Protein 7Q4H (pdb70)

Radius of gyration: 23.0 Å; Cα contacts (8 Å, |Δi|>4): 1098; chains: 2; bounding box: 51×67×56 Å

Solvent-accessible surface area: 20192 Å² total

Sequence (504 aa):
MQKAVEITYNGTLRGMMHLPDDVKGKVPMVIMFHGFTGNKVESHFIFVKMSRALEKVGIGSVRFDFYGSGESDGDFSEMTFSSELEDARQILKFVKEQPTTDPERIGLLGLMGGAIAGIVAREYKDEIKALVLWAPAFNMPELIMNESVKQYGAIMEQLGFVDIGGHKLSKDFVEDISKLNIFELSGYDKVLIVHGTNDEEAVEYKVSDRILKEVYGDNATRVTIENADHTFSLEWEKKAIEESVEFFKELLKGMQAVEITYNGKTLRGMMHLPDDVGVPMVIMFHGFTGNKVESHFIFVKMSRALEKVGIGSVRFDFYGSGESDGDFSEMTFSSELEDARQILKFVKEQPTTDPERIGLLGLMGGAIAGIVAREYKDEIALVLWAPAFNMPELIMNESVKQYGAIMEQLGFVDIGGHKLSKDFVEDISKLNIFELSKGYDKVLIVHGTNDEAVEYKVSDRILKEVYGDNATRVTIENADHTFSLEEWEKKAIEESVEFFKELLKG

Structure (mmCIF, N/CA/C/O backbone):
data_7Q4H
#
_entry.id   7Q4H
#
_cell.length_a   84.808
_cell.length_b   84.808
_cell.length_c   157.484
_cell.angle_alpha   90.0
_cell.angle_beta   90.0
_cell.angle_gamma   90.0
#
_symmetry.space_group_name_H-M   'P 43 2 2'
#
loop_
_entity.id
_entity.type
_entity.pdbx_description
1 polymer 'Hydrolase_4 domain-containing protein'
2 polymer 'Hydrolase_4 domain-containing protein'
3 non-polymer 'CHLORIDE ION'
4 non-polymer GLYCEROL
5 non-polymer 'SULFATE ION'
6 non-polymer '(2R)-2,3-dihydroxypropyl (9Z)-octadec-9-enoate'
7 water water
#
loop_
_atom_site.group_PDB
_atom_site.id
_atom_site.type_symbol
_atom_site.label_atom_id
_atom_site.label_alt_id
_atom_site.label_comp_id
_atom_site.label_asym_id
_atom_site.label_entity_id
_atom_site.label_seq_id
_atom_site.pdbx_PDB_ins_code
_atom_site.Cartn_x
_atom_site.Cartn_y
_atom_site.Cartn_z
_atom_site.occupancy
_atom_site.B_iso_or_equiv
_atom_site.auth_seq_id
_atom_site.auth_comp_id
_atom_site.auth_asym_id
_atom_site.auth_atom_id
_atom_site.pdbx_PDB_model_num
ATOM 1 N N . MET A 1 1 ? 7.94766 -11.83700 18.12491 1.000 45.78801 1 MET A N 1
ATOM 2 C CA . MET A 1 1 ? 6.90891 -12.76095 17.67942 1.000 47.92570 1 MET A CA 1
ATOM 3 C C . MET A 1 1 ? 7.45709 -13.73390 16.64090 1.000 45.94280 1 MET A C 1
ATOM 4 O O . MET A 1 1 ? 7.99563 -13.31832 15.61936 1.000 50.12198 1 MET A O 1
ATOM 9 N N . GLN A 1 2 ? 7.31968 -15.02760 16.91005 1.000 42.00650 2 GLN A N 1
ATOM 10 C CA . GLN A 1 2 ? 7.72049 -16.05392 15.95522 1.000 43.45942 2 GLN A CA 1
ATOM 11 C C . GLN A 1 2 ? 6.53529 -16.94733 15.61772 1.000 46.83971 2 GLN A C 1
ATOM 12 O O . GLN A 1 2 ? 5.83107 -17.42308 16.51211 1.000 40.46485 2 GLN A O 1
ATOM 18 N N . LYS A 1 3 ? 6.31476 -17.16965 14.32554 1.000 38.75257 3 LYS A N 1
ATOM 19 C CA . LYS A 1 3 ? 5.21451 -18.01319 13.87329 1.000 37.69024 3 LYS A CA 1
ATOM 20 C C . LYS A 1 3 ? 5.58703 -18.78397 12.60728 1.000 34.47323 3 LYS A C 1
ATOM 21 O O . LYS A 1 3 ? 6.32681 -18.28948 11.75074 1.000 35.24535 3 LYS A O 1
ATOM 27 N N . ALA A 1 4 ? 5.06941 -20.00273 12.50195 1.000 36.27240 4 ALA A N 1
ATOM 28 C CA . ALA A 1 4 ? 5.25005 -20.81709 11.30782 1.000 38.88634 4 ALA A CA 1
ATOM 29 C C . ALA A 1 4 ? 4.43498 -20.26749 10.15141 1.000 42.45005 4 ALA A C 1
ATOM 30 O O . ALA A 1 4 ? 3.30739 -19.81164 10.33653 1.000 40.20051 4 ALA A O 1
ATOM 32 N N . VAL A 1 5 ? 5.01219 -20.31837 8.95750 1.000 39.66041 5 VAL A N 1
ATOM 33 C CA . VAL A 1 5 ? 4.34816 -19.82072 7.76439 1.000 32.54512 5 VAL A CA 1
ATOM 34 C C . VAL A 1 5 ? 4.45020 -20.83788 6.63582 1.000 32.98728 5 VAL A C 1
ATOM 35 O O . VAL A 1 5 ? 5.24776 -21.77540 6.69477 1.000 34.65092 5 VAL A O 1
ATOM 39 N N . GLU A 1 6 ? 3.62603 -20.64452 5.61394 1.000 33.59853 6 GLU A N 1
ATOM 40 C CA . GLU A 1 6 ? 3.52825 -21.57763 4.50142 1.000 34.96545 6 GLU A CA 1
ATOM 41 C C . GLU A 1 6 ? 3.38586 -20.83692 3.17867 1.000 35.94635 6 GLU A C 1
ATOM 42 O O . GLU A 1 6 ? 2.67550 -19.83674 3.09140 1.000 36.95448 6 GLU A O 1
ATOM 48 N N . ILE A 1 7 ? 4.07372 -21.33553 2.15890 1.000 33.76101 7 ILE A N 1
ATOM 49 C CA . ILE A 1 7 ? 3.90202 -20.87089 0.78619 1.000 35.51613 7 ILE A CA 1
ATOM 50 C C . ILE A 1 7 ? 3.44538 -22.04767 -0.06015 1.000 39.28626 7 ILE A C 1
ATOM 51 O O . ILE A 1 7 ? 3.90845 -23.16487 0.13833 1.000 37.70256 7 ILE A O 1
ATOM 56 N N . THR A 1 8 ? 2.52835 -21.81210 -0.99087 1.000 34.90716 8 THR A N 1
ATOM 57 C CA . THR A 1 8 ? 2.24995 -22.81768 -2.00556 1.000 34.28385 8 THR A CA 1
ATOM 58 C C . THR A 1 8 ? 2.30307 -22.18413 -3.39051 1.000 35.03554 8 THR A C 1
ATOM 59 O O . THR A 1 8 ? 1.86445 -21.05102 -3.58829 1.000 36.60128 8 THR A O 1
ATOM 63 N N . TYR A 1 9 ? 2.87599 -22.91349 -4.34128 1.000 34.44258 9 TYR A N 1
ATOM 64 C CA . TYR A 1 9 ? 2.83968 -22.52043 -5.74590 1.000 38.55985 9 TYR A CA 1
ATOM 65 C C . TYR A 1 9 ? 3.13454 -23.73782 -6.59908 1.000 37.84159 9 TYR A C 1
ATOM 66 O O . TYR A 1 9 ? 3.98702 -24.54934 -6.24295 1.000 40.51428 9 TYR A O 1
ATOM 75 N N . ASN A 1 10 ? 2.41413 -23.86962 -7.70910 1.000 33.57302 10 ASN A N 1
ATOM 76 C CA . ASN A 1 10 ? 2.59797 -24.98566 -8.62860 1.000 36.24122 10 ASN A CA 1
ATOM 77 C C . ASN A 1 10 ? 2.62205 -26.34797 -7.92268 1.000 35.37324 10 ASN A C 1
ATOM 78 O O . ASN A 1 10 ? 3.41763 -27.22985 -8.25648 1.000 39.58732 10 ASN A O 1
ATOM 83 N N . GLY A 1 11 ? 1.74600 -26.50541 -6.93584 1.000 33.63458 11 GLY A N 1
ATOM 84 C CA . GLY A 1 11 ? 1.59647 -27.77057 -6.23839 1.000 33.71095 11 GLY A CA 1
ATOM 85 C C . GLY A 1 11 ? 2.70770 -28.07072 -5.24841 1.000 31.30999 11 GLY A C 1
ATOM 86 O O . GLY A 1 11 ? 2.81237 -29.18979 -4.74963 1.000 37.18275 11 GLY A O 1
ATOM 97 N N . THR A 1 13 ? 4.47036 -27.03448 -1.55754 1.000 33.34851 13 THR A N 1
ATOM 98 C CA . THR A 1 13 ? 4.30894 -26.29353 -0.31790 1.000 40.33589 13 THR A CA 1
ATOM 99 C C . THR A 1 13 ? 5.66763 -26.09321 0.34343 1.000 38.84408 13 THR A C 1
ATOM 100 O O . THR A 1 13 ? 6.39384 -27.05482 0.59895 1.000 36.47380 13 THR A O 1
ATOM 104 N N . LEU A 1 14 ? 6.01451 -24.83266 0.58781 1.000 29.80606 14 LEU A N 1
ATOM 105 C CA . LEU A 1 14 ? 7.21800 -24.48838 1.33806 1.000 32.43647 14 LEU A CA 1
ATOM 106 C C . LEU A 1 14 ? 6.83530 -24.13975 2.76563 1.000 32.81643 14 LEU A C 1
ATOM 107 O O . LEU A 1 14 ? 5.84403 -23.44548 3.00114 1.000 29.06130 14 LEU A O 1
ATOM 112 N N . ARG A 1 15 ? 7.61712 -24.62190 3.72123 1.000 30.72555 15 ARG A N 1
ATOM 113 C CA . ARG A 1 15 ? 7.32490 -24.35116 5.12353 1.000 37.31687 15 ARG A CA 1
ATOM 114 C C . ARG A 1 15 ? 8.45919 -23.56702 5.76055 1.000 31.33832 15 ARG A C 1
ATOM 115 O O . ARG A 1 15 ? 9.62956 -23.88826 5.57546 1.000 29.45685 15 ARG A O 1
ATOM 123 N N . GLY A 1 16 ? 8.10192 -22.52018 6.49544 1.000 28.81703 16 GLY A N 1
ATOM 124 C CA . GLY A 1 16 ? 9.09199 -21.64280 7.08481 1.000 27.54828 16 GLY A CA 1
ATOM 125 C C . GLY A 1 16 ? 8.70132 -21.00222 8.40410 1.000 31.52015 16 GLY A C 1
ATOM 126 O O . GLY A 1 16 ? 7.68544 -21.34369 9.02034 1.000 34.90549 16 GLY A O 1
ATOM 127 N N . MET A 1 17 ? 9.53300 -20.06445 8.84153 1.000 31.87432 17 MET A N 1
ATOM 128 C CA . MET A 1 17 ? 9.30063 -19.33200 10.07839 1.000 33.98253 17 MET A CA 1
ATOM 129 C C . MET A 1 17 ? 9.33861 -17.84554 9.80350 1.000 35.10376 17 MET A C 1
ATOM 130 O O . MET A 1 17 ? 10.11416 -17.37718 8.97160 1.000 36.35834 17 MET A O 1
ATOM 135 N N . MET A 1 18 ? 8.49025 -17.10413 10.49882 1.000 30.85040 18 MET A N 1
ATOM 136 C CA . MET A 1 18 ? 8.45884 -15.66116 10.35620 1.000 29.32466 18 MET A CA 1
ATOM 137 C C . MET A 1 18 ? 8.62491 -15.00127 11.71557 1.000 41.45643 18 MET A C 1
ATOM 138 O O . MET A 1 18 ? 7.97545 -15.38567 12.69225 1.000 37.90154 18 MET A O 1
ATOM 143 N N . HIS A 1 19 ? 9.51547 -14.01839 11.77410 1.000 34.50004 19 HIS A N 1
ATOM 144 C CA . HIS A 1 19 ? 9.72258 -13.24203 12.98831 1.000 38.59148 19 HIS A CA 1
ATOM 145 C C . HIS A 1 19 ? 9.29761 -11.79669 12.76468 1.000 44.91664 19 HIS A C 1
ATOM 146 O O . HIS A 1 19 ? 9.57987 -11.21235 11.71882 1.000 40.42752 19 HIS A O 1
ATOM 153 N N . LEU A 1 20 ? 8.59986 -11.23287 13.74385 1.000 43.03539 20 LEU A N 1
ATOM 154 C CA . LEU A 1 20 ? 8.30310 -9.80427 13.75346 1.000 47.76205 20 LEU A CA 1
ATOM 155 C C . LEU A 1 20 ? 8.63097 -9.22031 15.12351 1.000 51.47560 20 LEU A C 1
ATOM 156 O O . LEU A 1 20 ? 8.42693 -9.87813 16.14579 1.000 42.87800 20 LEU A O 1
ATOM 161 N N . PRO A 1 21 ? 9.15544 -7.98428 15.14493 1.000 56.90730 21 PRO A N 1
ATOM 162 C CA . PRO A 1 21 ? 9.44956 -7.30294 16.41004 1.00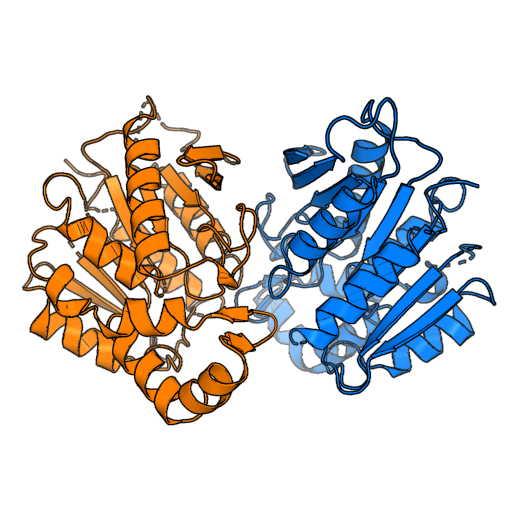0 59.27676 21 PRO A CA 1
ATOM 163 C C . PRO A 1 21 ? 8.16360 -7.03400 17.18213 1.000 61.57768 21 PRO A C 1
ATOM 164 O O . PRO A 1 21 ? 7.17912 -6.58008 16.59801 1.000 53.20647 21 PRO A O 1
ATOM 168 N N . ASP A 1 22 ? 8.16967 -7.32300 18.47809 1.000 70.49595 22 ASP A N 1
ATOM 169 C CA . ASP A 1 22 ? 6.94631 -7.26863 19.26704 1.000 77.54614 22 ASP A CA 1
ATOM 170 C C . ASP A 1 22 ? 6.40098 -5.85175 19.42852 1.000 79.74224 22 ASP A C 1
ATOM 171 O O . ASP A 1 22 ? 7.02118 -4.99433 20.05801 1.000 70.85015 22 ASP A O 1
ATOM 176 N N . ASP A 1 23 ? 5.23318 -5.63936 18.82719 1.000 89.13033 23 ASP A N 1
ATOM 177 C CA . ASP A 1 23 ? 4.45597 -4.40982 18.94935 1.000 94.32143 23 ASP A CA 1
ATOM 178 C C . ASP A 1 23 ? 5.24417 -3.12551 18.70690 1.000 95.84916 23 ASP A C 1
ATOM 179 O O . ASP A 1 23 ? 5.07441 -2.14479 19.43053 1.000 100.99522 23 ASP A O 1
ATOM 181 N N . VAL A 1 24 ? 6.11656 -3.13058 17.70542 1.000 88.16403 24 VAL A N 1
ATOM 182 C CA . VAL A 1 24 ? 6.51572 -1.87243 17.09984 1.000 80.91988 24 VAL A CA 1
ATOM 183 C C . VAL A 1 24 ? 5.38035 -1.58647 16.12023 1.000 85.56631 24 VAL A C 1
ATOM 184 O O . VAL A 1 24 ? 4.75024 -2.51686 15.61486 1.000 85.36612 24 VAL A O 1
ATOM 188 N N . LYS A 1 25 ? 5.08056 -0.31667 15.88044 1.000 93.01057 25 LYS A N 1
ATOM 189 C CA . LYS A 1 25 ? 3.87467 0.02214 15.13037 1.000 98.75453 25 LYS A CA 1
ATOM 190 C C . LYS A 1 25 ? 4.12106 0.13937 13.63074 1.000 104.56179 25 LYS A C 1
ATOM 191 O O . LYS A 1 25 ? 5.13407 0.68725 13.19626 1.000 110.58126 25 LYS A O 1
ATOM 193 N N . GLY A 1 26 ? 3.18470 -0.38214 12.84450 1.000 101.33877 26 GLY A N 1
ATOM 194 C CA . GLY A 1 26 ? 3.23250 -0.24537 11.40085 1.000 97.28418 26 GLY A CA 1
ATOM 195 C C . GLY A 1 26 ? 4.20777 -1.18168 10.71490 1.000 91.01353 26 GLY A C 1
ATOM 196 O O . GLY A 1 26 ? 4.70380 -2.13467 11.31710 1.000 92.35494 26 GLY A O 1
ATOM 197 N N . LYS A 1 27 ? 4.48202 -0.89805 9.44503 1.000 82.50539 27 LYS A N 1
ATOM 198 C CA . LYS A 1 27 ? 5.35471 -1.73099 8.62450 1.000 69.65737 27 LYS A CA 1
ATOM 199 C C . LYS A 1 27 ? 6.79828 -1.72390 9.12365 1.000 63.22513 27 LYS A C 1
ATOM 200 O O . LYS A 1 27 ? 7.26476 -0.73376 9.68723 1.000 55.05083 27 LYS A O 1
ATOM 206 N N . VAL A 1 28 ? 7.50029 -2.83646 8.91507 1.000 64.12913 28 VAL A N 1
ATOM 207 C CA . VAL A 1 28 ? 8.84562 -3.02063 9.46086 1.000 61.40688 28 VAL A CA 1
ATOM 208 C C . VAL A 1 28 ? 9.82700 -3.57896 8.42710 1.000 52.68899 28 VAL A C 1
ATOM 209 O O . VAL A 1 28 ? 9.41454 -4.20750 7.45058 1.000 44.16679 28 VAL A O 1
ATOM 213 N N . PRO A 1 29 ? 11.13436 -3.34818 8.63955 1.000 56.11559 29 PRO A N 1
ATOM 214 C CA . PRO A 1 29 ? 12.15106 -3.98089 7.79108 1.000 46.50765 29 PRO A CA 1
ATOM 215 C C . PRO A 1 29 ? 12.10671 -5.50549 7.88731 1.000 47.12649 29 PRO A C 1
ATOM 216 O O . PRO A 1 29 ? 11.79541 -6.04535 8.95102 1.000 41.20898 29 PRO A O 1
ATOM 220 N N . MET A 1 30 ? 12.41487 -6.18192 6.78376 1.000 35.66286 30 MET A N 1
ATOM 221 C CA . MET A 1 30 ? 12.41563 -7.63988 6.74080 1.000 39.24458 30 MET A CA 1
ATOM 222 C C . MET A 1 30 ? 13.69461 -8.17591 6.10807 1.000 38.88743 30 MET A C 1
ATOM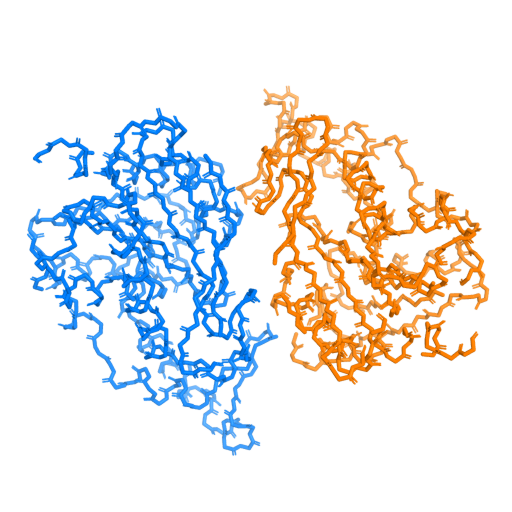 223 O O . MET A 1 30 ? 14.18166 -7.64198 5.10964 1.000 39.22222 30 MET A O 1
ATOM 228 N N . VAL A 1 31 ? 14.24028 -9.22923 6.70259 1.000 37.80751 31 VAL A N 1
ATOM 229 C CA . VAL A 1 31 ? 15.37382 -9.93221 6.11608 1.000 34.88994 31 VAL A CA 1
ATOM 230 C C . VAL A 1 31 ? 14.96673 -11.34818 5.71545 1.000 39.51554 31 VAL A C 1
ATOM 231 O O . VAL A 1 31 ? 14.45453 -12.11845 6.52758 1.000 34.21651 31 VAL A O 1
ATOM 235 N N . ILE A 1 32 ? 15.17943 -11.68085 4.44947 1.000 40.13497 32 ILE A N 1
ATOM 236 C CA . ILE A 1 32 ? 14.91340 -13.02830 3.97092 1.000 32.26959 32 ILE A CA 1
ATOM 237 C C . ILE A 1 32 ? 16.19876 -13.84378 4.00684 1.000 35.48276 32 ILE A C 1
ATOM 238 O O . ILE A 1 32 ? 17.22958 -13.41413 3.49154 1.000 38.32393 32 ILE A O 1
ATOM 243 N N . MET A 1 33 ? 16.13319 -15.02120 4.61723 1.000 32.76514 33 MET A N 1
ATOM 244 C CA . MET A 1 33 ? 17.31851 -15.84596 4.80405 1.000 30.74895 33 MET A CA 1
ATOM 245 C C . MET A 1 33 ? 17.23530 -17.16005 4.02711 1.000 30.00181 33 MET A C 1
ATOM 246 O O . MET A 1 33 ? 16.27877 -17.91954 4.17805 1.000 29.26459 33 MET A O 1
ATOM 251 N N . PHE A 1 34 ? 18.24930 -17.42530 3.20484 1.000 30.74902 34 PHE A N 1
ATOM 252 C CA . PHE A 1 34 ? 18.30793 -18.66192 2.42505 1.000 30.13052 34 PHE A CA 1
ATOM 253 C C . PHE A 1 34 ? 19.35931 -19.62445 2.95905 1.000 28.68200 34 PHE A C 1
ATOM 254 O O . PHE A 1 34 ? 20.53296 -19.27641 3.07058 1.000 28.62341 34 PHE A O 1
ATOM 262 N N . HIS A 1 35 ? 18.93369 -20.84279 3.27377 1.000 25.41849 35 HIS A N 1
ATOM 263 C CA . HIS A 1 35 ? 19.83700 -21.82512 3.84736 1.000 28.61208 35 HIS A CA 1
ATOM 264 C C . HIS A 1 35 ? 20.73268 -22.44976 2.78170 1.000 33.33975 35 HIS A C 1
ATOM 265 O O . HIS A 1 35 ? 20.56074 -22.21019 1.58440 1.000 28.73958 35 HIS A O 1
ATOM 272 N N . GLY A 1 36 ? 21.69691 -23.24691 3.22914 1.000 28.00201 36 GLY A N 1
ATOM 273 C CA . GLY A 1 36 ? 22.69405 -23.81000 2.33605 1.000 24.17198 36 GLY A CA 1
ATOM 274 C C . GLY A 1 36 ? 22.39216 -25.21386 1.84596 1.000 27.67151 36 GLY A C 1
ATOM 275 O O . GLY A 1 36 ? 21.33562 -25.78259 2.12773 1.000 25.16887 36 GLY A O 1
ATOM 276 N N . PHE A 1 37 ? 23.34974 -25.76747 1.11334 1.000 31.07483 37 PHE A N 1
ATOM 277 C CA . PHE A 1 37 ? 23.22334 -27.05184 0.42920 1.000 32.08908 37 PHE A CA 1
ATOM 278 C C . PHE A 1 37 ? 23.25833 -28.23503 1.40911 1.000 33.87234 37 PHE A C 1
ATOM 279 O O . PHE A 1 37 ? 24.25868 -28.44445 2.08943 1.000 30.85848 37 PHE A O 1
ATOM 287 N N . THR A 1 38 ? 22.15991 -28.99982 1.43375 1.000 24.94989 38 THR A N 1
ATOM 288 C CA . THR A 1 38 ? 21.82658 -30.04193 2.43190 1.000 28.19204 38 THR A CA 1
ATOM 289 C C . THR A 1 38 ? 21.48704 -29.44925 3.80749 1.000 35.40962 38 THR A C 1
ATOM 290 O O . THR A 1 38 ? 21.25109 -30.18284 4.76786 1.000 29.44307 38 THR A O 1
ATOM 294 N N . GLY A 1 39 ? 21.43697 -28.12477 3.89435 1.000 30.37199 39 GLY A N 1
ATOM 295 C CA . GLY A 1 39 ? 21.04397 -27.46367 5.12626 1.000 31.79664 39 GLY A CA 1
ATOM 296 C C . GLY A 1 39 ? 19.54093 -27.26983 5.17569 1.000 32.45832 39 GLY A C 1
ATOM 297 O O . GLY A 1 39 ? 18.82313 -27.69120 4.26930 1.000 27.32032 39 GLY A O 1
ATOM 298 N N . ASN A 1 40 ? 19.06973 -26.63566 6.24673 1.000 26.48406 40 ASN A N 1
ATOM 299 C CA . ASN A 1 40 ? 17.66462 -26.25800 6.37038 1.000 28.38995 40 ASN A CA 1
ATOM 300 C C . ASN A 1 40 ? 17.51818 -24.90450 7.08463 1.000 25.15234 40 ASN A C 1
ATOM 301 O O . ASN A 1 40 ? 18.51346 -24.31337 7.50384 1.000 25.47230 40 ASN A O 1
ATOM 306 N N . LYS A 1 41 ? 16.28831 -24.40833 7.20942 1.000 29.56568 41 LYS A N 1
ATOM 307 C CA . LYS A 1 41 ? 16.05334 -23.02839 7.65738 1.000 24.22320 41 LYS A CA 1
ATOM 308 C C . LYS A 1 41 ? 16.53985 -22.75259 9.08241 1.000 35.37672 41 LYS A C 1
ATOM 309 O O . LYS A 1 41 ? 16.73190 -21.60072 9.46791 1.000 32.15647 41 LYS A O 1
ATOM 315 N N . VAL A 1 42 ? 16.71810 -23.80876 9.86520 1.000 24.54100 42 VAL A N 1
ATOM 316 C CA . VAL A 1 42 ? 17.29697 -23.67923 11.19464 1.000 31.53315 42 VAL A CA 1
ATOM 317 C C . VAL A 1 42 ? 18.80357 -23.43884 11.07546 1.000 37.29139 42 VAL A C 1
ATOM 318 O O . VAL A 1 42 ? 19.39268 -22.62477 11.79723 1.000 33.37862 42 VAL A O 1
ATOM 322 N N . GLU A 1 43 ? 19.39184 -24.16262 10.12870 1.000 28.73731 43 GLU A N 1
ATOM 323 C CA . GLU A 1 43 ? 20.81227 -24.11917 9.79891 1.000 26.09387 43 GLU A CA 1
ATOM 324 C C . GLU A 1 43 ? 21.69969 -24.59292 10.93796 1.000 36.87135 43 GLU A C 1
ATOM 325 O O . GLU A 1 43 ? 21.24390 -24.84504 12.05791 1.000 26.76750 43 GLU A O 1
ATOM 331 N N . SER A 1 44 ? 22.98084 -24.69943 10.61395 1.000 28.81750 44 SER A N 1
ATOM 332 C CA . SER A 1 44 ? 23.99726 -25.24293 11.49471 1.000 33.46507 44 SER A CA 1
ATOM 333 C C . SER A 1 44 ? 23.99864 -24.56344 12.86669 1.000 30.19684 44 SER A C 1
ATOM 334 O O . SER A 1 44 ? 23.99655 -23.33552 12.97060 1.000 32.11156 44 SER A O 1
ATOM 337 N N . HIS A 1 45 ? 24.01335 -25.39360 13.90601 1.000 31.23016 45 HIS A N 1
ATOM 338 C CA . HIS A 1 45 ? 23.88557 -24.97918 15.30722 1.000 27.12335 45 HIS A CA 1
ATOM 339 C C . HIS A 1 45 ? 22.88412 -23.84358 15.47736 1.000 36.62408 45 HIS A C 1
ATOM 340 O O . HIS A 1 45 ? 23.12803 -22.89643 16.22245 1.000 38.59003 45 HIS A O 1
ATOM 347 N N . PHE A 1 46 ? 21.77473 -23.95520 14.74386 1.000 32.41038 46 PHE A N 1
ATOM 348 C CA . PHE A 1 46 ? 20.61306 -23.07194 14.85992 1.000 26.86296 46 PHE A CA 1
ATOM 349 C C . PHE A 1 46 ? 20.96253 -21.61917 14.54600 1.000 29.33745 46 PHE A C 1
ATOM 350 O O . PHE A 1 46 ? 20.23523 -20.71002 14.94147 1.000 36.25252 46 PHE A O 1
ATOM 358 N N . ILE A 1 47 ? 22.06302 -21.40008 13.82662 1.000 27.11164 47 ILE A N 1
ATOM 359 C CA . ILE A 1 47 ? 22.57121 -20.04684 13.63053 1.000 25.51139 47 ILE A CA 1
ATOM 360 C C . ILE A 1 47 ? 21.55046 -19.13114 12.94654 1.000 29.94484 47 ILE A C 1
ATOM 361 O O . ILE A 1 47 ? 21.47772 -17.94205 13.25988 1.000 30.24719 47 ILE A O 1
ATOM 366 N N . PHE A 1 48 ? 20.73186 -19.67893 12.05093 1.000 24.94338 48 PHE A N 1
ATOM 367 C CA . PHE A 1 48 ? 19.67454 -18.88315 11.42931 1.000 30.80951 48 PHE A CA 1
ATOM 368 C C . PHE A 1 48 ? 18.60226 -18.46224 12.43938 1.000 36.57541 48 PHE A C 1
ATOM 369 O O . PHE A 1 48 ? 18.12200 -17.32649 12.41083 1.000 34.68179 48 PHE A O 1
ATOM 377 N N . VAL A 1 49 ? 18.21828 -19.38196 13.31748 1.000 31.00306 49 VAL A N 1
ATOM 378 C CA . VAL A 1 49 ? 17.24801 -19.06742 14.35689 1.000 36.37215 49 VAL A CA 1
ATOM 379 C C . VAL A 1 49 ? 17.80518 -17.95232 15.24361 1.000 29.59882 49 VAL A C 1
ATOM 380 O O . VAL A 1 49 ? 17.10382 -17.00268 15.59405 1.000 30.53921 49 VAL A O 1
ATOM 384 N N . LYS A 1 50 ? 19.08351 -18.06668 15.58006 1.000 31.55412 50 LYS A N 1
ATOM 385 C CA . LYS A 1 50 ? 19.74339 -17.08586 16.43029 1.000 34.64530 50 LYS A CA 1
ATOM 386 C C . LYS A 1 50 ? 19.86002 -15.73865 15.73183 1.000 41.65980 50 LYS A C 1
ATOM 387 O O . LYS A 1 50 ? 19.74033 -14.68367 16.36429 1.000 39.40611 50 LYS A O 1
ATOM 393 N N . MET A 1 51 ? 20.10134 -15.78525 14.42392 1.000 34.62073 51 MET A N 1
ATOM 394 C CA . MET A 1 51 ? 20.16655 -14.58308 13.60886 1.000 39.91545 51 MET A CA 1
ATOM 395 C C . MET A 1 51 ? 18.80666 -13.89432 13.57442 1.000 37.94564 51 MET A C 1
ATOM 396 O O . MET A 1 51 ? 18.72506 -12.67167 13.66318 1.000 34.13204 51 MET A O 1
ATOM 401 N N . SER A 1 52 ? 17.74257 -14.68503 13.45397 1.000 36.48103 52 SER A N 1
ATOM 402 C CA . SER A 1 52 ? 16.38166 -14.14606 13.43069 1.000 40.76984 52 SER A CA 1
ATOM 403 C C . SER A 1 52 ? 16.01060 -13.44606 14.73443 1.000 40.59602 52 SER A C 1
ATOM 404 O O . SER A 1 52 ? 15.41458 -12.36797 14.73004 1.000 41.31692 52 SER A O 1
ATOM 407 N N . ARG A 1 53 ? 16.35939 -14.06595 15.85192 1.000 33.42363 53 ARG A N 1
ATOM 408 C CA . ARG A 1 53 ? 16.03424 -13.48992 17.14628 1.000 39.95001 53 ARG A CA 1
ATOM 409 C C . ARG A 1 53 ? 16.84047 -12.20988 17.38595 1.000 41.72231 53 ARG A C 1
ATOM 410 O O . ARG A 1 53 ? 16.31206 -11.22487 17.90465 1.000 42.69814 53 ARG A O 1
ATOM 418 N N . ALA A 1 54 ? 18.10059 -12.20743 16.96226 1.000 42.21355 54 ALA A N 1
ATOM 419 C CA . ALA A 1 54 ? 18.94644 -11.02586 17.10820 1.000 41.69244 54 ALA A CA 1
ATOM 420 C C . ALA A 1 54 ? 18.43432 -9.85936 16.25979 1.000 48.39820 54 ALA A C 1
ATOM 421 O O . ALA A 1 54 ? 18.53561 -8.70108 16.66563 1.000 41.81394 54 ALA A O 1
ATOM 423 N N . LEU A 1 55 ? 17.88808 -10.16253 15.08360 1.000 40.07474 55 LEU A N 1
ATOM 424 C CA . LEU A 1 55 ? 17.28519 -9.13115 14.24215 1.000 43.42903 55 LEU A CA 1
ATOM 425 C C . LEU A 1 55 ? 16.02378 -8.56336 14.88393 1.000 49.87503 55 LEU A C 1
ATOM 426 O O . LEU A 1 55 ? 15.76511 -7.35904 14.82149 1.000 49.49201 55 LEU A O 1
ATOM 431 N N . GLU A 1 56 ? 15.23373 -9.44427 15.48841 1.000 46.83615 56 GLU A N 1
ATOM 432 C CA . GLU A 1 56 ? 13.97210 -9.06031 16.11052 1.000 52.61967 56 GLU A CA 1
ATOM 433 C C . GLU A 1 56 ? 14.19497 -8.02968 17.21506 1.000 51.72760 56 GLU A C 1
ATOM 434 O O . GLU A 1 56 ? 13.42787 -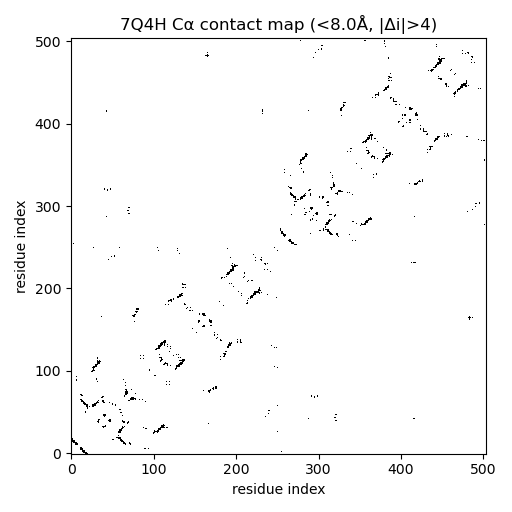7.07548 17.34911 1.000 50.14099 56 GLU A O 1
ATOM 440 N N . LYS A 1 57 ? 15.25612 -8.22080 17.99404 1.000 54.26169 57 LYS A N 1
ATOM 441 C CA . LYS A 1 57 ? 15.53062 -7.37065 19.14878 1.000 56.38980 57 LYS A CA 1
ATOM 442 C C . LYS A 1 57 ? 15.86848 -5.93280 18.76198 1.000 55.07011 57 LYS A C 1
ATOM 443 O O . LYS A 1 57 ? 15.74231 -5.02809 19.58462 1.000 57.71672 57 LYS A O 1
ATOM 449 N N . VAL A 1 58 ? 16.28994 -5.71529 17.51803 1.000 48.01994 58 VAL A N 1
ATOM 450 C CA . VAL A 1 58 ? 16.55709 -4.35660 17.04568 1.000 48.32955 58 VAL A CA 1
ATOM 451 C C . VAL A 1 58 ? 15.45288 -3.84077 16.12460 1.000 49.24969 58 VAL A C 1
ATOM 452 O O . VAL A 1 58 ? 15.62362 -2.82378 15.45075 1.000 54.38812 58 VAL A O 1
ATOM 456 N N . GLY A 1 59 ? 14.32245 -4.54173 16.09931 1.000 45.79920 59 GLY A N 1
ATOM 457 C CA . GLY A 1 59 ? 13.15956 -4.09362 15.35043 1.000 41.01138 59 GLY A CA 1
ATOM 458 C C . GLY A 1 59 ? 13.13424 -4.49994 13.88549 1.000 47.89302 59 GLY A C 1
ATOM 459 O O . GLY A 1 59 ? 12.39283 -3.92678 13.08581 1.000 50.45842 59 GLY A O 1
ATOM 460 N N . ILE A 1 60 ? 13.94197 -5.48935 13.52553 1.000 44.01350 60 ILE A N 1
ATOM 461 C CA . ILE A 1 60 ? 13.95233 -6.00376 12.15978 1.000 40.60898 60 ILE A CA 1
ATOM 462 C C . ILE A 1 60 ? 13.34251 -7.40679 12.10665 1.000 41.88790 60 ILE A C 1
ATOM 463 O O . ILE A 1 60 ? 13.74669 -8.29846 12.85256 1.000 39.44232 60 ILE A O 1
ATOM 468 N N . GLY A 1 61 ? 12.35892 -7.58959 11.23094 1.000 36.34167 61 GLY A N 1
ATOM 469 C CA . GLY A 1 61 ? 11.71988 -8.88315 11.06833 1.000 39.66116 61 GLY A CA 1
ATOM 470 C C . GLY A 1 61 ? 12.43703 -9.76863 10.06571 1.000 38.80323 61 GLY A C 1
ATOM 471 O O . GLY A 1 61 ? 13.33345 -9.32193 9.34891 1.000 40.71887 61 GLY A O 1
ATOM 472 N N . SER A 1 62 ? 12.03865 -11.03284 10.00817 1.000 37.92361 62 SER A N 1
ATOM 473 C CA . SER A 1 62 ? 12.67228 -11.97371 9.09356 1.000 38.33635 62 SER A CA 1
ATOM 474 C C . SER A 1 62 ? 11.76909 -13.14710 8.74234 1.000 40.80799 62 SER A C 1
ATOM 475 O O . SER A 1 62 ? 10.84105 -13.47541 9.48386 1.000 36.02109 62 SER A O 1
ATOM 478 N N . VAL A 1 63 ? 12.02935 -13.76623 7.59396 1.000 35.65155 63 VAL A N 1
ATOM 479 C CA . VAL A 1 63 ? 11.44203 -15.06718 7.29454 1.000 37.40256 63 VAL A CA 1
ATOM 480 C C . VAL A 1 63 ? 12.54063 -16.02690 6.84288 1.000 38.26635 63 VAL A C 1
ATOM 481 O O . VAL A 1 63 ? 13.54253 -15.62043 6.24475 1.000 34.55131 63 VAL A O 1
ATOM 485 N N . ARG A 1 64 ? 12.35262 -17.30016 7.16506 1.000 36.53968 64 ARG A N 1
ATOM 486 C CA . ARG A 1 64 ? 13.28859 -18.35916 6.81453 1.000 35.75945 64 ARG A CA 1
ATOM 487 C C . ARG A 1 64 ? 12.49140 -19.56585 6.34806 1.000 36.79226 64 ARG A C 1
ATOM 488 O O . ARG A 1 64 ? 11.78680 -20.18095 7.14393 1.000 32.26282 64 ARG A O 1
ATOM 496 N N . PHE A 1 65 ? 12.59171 -19.89543 5.06470 1.000 28.17573 65 PHE A N 1
ATOM 497 C CA . PHE A 1 65 ? 11.89756 -21.06184 4.51844 1.000 25.42233 65 PHE A CA 1
ATOM 498 C C . PHE A 1 65 ? 12.84668 -22.20918 4.18252 1.000 25.45353 65 PHE A C 1
ATOM 499 O O . PHE A 1 65 ? 14.01461 -21.99708 3.85718 1.000 31.15024 65 PHE A O 1
ATOM 507 N N . ASP A 1 66 ? 12.33148 -23.42885 4.24667 1.000 26.05426 66 ASP A N 1
ATOM 508 C CA . ASP A 1 66 ? 13.05039 -24.57128 3.70347 1.000 24.08096 66 ASP A CA 1
ATOM 509 C C . ASP A 1 66 ? 12.81652 -24.63244 2.19834 1.000 26.78930 66 ASP A C 1
ATOM 510 O O . ASP A 1 66 ? 11.67444 -24.56387 1.73925 1.000 30.14014 66 ASP A O 1
ATOM 515 N N . PHE A 1 67 ? 13.88979 -24.74744 1.42655 1.000 30.50492 67 PHE A N 1
ATOM 516 C CA . PHE A 1 67 ? 13.74955 -24.90204 -0.01573 1.000 31.29725 67 PHE A CA 1
ATOM 517 C C . PHE A 1 67 ? 13.01850 -26.19834 -0.33836 1.000 30.35947 67 PHE A C 1
ATOM 518 O O . PHE A 1 67 ? 13.08331 -27.16713 0.41422 1.000 29.16470 67 PHE A O 1
ATOM 526 N N . TYR A 1 68 ? 12.30407 -26.19970 -1.45521 1.000 31.24220 68 TYR A N 1
ATOM 527 C CA . TYR A 1 68 ? 11.64051 -27.40810 -1.91965 1.000 27.58579 68 TYR A CA 1
ATOM 528 C C . TYR A 1 68 ? 12.67081 -28.51917 -2.08337 1.000 26.27320 68 TYR A C 1
ATOM 529 O O . TYR A 1 68 ? 13.68851 -28.32501 -2.74345 1.000 24.39277 68 TYR A O 1
ATOM 538 N N . GLY A 1 69 ? 12.41354 -29.67111 -1.46670 1.000 26.13709 69 GLY A N 1
ATOM 539 C CA . GLY A 1 69 ? 13.35791 -30.77629 -1.47618 1.000 26.22777 69 GLY A CA 1
ATOM 540 C C . GLY A 1 69 ? 14.15457 -30.91982 -0.18645 1.000 36.56040 69 GLY A C 1
ATOM 541 O O . GLY A 1 69 ? 14.87610 -31.90325 -0.00046 1.000 26.96893 69 GLY A O 1
ATOM 542 N N . SER A 1 70 ? 14.01372 -29.94011 0.70510 1.000 27.35900 70 SER A N 1
ATOM 543 C CA . SER A 1 70 ? 14.79298 -29.88800 1.94349 1.000 25.46045 70 SER A CA 1
ATOM 544 C C . SER A 1 70 ? 13.91672 -29.70472 3.18895 1.000 25.13599 70 SER A C 1
ATOM 545 O O . SER A 1 70 ? 12.81527 -29.15721 3.10720 1.000 24.21020 70 SER A O 1
ATOM 548 N N . GLY A 1 71 ? 14.41701 -30.17292 4.33202 1.000 27.75524 71 GLY A N 1
ATOM 549 C CA . GLY A 1 71 ? 13.83927 -29.85999 5.63202 1.000 26.67845 71 GLY A CA 1
ATOM 550 C C . GLY A 1 71 ? 12.37434 -30.20149 5.78397 1.000 26.22434 71 GLY A C 1
ATOM 551 O O . GLY A 1 71 ? 11.96523 -31.33911 5.56075 1.000 28.39524 71 GLY A O 1
ATOM 552 N N . GLU A 1 72 ? 11.58022 -29.20550 6.16055 1.000 26.60683 72 GLU A N 1
ATOM 553 C CA . GLU A 1 72 ? 10.15808 -29.41479 6.39240 1.000 29.75275 72 GLU A CA 1
ATOM 554 C C . GLU A 1 72 ? 9.30084 -29.26281 5.13194 1.000 28.07055 72 GLU A C 1
ATOM 555 O O . GLU A 1 72 ? 8.14345 -29.66628 5.12389 1.000 30.90310 72 GLU A O 1
ATOM 561 N N . SER A 1 73 ? 9.85519 -28.67562 4.07518 1.000 27.91448 73 SER A N 1
ATOM 562 C CA . SER A 1 73 ? 9.08216 -28.43644 2.85678 1.000 31.49577 73 SER A CA 1
ATOM 563 C C . SER A 1 73 ? 8.79540 -29.72745 2.10031 1.000 26.68254 73 SER A C 1
ATOM 564 O O . SER A 1 73 ? 9.38214 -30.76961 2.38948 1.000 25.65070 73 SER A O 1
ATOM 567 N N . ASP A 1 74 ? 7.88084 -29.64367 1.13640 1.000 30.70628 74 ASP A N 1
ATOM 568 C CA . ASP A 1 74 ? 7.57328 -30.75757 0.24630 1.000 32.56645 74 ASP A CA 1
ATOM 569 C C . ASP A 1 74 ? 8.78103 -31.13819 -0.59442 1.000 26.48630 74 ASP A C 1
ATOM 570 O O . ASP A 1 74 ? 9.74393 -30.37558 -0.69788 1.000 31.88778 74 ASP A O 1
ATOM 575 N N . GLY A 1 75 ? 8.71163 -32.32316 -1.19630 1.000 27.24859 75 GLY A N 1
ATOM 576 C CA . GLY A 1 75 ? 9.66671 -32.75496 -2.20150 1.000 26.47264 75 GLY A CA 1
ATOM 577 C C . GLY A 1 75 ? 10.81201 -33.58957 -1.67240 1.000 35.35873 75 GLY A C 1
ATOM 578 O O . GLY A 1 75 ? 11.19042 -33.47565 -0.50752 1.000 39.08575 75 GLY A O 1
ATOM 579 N N . ASP A 1 76 ? 11.35638 -34.44460 -2.53347 1.000 30.51456 76 ASP A N 1
ATOM 580 C CA . ASP A 1 76 ? 12.59809 -35.14139 -2.22925 1.000 28.07533 76 ASP A CA 1
ATOM 581 C C . ASP A 1 76 ? 13.76028 -34.33246 -2.79066 1.000 27.94391 76 ASP A C 1
ATOM 582 O O . ASP A 1 76 ? 13.61962 -33.62389 -3.79149 1.000 27.12373 76 ASP A O 1
ATOM 587 N N . PHE A 1 77 ? 14.90883 -34.44412 -2.13734 1.000 24.55448 77 PHE A N 1
ATOM 588 C CA . PHE A 1 77 ? 16.13500 -33.79710 -2.59150 1.000 31.49271 77 PHE A CA 1
ATOM 589 C C . PHE A 1 77 ? 16.44181 -34.06393 -4.06670 1.000 30.76906 77 PHE A C 1
ATOM 590 O O . PHE A 1 77 ? 17.06379 -33.23620 -4.74191 1.000 29.81687 77 PHE A O 1
ATOM 598 N N . SER A 1 78 ? 16.00855 -35.22068 -4.56212 1.000 27.13418 78 SER A N 1
ATOM 599 C CA . SER A 1 78 ? 16.25655 -35.61401 -5.94900 1.000 31.29280 78 SER A CA 1
ATOM 600 C C . SER A 1 78 ? 15.55245 -34.69205 -6.94847 1.000 31.62318 78 SER A C 1
ATOM 601 O O . SER A 1 78 ? 15.92871 -34.63233 -8.12008 1.000 31.48192 78 SER A O 1
ATOM 604 N N . GLU A 1 79 ? 14.53614 -33.97276 -6.48195 1.000 31.53565 79 GLU A N 1
ATOM 605 C CA . GLU A 1 79 ? 13.76300 -33.08354 -7.34438 1.000 37.25041 79 GLU A CA 1
ATOM 606 C C . GLU A 1 79 ? 14.32965 -31.67880 -7.38434 1.000 38.40982 79 GLU A C 1
ATOM 607 O O . GLU A 1 79 ? 13.90626 -30.85487 -8.19437 1.000 30.27940 79 GLU A O 1
ATOM 613 N N . MET A 1 80 ? 15.28235 -31.40105 -6.50358 1.000 27.98010 80 MET A N 1
ATOM 614 C CA . MET A 1 80 ? 15.79716 -30.05052 -6.38167 1.000 30.83143 80 MET A CA 1
ATOM 615 C C . MET A 1 80 ? 16.91031 -29.78956 -7.38999 1.000 31.88944 80 MET A C 1
ATOM 616 O O . MET A 1 80 ? 17.72024 -30.66555 -7.70082 1.000 29.46559 80 MET A O 1
ATOM 621 N N . THR A 1 81 ? 16.92455 -28.56564 -7.90130 1.000 27.32896 81 THR A N 1
ATOM 622 C CA . THR A 1 81 ? 18.04416 -28.03218 -8.65190 1.000 29.46216 81 THR A CA 1
ATOM 623 C C . THR A 1 81 ? 18.33486 -26.65640 -8.08052 1.000 24.40721 81 THR A C 1
ATOM 624 O O . THR A 1 81 ? 17.51952 -26.11262 -7.33025 1.000 33.33517 81 THR A O 1
ATOM 628 N N . PHE A 1 82 ? 19.47834 -26.08853 -8.43636 1.000 33.32510 82 PHE A N 1
ATOM 629 C CA . PHE A 1 82 ? 19.77085 -24.70813 -8.08104 1.000 30.96143 82 PHE A CA 1
ATOM 630 C C . PHE A 1 82 ? 18.67250 -23.78681 -8.61581 1.000 34.12815 82 PHE A C 1
ATOM 631 O O . PHE A 1 82 ? 18.21520 -22.87429 -7.92017 1.000 31.57749 82 PHE A O 1
ATOM 639 N N . SER A 1 83 ? 18.22759 -24.04147 -9.84369 1.000 32.83263 83 SER A N 1
ATOM 640 C CA . SER A 1 83 ? 17.19374 -23.21141 -10.45559 1.000 30.24068 83 SER A CA 1
ATOM 641 C C . SER A 1 83 ? 15.85679 -23.32207 -9.72548 1.000 33.86992 83 SER A C 1
ATOM 642 O O . SER A 1 83 ? 15.12734 -22.33444 -9.60281 1.000 38.04603 83 SER A O 1
ATOM 645 N N . SER A 1 84 ? 15.53021 -24.51188 -9.23090 1.000 31.55171 84 SER A N 1
ATOM 646 C CA . SER A 1 84 ? 14.27068 -24.68336 -8.52008 1.000 32.96560 84 SER A CA 1
ATOM 647 C C . SER A 1 84 ? 14.33340 -23.91970 -7.20323 1.000 30.78959 84 SER A C 1
ATOM 648 O O . SER A 1 84 ? 13.32143 -23.39915 -6.73264 1.000 35.81950 84 SER A O 1
ATOM 651 N N . GLU A 1 85 ? 15.52455 -23.83047 -6.61913 1.000 33.52587 85 GLU A N 1
ATOM 652 C CA . GLU A 1 85 ? 15.69881 -23.05155 -5.39739 1.000 24.95799 85 GLU A CA 1
ATOM 653 C C . GLU A 1 85 ? 15.60606 -21.55636 -5.69785 1.000 33.82081 85 GLU A C 1
ATOM 654 O O . GLU A 1 85 ? 15.05613 -20.79352 -4.90304 1.000 32.58752 85 GLU A O 1
ATOM 660 N N . LEU A 1 86 ? 16.13744 -21.14344 -6.84726 1.000 28.64259 86 LEU A N 1
ATOM 661 C CA . LEU A 1 86 ? 15.96917 -19.77103 -7.31422 1.000 31.48462 86 LEU A CA 1
ATOM 662 C C . LEU A 1 86 ? 14.48905 -19.42322 -7.42283 1.000 33.34805 86 LEU A C 1
ATOM 663 O O . LEU A 1 86 ? 14.06320 -18.34203 -7.02067 1.000 35.23966 86 LEU A O 1
ATOM 668 N N . GLU A 1 87 ? 13.70736 -20.34714 -7.97042 1.000 31.53203 87 GLU A N 1
ATOM 669 C CA . GLU A 1 87 ? 12.28368 -20.10368 -8.14228 1.000 34.19174 87 GLU A CA 1
ATOM 670 C C . GLU A 1 87 ? 11.57373 -20.05882 -6.79148 1.000 34.87338 87 GLU A C 1
ATOM 671 O O . GLU A 1 87 ? 10.67900 -19.24177 -6.58182 1.000 33.95455 87 GLU A O 1
ATOM 677 N N . ASP A 1 88 ? 11.96775 -20.94171 -5.88096 1.000 33.36465 88 ASP A N 1
ATOM 678 C CA . ASP A 1 88 ? 11.50020 -20.85903 -4.50217 1.000 28.41020 88 ASP A CA 1
ATOM 679 C C . ASP A 1 88 ? 11.76743 -19.47061 -3.91698 1.000 26.84546 88 ASP A C 1
ATOM 680 O O . ASP A 1 88 ? 10.89212 -18.86099 -3.29356 1.000 37.51924 88 ASP A O 1
ATOM 685 N N . ALA A 1 89 ? 12.98510 -18.97819 -4.12380 1.000 28.25323 89 ALA A N 1
ATOM 686 C CA . ALA A 1 89 ? 13.39910 -17.69647 -3.56606 1.000 32.42735 89 ALA A CA 1
ATOM 687 C C . ALA A 1 89 ? 12.55112 -16.55371 -4.10435 1.000 36.58591 89 ALA A C 1
ATOM 688 O O . ALA A 1 89 ? 12.21976 -15.61933 -3.37672 1.000 40.91356 89 ALA A O 1
ATOM 690 N N . ARG A 1 90 ? 12.20517 -16.62875 -5.38399 1.000 38.27457 90 ARG A N 1
ATOM 691 C CA . ARG A 1 90 ? 11.36132 -15.60735 -5.98823 1.000 38.85331 90 ARG A CA 1
ATOM 692 C C . ARG A 1 90 ? 9.95639 -15.64180 -5.37572 1.000 38.76594 90 ARG A C 1
ATOM 693 O O . ARG A 1 90 ? 9.33538 -14.60045 -5.16891 1.000 39.73473 90 ARG A O 1
ATOM 701 N N . GLN A 1 91 ? 9.46993 -16.83798 -5.06301 1.000 37.30099 91 GLN A N 1
ATOM 702 C CA . GLN A 1 91 ? 8.17006 -16.97863 -4.41694 1.000 36.96772 91 GLN A CA 1
ATOM 703 C C . GLN A 1 91 ? 8.21634 -16.51534 -2.96286 1.000 39.26454 91 GLN A C 1
ATOM 704 O O . GLN A 1 91 ? 7.23059 -16.00228 -2.43082 1.000 36.01761 91 GLN A O 1
ATOM 710 N N . ILE A 1 92 ? 9.36417 -16.69735 -2.32056 1.000 38.09369 92 ILE A N 1
ATOM 711 C CA . ILE A 1 92 ? 9.52908 -16.27105 -0.93673 1.000 38.68000 92 ILE A CA 1
ATOM 712 C C . ILE A 1 92 ? 9.58016 -14.74494 -0.85090 1.000 38.05325 92 ILE A C 1
ATOM 713 O O . ILE A 1 92 ? 8.96079 -14.14223 0.02839 1.000 34.84885 92 ILE A O 1
ATOM 718 N N . LEU A 1 93 ? 10.31372 -14.12386 -1.77177 1.000 33.38975 93 LEU A N 1
ATOM 719 C CA . LEU A 1 93 ? 10.36755 -12.66534 -1.85109 1.000 37.00710 93 LEU A CA 1
ATOM 720 C C . LEU A 1 93 ? 8.97575 -12.07534 -2.05210 1.000 40.19024 93 LEU A C 1
ATOM 721 O O . LEU A 1 93 ? 8.59013 -11.12266 -1.37204 1.000 40.82453 93 LEU A O 1
ATOM 726 N N . LYS A 1 94 ? 8.23208 -12.64530 -2.99539 1.000 33.07048 94 LYS A N 1
ATOM 727 C CA . LYS A 1 94 ? 6.85591 -12.23597 -3.25543 1.000 40.58188 94 LYS A CA 1
ATOM 728 C C . LYS A 1 94 ? 6.00221 -12.33868 -1.98972 1.000 38.93982 94 LYS A C 1
ATOM 729 O O . LYS A 1 94 ? 5.24627 -11.42407 -1.66254 1.000 40.26165 94 LYS A O 1
ATOM 735 N N . PHE A 1 95 ? 6.13883 -13.45832 -1.28428 1.000 38.08375 95 PHE A N 1
ATOM 736 C CA . PHE A 1 95 ? 5.42554 -13.69173 -0.03220 1.000 36.75073 95 PHE A CA 1
ATOM 737 C C . PHE A 1 95 ? 5.70503 -12.59490 0.99092 1.000 40.79329 95 PHE A C 1
ATOM 738 O O . PHE A 1 95 ? 4.79774 -12.12131 1.67169 1.000 40.93048 95 PHE A O 1
ATOM 746 N N . VAL A 1 96 ? 6.96935 -12.20508 1.10534 1.000 39.99676 96 VAL A N 1
ATOM 747 C CA . VAL A 1 96 ? 7.36327 -11.18375 2.06113 1.000 41.91678 96 VAL A CA 1
ATOM 748 C C . VAL A 1 96 ? 6.82648 -9.81643 1.64752 1.000 44.82258 96 VAL A C 1
ATOM 749 O O . VAL A 1 96 ? 6.35766 -9.04558 2.48611 1.000 47.43005 96 VAL A O 1
ATOM 753 N N . LYS A 1 97 ? 6.88275 -9.52754 0.35157 1.000 44.44384 97 LYS A N 1
ATOM 754 C CA . LYS A 1 97 ? 6.38826 -8.25748 -0.16879 1.000 50.95028 97 LYS A CA 1
ATOM 755 C C . LYS A 1 97 ? 4.90040 -8.08345 0.13571 1.000 46.59209 97 LYS A C 1
ATOM 756 O O . LYS A 1 97 ? 4.44964 -6.98903 0.47195 1.000 42.93602 97 LYS A O 1
ATOM 762 N N . GLU A 1 98 ? 4.14788 -9.17448 0.05049 1.000 46.33295 98 GLU A N 1
ATOM 763 C CA . GLU A 1 98 ? 2.69784 -9.10906 0.16408 1.000 48.93233 98 GLU A CA 1
ATOM 764 C C . GLU A 1 98 ? 2.17473 -9.25048 1.59965 1.000 52.80332 98 GLU A C 1
ATOM 765 O O . GLU A 1 98 ? 0.96784 -9.36568 1.81568 1.000 58.11866 98 GLU A O 1
ATOM 771 N N . GLN A 1 99 ? 3.07421 -9.23045 2.57831 1.000 49.83507 99 GLN A N 1
ATOM 772 C CA . GLN A 1 99 ? 2.66363 -9.18830 3.98011 1.000 51.22871 99 GLN A CA 1
ATOM 773 C C . GLN A 1 99 ? 2.40619 -7.74264 4.39635 1.000 55.40067 99 GLN A C 1
ATOM 774 O O . GLN A 1 99 ? 3.21402 -6.86011 4.10840 1.000 59.95218 99 GLN A O 1
ATOM 780 N N . PRO A 1 100 ? 1.27720 -7.49553 5.08010 1.000 52.83832 100 PRO A N 1
ATOM 781 C CA . PRO A 1 100 ? 0.87714 -6.13266 5.46581 1.000 50.76767 100 PRO A CA 1
ATOM 782 C C . PRO A 1 100 ? 1.90020 -5.44134 6.36975 1.000 47.05531 100 PRO A C 1
ATOM 783 O O . PRO A 1 100 ? 1.98862 -4.21272 6.38863 1.000 46.58423 100 PRO A O 1
ATOM 787 N N . THR A 1 101 ? 2.67183 -6.23776 7.10113 1.000 43.00618 101 THR A N 1
ATOM 788 C CA . THR A 1 101 ? 3.62691 -5.71793 8.07226 1.000 50.45733 101 THR A CA 1
ATOM 789 C C . THR A 1 101 ? 4.97892 -5.37369 7.45365 1.000 59.09223 101 THR A C 1
ATOM 790 O O . THR A 1 101 ? 5.87705 -4.88963 8.14178 1.000 64.24669 101 THR A O 1
ATOM 794 N N . THR A 1 102 ? 5.12211 -5.61877 6.15566 1.000 55.28241 102 THR A N 1
ATOM 795 C CA . THR A 1 102 ? 6.39533 -5.39308 5.47865 1.000 50.51710 102 THR A CA 1
ATOM 796 C C . THR A 1 102 ? 6.52238 -3.99137 4.89246 1.000 46.64009 102 THR A C 1
ATOM 797 O O . THR A 1 102 ? 5.67671 -3.55172 4.11405 1.000 48.63411 102 THR A O 1
ATOM 801 N N . ASP A 1 103 ? 7.58226 -3.29133 5.28376 1.000 43.89930 103 ASP A N 1
ATOM 802 C CA . ASP A 1 103 ? 7.98670 -2.07430 4.59567 1.000 49.07308 103 ASP A CA 1
ATOM 803 C C . ASP A 1 103 ? 8.67166 -2.49687 3.30185 1.000 52.72996 103 ASP A C 1
ATOM 804 O O . ASP A 1 103 ? 9.77868 -3.03342 3.33421 1.000 46.01824 103 ASP A O 1
ATOM 809 N N . PRO A 1 104 ? 8.01400 -2.25166 2.15719 1.000 51.97384 104 PRO A N 1
ATOM 810 C CA . PRO A 1 104 ? 8.53875 -2.68488 0.85803 1.000 53.67866 104 PRO A CA 1
ATOM 811 C C . PRO A 1 104 ? 9.89746 -2.07113 0.53005 1.000 56.32252 104 PRO A C 1
ATOM 812 O O . PRO A 1 104 ? 10.66263 -2.65539 -0.23754 1.000 59.51784 104 PRO A O 1
ATOM 816 N N . GLU A 1 105 ? 10.19977 -0.91725 1.11520 1.000 56.86173 105 GLU A N 1
ATOM 817 C CA . GLU A 1 105 ? 11.44906 -0.23005 0.81491 1.000 57.04311 105 GLU A CA 1
ATOM 818 C C . GLU A 1 105 ? 12.61205 -0.73233 1.66590 1.000 55.86568 105 GLU A C 1
ATOM 819 O O . GLU A 1 105 ? 13.76007 -0.36265 1.42139 1.000 59.55819 105 GLU A O 1
ATOM 825 N N . ARG A 1 106 ? 12.32618 -1.55961 2.66980 1.000 48.87684 106 ARG A N 1
ATOM 826 C CA . ARG A 1 106 ? 13.38647 -2.05745 3.54833 1.000 52.02208 106 ARG A CA 1
ATOM 827 C C . ARG A 1 106 ? 13.43536 -3.57924 3.62309 1.000 50.18723 106 ARG A C 1
ATOM 828 O O . ARG A 1 106 ? 13.28035 -4.15062 4.70118 1.000 44.55371 106 ARG A O 1
ATOM 836 N N . ILE A 1 107 ? 13.65936 -4.23116 2.48554 1.000 43.80428 107 ILE A N 1
ATOM 837 C CA . ILE A 1 107 ? 13.84714 -5.67944 2.46230 1.000 38.94619 107 ILE A CA 1
ATOM 838 C C . ILE A 1 107 ? 15.30366 -6.02190 2.18846 1.000 43.83074 107 ILE A C 1
ATOM 839 O O . ILE A 1 107 ? 15.89356 -5.53615 1.22152 1.000 51.05797 107 ILE A O 1
ATOM 844 N N . GLY A 1 108 ? 15.88360 -6.85010 3.05006 1.000 41.65188 108 GLY A N 1
ATOM 845 C CA . GLY A 1 108 ? 17.24753 -7.30920 2.86800 1.000 41.74711 108 GLY A CA 1
ATOM 846 C C . GLY A 1 108 ? 17.31574 -8.80891 2.64248 1.000 45.04266 108 GLY A C 1
ATOM 847 O O . GLY A 1 108 ? 16.41588 -9.54613 3.04675 1.000 40.36883 108 GLY A O 1
ATOM 848 N N . LEU A 1 109 ? 18.38449 -9.26072 1.99218 1.000 38.73598 109 LEU A N 1
ATOM 849 C CA . LEU A 1 109 ? 18.59339 -10.68567 1.76125 1.000 39.58137 109 LEU A CA 1
ATOM 850 C C . LEU A 1 109 ? 19.82867 -11.18967 2.48938 1.000 37.67889 109 LEU A C 1
ATOM 851 O O . LEU A 1 109 ? 20.84701 -10.50031 2.56158 1.000 34.56190 109 LEU A O 1
ATOM 856 N N . LEU A 1 110 ? 19.72822 -12.39893 3.02574 1.000 32.96538 110 LEU A N 1
ATOM 857 C CA . LEU A 1 110 ? 20.86366 -13.07124 3.64164 1.000 36.83557 110 LEU A CA 1
ATOM 858 C C . LEU A 1 110 ? 20.91375 -14.49927 3.12927 1.000 36.21891 110 LEU A C 1
ATOM 859 O O . LEU A 1 110 ? 19.89555 -15.18083 3.08038 1.000 35.79208 110 LEU A O 1
ATOM 864 N N . GLY A 1 111 ? 22.10028 -14.95653 2.75029 1.000 39.63190 111 GLY A N 1
ATOM 865 C CA . GLY A 1 111 ? 22.23887 -16.31063 2.25168 1.000 37.86353 111 GLY A CA 1
ATOM 866 C C . GLY A 1 111 ? 23.51800 -16.97207 2.70722 1.000 33.30702 111 GLY A C 1
ATOM 867 O O . GLY A 1 111 ? 24.57691 -16.34699 2.69667 1.000 32.16124 111 GLY A O 1
ATOM 868 N N . LEU A 1 112 ? 23.42065 -18.23948 3.10065 1.000 32.41269 112 LEU A N 1
ATOM 869 C CA . LEU A 1 112 ? 24.59094 -19.01650 3.50249 1.000 33.96286 112 LEU A CA 1
ATOM 870 C C . LEU A 1 112 ? 24.98842 -20.02766 2.43167 1.000 30.33275 112 LEU A C 1
ATOM 871 O O . LEU A 1 112 ? 24.14807 -20.78168 1.93779 1.000 29.07400 112 LEU A O 1
ATOM 892 N N . MET A 1 114 ? 25.41853 -21.93865 -0.59184 1.000 31.14502 114 MET A N 1
ATOM 893 C CA . MET A 1 114 ? 24.64343 -21.95496 -1.83252 1.000 34.22558 114 MET A CA 1
ATOM 894 C C . MET A 1 114 ? 23.45298 -21.00018 -1.74565 1.000 37.83114 114 MET A C 1
ATOM 895 O O . MET A 1 114 ? 23.01342 -20.44933 -2.75272 1.000 30.68157 114 MET A O 1
ATOM 900 N N . GLY A 1 115 ? 22.93974 -20.80471 -0.53332 1.000 36.52101 115 GLY A N 1
ATOM 901 C CA . GLY A 1 115 ? 21.89033 -19.82691 -0.29762 1.000 31.19505 115 GLY A CA 1
ATOM 902 C C . GLY A 1 115 ? 22.38961 -18.40891 -0.52478 1.000 36.16210 115 GLY A C 1
ATOM 903 O O . GLY A 1 115 ? 21.61107 -17.49756 -0.81310 1.000 34.64397 115 GLY A O 1
ATOM 904 N N . GLY A 1 116 ? 23.69860 -18.22252 -0.38607 1.000 32.06164 116 GLY A N 1
ATOM 905 C CA . GLY A 1 116 ? 24.32515 -16.93969 -0.64524 1.000 36.42746 116 GLY A CA 1
ATOM 906 C C . GLY A 1 116 ? 24.37740 -16.67196 -2.13384 1.000 40.47227 116 GLY A C 1
ATOM 907 O O . GLY A 1 116 ? 24.18655 -15.53777 -2.57713 1.000 37.81954 116 GLY A O 1
ATOM 908 N N . ALA A 1 117 ? 24.64040 -17.72375 -2.90535 1.000 37.07866 117 ALA A N 1
ATOM 909 C CA . ALA A 1 117 ? 24.59320 -17.64138 -4.36033 1.000 37.25219 117 ALA A CA 1
ATOM 910 C C . ALA A 1 117 ? 23.18681 -17.27089 -4.81309 1.000 35.21796 117 ALA A C 1
ATOM 911 O O . ALA A 1 117 ? 23.01660 -16.45592 -5.71608 1.000 36.59192 117 ALA A O 1
ATOM 913 N N . ILE A 1 118 ? 22.18678 -17.87097 -4.17006 1.000 28.92542 118 ILE A N 1
ATOM 914 C CA . ILE A 1 118 ? 20.78398 -17.56802 -4.44036 1.000 31.54587 118 ILE A CA 1
ATOM 915 C C . ILE A 1 118 ? 20.48101 -16.09328 -4.17586 1.000 38.88309 118 ILE A C 1
ATOM 916 O O . ILE A 1 118 ? 19.93107 -15.39634 -5.03215 1.000 32.79188 118 ILE A O 1
ATOM 921 N N . ALA A 1 119 ? 20.85529 -15.62852 -2.98621 1.000 32.55032 119 ALA A N 1
ATOM 922 C CA . ALA A 1 119 ? 20.62280 -14.24707 -2.57476 1.000 35.92104 119 ALA A CA 1
ATOM 923 C C . ALA A 1 119 ? 21.28081 -13.25664 -3.52915 1.000 37.69025 119 ALA A C 1
ATOM 924 O O . ALA A 1 119 ? 20.69089 -12.23212 -3.87387 1.000 40.29159 119 ALA A O 1
ATOM 926 N N . GLY A 1 120 ? 22.50035 -13.57160 -3.95479 1.000 37.57829 120 GLY A N 1
ATOM 927 C CA . GLY A 1 120 ? 23.24245 -12.70361 -4.85347 1.000 35.30274 120 GLY A CA 1
ATOM 928 C C . GLY A 1 120 ? 22.54100 -12.54435 -6.18498 1.000 36.72906 120 GLY A C 1
ATOM 929 O O . GLY A 1 120 ? 22.46580 -11.44223 -6.73039 1.000 39.45040 120 GLY A O 1
ATOM 930 N N . ILE A 1 121 ? 22.01855 -13.65019 -6.70514 1.000 34.77259 121 ILE A N 1
ATOM 931 C CA . ILE A 1 121 ? 21.30456 -13.63483 -7.97862 1.000 35.56823 121 ILE A CA 1
ATOM 932 C C . ILE A 1 121 ? 19.97242 -12.90649 -7.84517 1.000 38.25428 121 ILE A C 1
ATOM 933 O O . ILE A 1 121 ? 19.61516 -12.09087 -8.69602 1.000 43.39172 121 ILE A O 1
ATOM 938 N N . VAL A 1 122 ? 19.24782 -13.19028 -6.76605 1.000 35.02745 122 VAL A N 1
ATOM 939 C CA . VAL A 1 122 ? 17.96815 -12.53551 -6.50492 1.000 33.29631 122 VAL A CA 1
ATOM 940 C C . VAL A 1 122 ? 18.14750 -11.03759 -6.27937 1.000 38.76306 122 VAL A C 1
ATOM 941 O O . VAL A 1 122 ? 17.35944 -10.23113 -6.77566 1.000 41.47185 122 VAL A O 1
ATOM 945 N N . ALA A 1 123 ? 19.18945 -10.67385 -5.53630 1.000 36.20071 123 ALA A N 1
ATOM 946 C CA . ALA A 1 123 ? 19.49270 -9.27169 -5.26310 1.000 34.67984 123 ALA A CA 1
ATOM 947 C C . ALA A 1 123 ? 19.67130 -8.49578 -6.55598 1.000 37.36533 123 ALA A C 1
ATOM 948 O O . ALA A 1 123 ? 19.19946 -7.37208 -6.68055 1.000 47.09835 123 ALA A O 1
ATOM 950 N N . ARG A 1 124 ? 20.35704 -9.10259 -7.51697 1.000 36.12572 124 ARG A N 1
ATOM 951 C CA . ARG A 1 124 ? 20.54640 -8.48192 -8.82007 1.000 42.89264 124 ARG A CA 1
ATOM 952 C C . ARG A 1 124 ? 19.22822 -8.39341 -9.59170 1.000 46.68036 124 ARG A C 1
ATOM 953 O O . ARG A 1 124 ? 18.91004 -7.35018 -10.16744 1.000 50.73355 124 ARG A O 1
ATOM 961 N N . GLU A 1 125 ? 18.46874 -9.48650 -9.60081 1.000 47.68254 125 GLU A N 1
ATOM 962 C CA . GLU A 1 125 ? 17.20510 -9.54271 -10.33497 1.000 45.57714 125 GLU A CA 1
ATOM 963 C C . GLU A 1 125 ? 16.22460 -8.47529 -9.86421 1.000 47.50184 125 GLU A C 1
ATOM 964 O O . GLU A 1 125 ? 15.47656 -7.90558 -10.66072 1.000 44.95987 125 GLU A O 1
ATOM 970 N N . TYR A 1 126 ? 16.23402 -8.21203 -8.56334 1.000 42.84726 126 TYR A N 1
ATOM 971 C CA . TYR A 1 126 ? 15.33949 -7.22545 -7.97647 1.000 45.76222 126 TYR A CA 1
ATOM 972 C C . TYR A 1 126 ? 16.13426 -6.09327 -7.33951 1.000 49.61393 126 TYR A C 1
ATOM 973 O O . TYR A 1 126 ? 15.81292 -5.64403 -6.23886 1.000 45.13890 126 TYR A O 1
ATOM 982 N N . LYS A 1 127 ? 17.16266 -5.62557 -8.04579 1.000 45.90519 127 LYS A N 1
ATOM 983 C CA . LYS A 1 127 ? 18.10116 -4.64580 -7.49689 1.000 46.64598 127 LYS A CA 1
ATOM 984 C C . LYS A 1 127 ? 17.43449 -3.31960 -7.14552 1.000 48.61422 127 LYS A C 1
ATOM 985 O O . LYS A 1 127 ? 17.91545 -2.58542 -6.28159 1.000 52.14889 127 LYS A O 1
ATOM 991 N N . ASP A 1 128 ? 16.31715 -3.02360 -7.79785 1.000 50.59992 128 ASP A N 1
ATOM 992 C CA . ASP A 1 128 ? 15.58058 -1.79659 -7.52206 1.000 60.69004 128 ASP A CA 1
ATOM 993 C C . ASP A 1 128 ? 14.65918 -1.91002 -6.30100 1.000 61.95170 128 ASP A C 1
ATOM 994 O O . ASP A 1 128 ? 14.06103 -0.91869 -5.88556 1.000 64.72036 128 ASP A O 1
ATOM 999 N N . GLU A 1 129 ? 14.54239 -3.10322 -5.72168 1.000 53.91518 129 GLU A N 1
ATOM 1000 C CA . GLU A 1 129 ? 13.67367 -3.27558 -4.55824 1.000 54.65571 129 GLU A CA 1
ATOM 1001 C C . GLU A 1 129 ? 14.28027 -4.13044 -3.44317 1.000 54.57491 129 GLU A C 1
ATOM 1002 O O . GLU A 1 129 ? 13.57304 -4.54193 -2.52466 1.000 57.96285 129 GLU A O 1
ATOM 1008 N N . ILE A 1 130 ? 15.58151 -4.39602 -3.52126 1.000 52.67138 130 ILE A N 1
ATOM 1009 C CA . ILE A 1 130 ? 16.29473 -5.04131 -2.41678 1.000 54.49779 130 ILE A CA 1
ATOM 1010 C C . ILE A 1 130 ? 17.29431 -4.06671 -1.79854 1.000 58.20804 130 ILE A C 1
ATOM 1011 O O . ILE A 1 130 ? 18.28669 -3.69354 -2.42532 1.000 58.79794 130 ILE A O 1
ATOM 1016 N N . LYS A 1 131 ? 17.02347 -3.66362 -0.56155 1.000 49.79718 131 LYS A N 1
ATOM 1017 C CA . LYS A 1 131 ? 17.74350 -2.56142 0.07174 1.000 53.92961 131 LYS A CA 1
ATOM 1018 C C . LYS A 1 131 ? 19.17837 -2.91243 0.46118 1.000 52.04760 131 LYS A C 1
ATOM 1019 O O . LYS A 1 131 ? 20.08104 -2.08795 0.32114 1.000 46.30869 131 LYS A O 1
ATOM 1025 N N . ALA A 1 132 ? 19.38677 -4.12859 0.95622 1.000 50.76071 132 ALA A N 1
ATOM 1026 C CA . ALA A 1 132 ? 20.71949 -4.55848 1.36807 1.000 48.85264 132 ALA A CA 1
ATOM 1027 C C . ALA A 1 132 ? 20.92442 -6.05524 1.15661 1.000 50.91929 132 ALA A C 1
ATOM 1028 O O . ALA A 1 132 ? 19.96378 -6.81980 1.06463 1.000 49.82456 132 ALA A O 1
ATOM 1030 N N . LEU A 1 133 ? 22.18527 -6.46831 1.07849 1.000 51.19703 133 LEU A N 1
ATOM 1031 C CA . LEU A 1 133 ? 22.51859 -7.87376 0.87494 1.000 44.63531 133 LEU A CA 1
ATOM 1032 C C . LEU A 1 133 ? 23.60296 -8.33447 1.83448 1.000 41.19046 133 LEU A C 1
ATOM 1033 O O . LEU A 1 133 ? 24.62108 -7.66382 1.99462 1.000 40.31095 133 LEU A O 1
ATOM 1038 N N . VAL A 1 134 ? 23.38179 -9.48160 2.46873 1.000 35.94182 134 VAL A N 1
ATOM 1039 C CA . VAL A 1 134 ? 24.40805 -10.09689 3.30604 1.000 41.19733 134 VAL A CA 1
ATOM 1040 C C . VAL A 1 134 ? 24.72375 -11.52002 2.84848 1.000 33.23169 134 VAL A C 1
ATOM 1041 O O . VAL A 1 134 ? 23.82943 -12.34973 2.68903 1.000 36.65675 134 VAL A O 1
ATOM 1045 N N . LEU A 1 135 ? 26.00953 -11.78905 2.64474 1.000 32.30097 135 LEU A N 1
ATOM 1046 C CA . LEU A 1 135 ? 26.47419 -13.07876 2.15079 1.000 31.78410 135 LEU A CA 1
ATOM 1047 C C . LEU A 1 135 ? 27.34570 -13.77557 3.17847 1.000 33.77796 135 LEU A C 1
ATOM 1048 O O . LEU A 1 135 ? 28.36770 -13.23491 3.59264 1.000 39.51789 135 LEU A O 1
ATOM 1053 N N . TRP A 1 136 ? 26.94740 -14.97682 3.58641 1.000 34.12497 136 TRP A N 1
ATOM 1054 C CA . TRP A 1 136 ? 27.77546 -15.79613 4.46786 1.000 36.74796 136 TRP A CA 1
ATOM 1055 C C . TRP A 1 136 ? 28.42190 -16.92422 3.68679 1.000 35.17325 136 TRP A C 1
ATOM 1056 O O . TRP A 1 136 ? 27.71677 -17.78658 3.16332 1.000 35.94085 136 TRP A O 1
ATOM 1067 N N . ALA A 1 137 ? 29.75205 -16.93163 3.64516 1.000 32.96629 137 ALA A N 1
ATOM 1068 C CA . ALA A 1 137 ? 30.50993 -17.94473 2.91193 1.000 38.32347 137 ALA A CA 1
ATOM 1069 C C . ALA A 1 137 ? 29.86600 -18.24665 1.54855 1.000 40.57532 137 ALA A C 1
ATOM 1070 O O . ALA A 1 137 ? 29.54559 -19.39808 1.24534 1.000 34.44997 137 ALA A O 1
ATOM 1072 N N . PRO A 1 138 ? 29.66624 -17.20080 0.72562 1.000 34.50166 138 PRO A N 1
ATOM 1073 C CA . PRO A 1 138 ? 28.86713 -17.33781 -0.49779 1.000 35.68479 138 PRO A CA 1
ATOM 1074 C C . PRO A 1 138 ? 29.51926 -18.25974 -1.52510 1.000 38.84944 138 PRO A C 1
ATOM 1075 O O . PRO A 1 138 ? 30.63345 -18.00392 -1.97519 1.000 40.19336 138 PRO A O 1
ATOM 1079 N N . ALA A 1 139 ? 28.81755 -19.32480 -1.89296 1.000 36.12367 139 ALA A N 1
ATOM 1080 C CA . ALA A 1 139 ? 29.35641 -20.29594 -2.83405 1.000 38.65738 139 ALA A CA 1
ATOM 1081 C C . ALA A 1 139 ? 29.09554 -19.89269 -4.28615 1.000 41.32457 139 ALA A C 1
ATOM 1082 O O . ALA A 1 139 ? 28.42257 -20.61441 -5.02024 1.000 41.89100 139 ALA A O 1
ATOM 1084 N N . PHE A 1 140 ? 29.63131 -18.74784 -4.70426 1.000 40.27057 140 PHE A N 1
ATOM 1085 C CA . PHE A 1 140 ? 29.48203 -18.30898 -6.09420 1.000 39.24335 140 PHE A CA 1
ATOM 1086 C C . PHE A 1 140 ? 30.19934 -19.27628 -7.03868 1.000 43.23297 140 PHE A C 1
ATOM 1087 O O . PHE A 1 140 ? 29.94069 -19.29714 -8.24513 1.000 40.02368 140 PHE A O 1
ATOM 1095 N N . ASN A 1 141 ? 31.09371 -20.08273 -6.47409 1.000 47.34751 141 ASN A N 1
ATOM 1096 C CA . ASN A 1 141 ? 31.83272 -21.08744 -7.23244 1.000 45.67995 141 ASN A CA 1
ATOM 1097 C C . ASN A 1 141 ? 31.15470 -22.45743 -7.26917 1.000 41.46821 141 ASN A C 1
ATOM 1098 O O . ASN A 1 141 ? 31.78935 -23.45281 -7.62431 1.000 46.35578 141 ASN A O 1
ATOM 1103 N N . MET A 1 142 ? 29.87776 -22.50944 -6.89496 1.000 39.72249 142 MET A N 1
ATOM 1104 C CA . MET A 1 142 ? 29.13755 -23.77398 -6.84995 1.000 43.03086 142 MET A CA 1
ATOM 1105 C C . MET A 1 142 ? 29.22203 -24.58839 -8.15205 1.000 51.28626 142 MET A C 1
ATOM 1106 O O . MET A 1 142 ? 29.42025 -25.80418 -8.08368 1.000 54.89524 142 MET A O 1
ATOM 1111 N N . PRO A 1 143 ? 29.07807 -23.93629 -9.33195 1.000 47.04556 143 PRO A N 1
ATOM 1112 C CA . PRO A 1 143 ? 29.17215 -24.73354 -10.56017 1.000 50.19540 143 PRO A CA 1
ATOM 1113 C C . PRO A 1 143 ? 30.44484 -25.56718 -10.64922 1.000 61.22951 143 PRO A C 1
ATOM 1114 O O . PRO A 1 143 ? 30.35701 -26.78008 -10.84279 1.000 68.63515 143 PRO A O 1
ATOM 1118 N N . GLU A 1 144 ? 31.60453 -24.93938 -10.48119 1.000 60.82727 144 GLU A N 1
ATOM 1119 C CA . GLU A 1 144 ? 32.86475 -25.65410 -10.61812 1.000 61.26546 144 GLU A CA 1
ATOM 1120 C C . GLU A 1 144 ? 33.13655 -26.55683 -9.41308 1.000 59.16429 144 GLU A C 1
ATOM 1121 O O . GLU A 1 144 ? 33.83629 -27.55996 -9.54135 1.000 68.83010 144 GLU A O 1
ATOM 1127 N N . LEU A 1 145 ? 32.58589 -26.20933 -8.25106 1.000 58.90630 145 LEU A N 1
ATOM 1128 C CA . LEU A 1 145 ? 32.64612 -27.08583 -7.07968 1.000 65.32610 145 LEU A CA 1
ATOM 1129 C C . LEU A 1 145 ? 32.09454 -28.46873 -7.42805 1.000 66.80469 145 LEU A C 1
ATOM 1130 O O . LEU A 1 145 ? 32.73310 -29.49154 -7.17082 1.000 68.03505 145 LEU A O 1
ATOM 1135 N N . ILE A 1 146 ? 30.91012 -28.47873 -8.03391 1.000 66.46835 146 ILE A N 1
ATOM 1136 C CA . ILE A 1 146 ? 30.22579 -29.70886 -8.42428 1.000 62.66495 146 ILE A CA 1
ATOM 1137 C C . ILE A 1 146 ? 30.81503 -30.34930 -9.67820 1.000 63.87769 146 ILE A C 1
ATOM 1138 O O . ILE A 1 146 ? 30.96794 -31.56835 -9.73738 1.000 60.98222 146 ILE A O 1
ATOM 1143 N N . MET A 1 147 ? 31.14767 -29.53023 -10.67281 1.000 66.51652 147 MET A N 1
ATOM 1144 C CA . MET A 1 147 ? 31.66561 -30.04670 -11.93882 1.000 71.74910 147 MET A CA 1
ATOM 1145 C C . MET A 1 147 ? 32.97395 -30.80331 -11.73791 1.000 85.08042 147 MET A C 1
ATOM 1146 O O . MET A 1 147 ? 33.23699 -31.79368 -12.42131 1.000 89.74822 147 MET A O 1
ATOM 1151 N N . ASN A 1 148 ? 33.78800 -30.33739 -10.79724 1.000 94.34362 148 ASN A N 1
ATOM 1152 C CA . ASN A 1 148 ? 34.96193 -31.09139 -10.38487 1.000 106.40369 148 ASN A CA 1
ATOM 1153 C C . ASN A 1 148 ? 34.53513 -32.45208 -9.85515 1.000 114.55025 148 ASN A C 1
ATOM 1154 O O . ASN A 1 148 ? 35.05653 -33.48011 -10.27210 1.000 119.79809 148 ASN A O 1
ATOM 1159 N N . GLU A 1 149 ? 33.55575 -32.44886 -8.95822 1.000 116.95797 149 GLU A N 1
ATOM 1160 C CA . GLU A 1 149 ? 33.03518 -33.68092 -8.38167 1.000 119.18575 149 GLU A CA 1
ATOM 1161 C C . GLU A 1 149 ? 32.33032 -34.54467 -9.42913 1.000 125.35591 149 GLU A C 1
ATOM 1162 O O . GLU A 1 149 ? 32.32541 -35.77216 -9.32851 1.000 124.57841 149 GLU A O 1
ATOM 1168 N N . SER A 1 150 ? 31.74828 -33.89859 -10.43758 1.000 132.77133 150 SER A N 1
ATOM 1169 C CA . SER A 1 150 ? 30.95774 -34.59667 -11.45113 1.000 135.82559 150 SER A CA 1
ATOM 1170 C C . SER A 1 150 ? 31.81478 -35.44526 -12.38101 1.000 137.25261 150 SER A C 1
ATOM 1171 O O . SER A 1 150 ? 31.54690 -36.63207 -12.57096 1.000 135.78825 150 SER A O 1
ATOM 1174 N N . VAL A 1 151 ? 32.84168 -34.83166 -12.96052 1.000 139.05147 151 VAL A N 1
ATOM 1175 C CA . VAL A 1 151 ? 33.70094 -35.52619 -13.91173 1.000 140.82636 151 VAL A CA 1
ATOM 1176 C C . VAL A 1 151 ? 34.48260 -36.64934 -13.22873 1.000 142.90707 151 VAL A C 1
ATOM 1177 O O . VAL A 1 151 ? 34.84138 -37.63884 -13.86948 1.000 146.42685 151 VAL A O 1
ATOM 1181 N N . LYS A 1 152 ? 34.72550 -36.49933 -11.92707 1.000 138.97409 152 LYS A N 1
ATOM 1182 C CA . LYS A 1 152 ? 35.44773 -37.50515 -11.15404 1.000 132.52720 152 LYS A CA 1
ATOM 1183 C C . LYS A 1 152 ? 34.67696 -38.82080 -11.12083 1.000 134.09191 152 LYS A C 1
ATOM 1184 O O . LYS A 1 152 ? 35.17656 -39.85666 -11.56323 1.000 136.58934 152 LYS A O 1
ATOM 1190 N N . GLN A 1 153 ? 33.45619 -38.76061 -10.59568 1.000 131.42158 153 GLN A N 1
ATOM 1191 C CA . GLN A 1 153 ? 32.76417 -40.03095 -10.48396 1.000 130.72370 153 GLN A CA 1
ATOM 1192 C C . GLN A 1 153 ? 31.31385 -40.09181 -11.04126 1.000 114.09545 153 GLN A C 1
ATOM 1193 O O . GLN A 1 153 ? 30.88768 -41.25976 -11.19051 1.000 115.55719 153 GLN A O 1
ATOM 1199 N N . TYR A 1 154 ? 30.66747 -38.95831 -11.30843 1.000 107.97999 154 TYR A N 1
ATOM 1200 C CA . TYR A 1 154 ? 29.21171 -39.03192 -11.27358 1.000 99.47205 154 TYR A CA 1
ATOM 1201 C C . TYR A 1 154 ? 28.65623 -39.77274 -12.48435 1.000 90.54599 154 TYR A C 1
ATOM 1202 O O . TYR A 1 154 ? 27.73796 -40.57880 -12.35090 1.000 89.85198 154 TYR A O 1
ATOM 1211 N N . GLY A 1 155 ? 29.23615 -39.49613 -13.65121 1.000 82.12123 155 GLY A N 1
ATOM 1212 C CA . GLY A 1 155 ? 28.76188 -40.00793 -14.92828 1.000 74.08488 155 GLY A CA 1
ATOM 1213 C C . GLY A 1 155 ? 28.26947 -41.44379 -14.96271 1.000 69.55940 155 GLY A C 1
ATOM 1214 O O . GLY A 1 155 ? 27.12345 -41.69969 -15.33591 1.000 63.09541 155 GLY A O 1
ATOM 1215 N N . ALA A 1 156 ? 29.12939 -42.37990 -14.57097 1.000 72.77929 156 ALA A N 1
ATOM 1216 C CA . ALA A 1 156 ? 28.77171 -43.79734 -14.56392 1.000 71.73772 156 ALA A CA 1
ATOM 1217 C C . ALA A 1 156 ? 27.64972 -44.08475 -13.56640 1.000 61.13190 156 ALA A C 1
ATOM 1218 O O . ALA A 1 156 ? 26.69507 -44.80357 -13.87594 1.000 51.09004 156 ALA A O 1
ATOM 1220 N N . ILE A 1 157 ? 27.76880 -43.51296 -12.37189 1.000 51.20078 157 ILE A N 1
ATOM 1221 C CA . ILE A 1 157 ? 26.74813 -43.67088 -11.34122 1.000 49.08126 157 ILE A CA 1
ATOM 1222 C C . ILE A 1 157 ? 25.43300 -43.03204 -11.77661 1.000 47.35485 157 ILE A C 1
ATOM 1223 O O . ILE A 1 157 ? 24.36763 -43.63690 -11.64182 1.000 47.07865 157 ILE A O 1
ATOM 1228 N N . MET A 1 158 ? 25.51820 -41.81411 -12.30635 1.000 48.62890 158 MET A N 1
ATOM 1229 C CA . MET A 1 158 ? 24.34517 -41.09147 -12.79959 1.000 56.34985 158 MET A CA 1
ATOM 1230 C C . MET A 1 158 ? 23.55294 -41.90106 -13.82248 1.000 61.41353 158 MET A C 1
ATOM 1231 O O . MET A 1 158 ? 22.32757 -41.96748 -13.75131 1.000 53.97728 158 MET A O 1
ATOM 1236 N N . GLU A 1 159 ? 24.25727 -42.52069 -14.76678 1.000 66.55032 159 GLU A N 1
ATOM 1237 C CA . GLU A 1 159 ? 23.61427 -43.23852 -15.86654 1.000 73.41507 159 GLU A CA 1
ATOM 1238 C C . GLU A 1 159 ? 22.69927 -44.36126 -15.37730 1.000 67.03946 159 GLU A C 1
ATOM 1239 O O . GLU A 1 159 ? 21.59594 -44.53941 -15.89516 1.000 64.71868 159 GLU A O 1
ATOM 1245 N N . GLN A 1 160 ? 23.14405 -45.11139 -14.37441 1.000 61.10925 160 GLN A N 1
ATOM 1246 C CA . GLN A 1 160 ? 22.36808 -46.24512 -13.88499 1.000 55.43583 160 GLN A CA 1
ATOM 1247 C C . GLN A 1 160 ? 21.47987 -45.89743 -12.68537 1.000 55.31719 160 GLN A C 1
ATOM 1248 O O . GLN A 1 160 ? 20.49879 -46.59319 -12.41278 1.000 51.65065 160 GLN A O 1
ATOM 1254 N N . LEU A 1 161 ? 21.80881 -44.82708 -11.97162 1.000 50.04942 161 LEU A N 1
ATOM 1255 C CA . LEU A 1 161 ? 21.00705 -44.43936 -10.81434 1.000 48.80573 161 LEU A CA 1
ATOM 1256 C C . LEU A 1 161 ? 20.12347 -43.22156 -11.07699 1.000 47.62448 161 LEU A C 1
ATOM 1257 O O . LEU A 1 161 ? 18.99309 -43.15974 -10.59594 1.000 48.73347 161 LEU A O 1
ATOM 1262 N N . GLY A 1 162 ? 20.64317 -42.25732 -11.83113 1.000 49.20378 162 GLY A N 1
ATOM 1263 C CA . GLY A 1 162 ? 19.94583 -41.00025 -12.05220 1.000 42.52155 162 GLY A CA 1
ATOM 1264 C C . GLY A 1 162 ? 20.31659 -39.97626 -10.99225 1.000 50.03914 162 GLY A C 1
ATOM 1265 O O . GLY A 1 162 ? 19.85018 -38.83493 -11.01107 1.000 39.31023 162 GLY A O 1
ATOM 1266 N N . PHE A 1 163 ? 21.16789 -40.39662 -10.06236 1.000 43.56244 163 PHE A N 1
ATOM 1267 C CA . PHE A 1 163 ? 21.63647 -39.52982 -8.98737 1.000 39.74681 163 PHE A CA 1
ATOM 1268 C C . PHE A 1 163 ? 22.90510 -40.09796 -8.37022 1.000 40.21350 163 PHE A C 1
ATOM 1269 O O . PHE A 1 163 ? 23.32637 -41.20091 -8.71235 1.000 45.34557 163 PHE A O 1
ATOM 1277 N N . VAL A 1 164 ? 23.49850 -39.35068 -7.44473 1.000 36.37008 164 VAL A N 1
ATOM 1278 C CA . VAL A 1 164 ? 24.52480 -39.89790 -6.56915 1.000 32.62570 164 VAL A CA 1
ATOM 1279 C C . VAL A 1 164 ? 24.14762 -39.64460 -5.10521 1.000 34.34008 164 VAL A C 1
ATOM 1280 O O . VAL A 1 164 ? 23.56091 -38.61593 -4.76528 1.000 32.94661 164 VAL A O 1
ATOM 1284 N N . ASP A 1 165 ? 24.48258 -40.60204 -4.24800 1.000 35.72146 165 ASP A N 1
ATOM 1285 C CA . ASP A 1 165 ? 24.23251 -40.49231 -2.81463 1.000 33.97898 165 ASP A CA 1
ATOM 1286 C C . ASP A 1 165 ? 25.31415 -39.62579 -2.19096 1.000 30.71791 165 ASP A C 1
ATOM 1287 O O . ASP A 1 165 ? 26.44955 -40.06591 -2.05466 1.000 34.59234 165 ASP A O 1
ATOM 1292 N N . ILE A 1 166 ? 24.97140 -38.39697 -1.81523 1.000 33.88910 166 ILE A N 1
ATOM 1293 C CA . ILE A 1 166 ? 25.94616 -37.52670 -1.16429 1.000 34.11277 166 ILE A CA 1
ATOM 1294 C C . ILE A 1 166 ? 25.84730 -37.60853 0.36442 1.000 39.05242 166 ILE A C 1
ATOM 1295 O O . ILE A 1 166 ? 26.29024 -36.70593 1.07458 1.000 39.97308 166 ILE A O 1
ATOM 1300 N N . GLY A 1 167 ? 25.27595 -38.70127 0.86198 1.000 36.82312 167 GLY A N 1
ATOM 1301 C CA . GLY A 1 167 ? 25.20774 -38.94718 2.29457 1.000 39.69027 167 GLY A CA 1
ATOM 1302 C C . GLY A 1 167 ? 23.79604 -38.83095 2.84532 1.000 39.38738 167 GLY A C 1
ATOM 1303 O O . GLY A 1 167 ? 23.52797 -37.99682 3.70758 1.000 36.80029 167 GLY A O 1
ATOM 1304 N N . GLY A 1 168 ? 22.88798 -39.66174 2.34003 1.000 39.03337 168 GLY A N 1
ATOM 1305 C CA . GLY A 1 168 ? 21.49564 -39.60234 2.75605 1.000 32.91516 168 GLY A CA 1
ATOM 1306 C C . GLY A 1 168 ? 20.67865 -38.62690 1.92784 1.000 33.70196 168 GLY A C 1
ATOM 1307 O O . GLY A 1 168 ? 19.54892 -38.28223 2.28307 1.000 27.17358 168 GLY A O 1
ATOM 1308 N N . HIS A 1 169 ? 21.25196 -38.17283 0.81802 1.000 30.05741 169 HIS A N 1
ATOM 1309 C CA . HIS A 1 169 ? 20.52976 -37.32431 -0.12515 1.000 26.74829 169 HIS A CA 1
ATOM 1310 C C . HIS A 1 169 ? 20.77346 -37.79191 -1.55305 1.000 29.04215 169 HIS A C 1
ATOM 1311 O O . HIS A 1 169 ? 21.89657 -38.14022 -1.89930 1.000 27.22099 169 HIS A O 1
ATOM 1318 N N . LYS A 1 170 ? 19.72412 -37.79010 -2.37253 1.000 26.30877 170 LYS A N 1
ATOM 1319 C CA . LYS A 1 170 ? 19.85212 -38.05977 -3.80159 1.000 32.51161 170 LYS A CA 1
ATOM 1320 C C . LYS A 1 170 ? 20.17582 -36.78097 -4.55645 1.000 31.74690 170 LYS A C 1
ATOM 1321 O O . LYS A 1 170 ? 19.29390 -35.95266 -4.76850 1.000 35.51579 170 LYS A O 1
ATOM 1327 N N . LEU A 1 171 ? 21.43463 -36.60765 -4.95126 1.000 28.48105 171 LEU A N 1
ATOM 1328 C CA . LEU A 1 171 ? 21.79377 -35.47759 -5.79921 1.000 31.41924 171 LEU A CA 1
ATOM 1329 C C . LEU A 1 171 ? 21.58981 -35.89178 -7.24548 1.000 34.66255 171 LEU A C 1
ATOM 1330 O O . LEU A 1 171 ? 22.32636 -36.72838 -7.74998 1.000 35.27746 171 LEU A O 1
ATOM 1335 N N . SER A 1 172 ? 20.60239 -35.30314 -7.90983 1.000 31.70922 172 SER A N 1
ATOM 1336 C CA . SER A 1 172 ? 20.17671 -35.79718 -9.21693 1.000 36.57479 172 SER A CA 1
ATOM 1337 C C . SER A 1 172 ? 21.07812 -35.36608 -10.37035 1.000 39.91476 172 SER A C 1
ATOM 1338 O O . SER A 1 172 ? 21.86601 -34.42275 -10.26009 1.000 33.19865 172 SER A O 1
ATOM 1341 N N . LYS A 1 173 ? 20.94694 -36.07506 -11.48558 1.000 32.22079 173 LYS A N 1
ATOM 1342 C CA . LYS A 1 173 ? 21.62391 -35.71171 -12.72115 1.000 33.66940 173 LYS A CA 1
ATOM 1343 C C . LYS A 1 173 ? 21.14856 -34.34004 -13.18782 1.000 34.80580 173 LYS A C 1
ATOM 1344 O O . LYS A 1 173 ? 21.91491 -33.54999 -13.74287 1.000 34.24845 173 LYS A O 1
ATOM 1350 N N . ASP A 1 174 ? 19.87221 -34.06382 -12.94724 1.000 33.57747 174 ASP A N 1
ATOM 1351 C CA . ASP A 1 174 ? 19.28768 -32.77081 -13.27358 1.000 37.34629 174 ASP A CA 1
ATOM 1352 C C . ASP A 1 174 ? 19.98172 -31.63184 -12.54831 1.000 38.52364 174 ASP A C 1
ATOM 1353 O O . ASP A 1 174 ? 20.17013 -30.55667 -13.11634 1.000 30.92372 174 ASP A O 1
ATOM 1358 N N . PHE A 1 175 ? 20.34519 -31.85827 -11.28762 1.000 29.83347 175 PHE A N 1
ATOM 1359 C CA . PHE A 1 175 ? 21.05194 -30.83229 -10.53782 1.000 30.02352 175 PHE A CA 1
ATOM 1360 C C . PHE A 1 175 ? 22.36789 -30.49725 -11.22117 1.000 32.20007 175 PHE A C 1
ATOM 1361 O O . PHE A 1 175 ? 22.70107 -29.32622 -11.42095 1.000 33.37534 175 PHE A O 1
ATOM 1369 N N . VAL A 1 176 ? 23.12288 -31.53303 -11.56096 1.000 31.62949 176 VAL A N 1
ATOM 1370 C CA . VAL A 1 176 ? 24.44530 -31.34874 -12.13911 1.000 34.54147 176 VAL A CA 1
ATOM 1371 C C . VAL A 1 176 ? 24.35501 -30.65661 -13.49399 1.000 41.69960 176 VAL A C 1
ATOM 1372 O O . VAL A 1 176 ? 25.12323 -29.73553 -13.78509 1.000 40.53343 176 VAL A O 1
ATOM 1376 N N . GLU A 1 177 ? 23.40147 -31.08669 -14.31257 1.000 41.04942 177 GLU A N 1
ATOM 1377 C CA . GLU A 1 177 ? 23.21071 -30.48833 -15.63001 1.000 45.94978 177 GLU A CA 1
ATOM 1378 C C . GLU A 1 177 ? 22.78292 -29.02511 -15.51861 1.000 45.68664 177 GLU A C 1
ATOM 1379 O O . GLU A 1 177 ? 23.28521 -28.17074 -16.24689 1.000 51.50877 177 GLU A O 1
ATOM 1385 N N . ASP A 1 178 ? 21.87397 -28.73961 -14.59100 1.000 37.40540 178 ASP A N 1
ATOM 1386 C CA . ASP A 1 178 ? 21.36163 -27.38181 -14.40870 1.000 41.22272 178 ASP A CA 1
ATOM 1387 C C . ASP A 1 178 ? 22.43514 -26.40100 -13.91675 1.000 41.08148 178 ASP A C 1
ATOM 1388 O O . ASP A 1 178 ? 22.54314 -25.28393 -14.43065 1.000 42.86961 178 ASP A O 1
ATOM 1393 N N . ILE A 1 179 ? 23.23512 -26.82086 -12.93991 1.000 36.01361 179 ILE A N 1
ATOM 1394 C CA . ILE A 1 179 ? 24.21609 -25.92986 -12.32485 1.000 39.69150 179 ILE A CA 1
ATOM 1395 C C . ILE A 1 179 ? 25.36213 -25.58970 -13.27996 1.000 41.69676 179 ILE A C 1
ATOM 1396 O O . ILE A 1 179 ? 25.91696 -24.49131 -13.22742 1.000 45.55882 179 ILE A O 1
ATOM 1401 N N . SER A 1 180 ? 25.69591 -26.51956 -14.17047 1.000 42.12564 180 SER A N 1
ATOM 1402 C CA . SER A 1 180 ? 26.80328 -26.32804 -15.10332 1.000 45.78680 180 SER A CA 1
ATOM 1403 C C . SER A 1 180 ? 26.52335 -25.16307 -16.03824 1.000 46.42486 180 SER A C 1
ATOM 1404 O O . SER A 1 180 ? 27.43941 -24.53644 -16.56378 1.000 53.27896 180 SER A O 1
ATOM 1407 N N . LYS A 1 181 ? 25.23885 -24.88118 -16.22319 1.000 43.95722 181 LYS A N 1
ATOM 1408 C CA . LYS A 1 181 ? 24.77205 -23.86284 -17.15701 1.000 43.18961 181 LYS A CA 1
ATOM 1409 C C . LYS A 1 181 ? 24.79060 -22.44117 -16.59500 1.000 48.18435 181 LYS A C 1
ATOM 1410 O O . LYS A 1 181 ? 24.48795 -21.48472 -17.30908 1.000 50.02706 181 LYS A O 1
ATOM 1416 N N . LEU A 1 182 ? 25.15873 -22.30335 -15.32365 1.000 39.98893 182 LEU A N 1
ATOM 1417 C CA . LEU A 1 182 ? 25.04057 -21.02349 -14.62942 1.000 37.94265 182 LEU A CA 1
ATOM 1418 C C . LEU A 1 182 ? 26.38463 -20.37361 -14.30668 1.000 43.90699 182 LEU A C 1
ATOM 1419 O O . LEU A 1 182 ? 27.38703 -21.05457 -14.08014 1.000 48.74246 182 LEU A O 1
ATOM 1424 N N . ASN A 1 183 ? 26.38404 -19.04281 -14.29977 1.000 43.00433 183 ASN A N 1
ATOM 1425 C CA . ASN A 1 183 ? 27.51696 -18.25165 -13.83177 1.000 43.29061 183 ASN A CA 1
ATOM 1426 C C . ASN A 1 183 ? 27.03506 -17.25636 -12.78928 1.000 45.49878 183 ASN A C 1
ATOM 1427 O O . ASN A 1 183 ? 26.59000 -16.15545 -13.12464 1.000 37.16860 183 ASN A O 1
ATOM 1432 N N . ILE A 1 184 ? 27.13336 -17.65464 -11.52483 1.000 38.86944 184 ILE A N 1
ATOM 1433 C CA . ILE A 1 184 ? 26.61919 -16.87169 -10.40965 1.000 41.45190 184 ILE A CA 1
ATOM 1434 C C . ILE A 1 184 ? 27.33395 -15.53323 -10.28584 1.000 40.90464 184 ILE A C 1
ATOM 1435 O O . ILE A 1 184 ? 26.72003 -14.52986 -9.92503 1.000 50.38562 184 ILE A O 1
ATOM 1440 N N . PHE A 1 185 ? 28.62648 -15.51806 -10.59630 1.000 35.02229 185 PHE A N 1
ATOM 1441 C CA . PHE A 1 185 ? 29.38699 -14.27155 -10.63384 1.000 40.94551 185 PHE A CA 1
ATOM 1442 C C . PHE A 1 185 ? 28.73980 -13.26935 -11.59044 1.000 41.62339 185 PHE A C 1
ATOM 1443 O O . PHE A 1 185 ? 28.42460 -12.13902 -11.20468 1.000 38.99822 185 PHE A O 1
ATOM 1451 N N . GLU A 1 186 ? 28.53556 -13.69253 -12.83600 1.000 42.04669 186 GLU A N 1
ATOM 1452 C CA . GLU A 1 186 ? 27.93339 -12.83327 -13.85348 1.000 41.63578 186 GLU A CA 1
ATOM 1453 C C . GLU A 1 186 ? 26.47087 -12.51474 -13.54647 1.000 50.19315 186 GLU A C 1
ATOM 1454 O O . GLU A 1 186 ? 26.01110 -11.39377 -13.78145 1.000 46.85034 186 GLU A O 1
ATOM 1457 N N . LEU A 1 187 ? 25.74202 -13.49660 -13.02000 1.000 49.40417 187 LEU A N 1
ATOM 1458 C CA . LE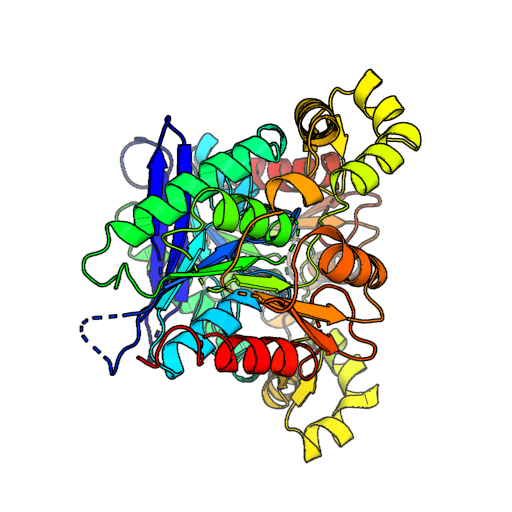U A 1 187 ? 24.33213 -13.31117 -12.69030 1.000 45.73448 187 LEU A CA 1
ATOM 1459 C C . LEU A 1 187 ? 24.12749 -12.36367 -11.50829 1.000 47.29025 187 LEU A C 1
ATOM 1460 O O . LEU A 1 187 ? 23.07008 -11.74268 -11.37942 1.000 47.90792 187 LEU A O 1
ATOM 1465 N N . SER A 1 188 ? 25.13287 -12.25256 -10.64643 1.000 47.30929 188 SER A N 1
ATOM 1466 C CA . SER A 1 188 ? 25.04033 -11.38531 -9.47429 1.000 48.49329 188 SER A CA 1
ATOM 1467 C C . SER A 1 188 ? 25.54307 -9.97430 -9.75708 1.000 49.55946 188 SER A C 1
ATOM 1468 O O . SER A 1 188 ? 25.26168 -9.04535 -9.00089 1.000 44.97534 188 SER A O 1
ATOM 1481 N N . GLY A 1 190 ? 26.17928 -6.26387 -10.77444 1.000 46.66913 190 GLY A N 1
ATOM 1482 C CA . GLY A 1 190 ? 25.38678 -5.07808 -11.03804 1.000 51.60826 190 GLY A CA 1
ATOM 1483 C C . GLY A 1 190 ? 24.45241 -4.66360 -9.92324 1.000 58.01046 190 GLY A C 1
ATOM 1484 O O . GLY A 1 190 ? 23.70919 -3.69163 -10.06257 1.000 56.39889 190 GLY A O 1
ATOM 1485 N N . TYR A 1 191 ? 24.46766 -5.40597 -8.82152 1.000 55.95823 191 TYR A N 1
ATOM 1486 C CA . TYR A 1 191 ? 23.76282 -4.96445 -7.62588 1.000 55.40425 191 TYR A CA 1
ATOM 1487 C C . TYR A 1 191 ? 24.57643 -3.84008 -7.00377 1.000 54.98319 191 TYR A C 1
ATOM 1488 O O . TYR A 1 191 ? 25.71899 -4.04172 -6.59135 1.000 58.06721 191 TYR A O 1
ATOM 1497 N N . ASP A 1 192 ? 23.99118 -2.65017 -6.94999 1.000 58.11381 192 ASP A N 1
ATOM 1498 C CA . ASP A 1 192 ? 24.75678 -1.45748 -6.60988 1.000 63.65928 192 ASP A CA 1
ATOM 1499 C C . ASP A 1 192 ? 24.44701 -0.90573 -5.22174 1.000 58.00381 192 ASP A C 1
ATOM 1500 O O . ASP A 1 192 ? 24.85461 0.20357 -4.89076 1.000 57.38900 192 ASP A O 1
ATOM 1516 N N . LYS A 1 194 ? 24.38722 -1.69602 -0.78258 1.000 54.14264 194 LYS A N 1
ATOM 1517 C CA . LYS A 1 194 ? 25.41078 -2.17269 0.14652 1.000 53.43773 194 LYS A CA 1
ATOM 1518 C C . LYS A 1 194 ? 25.42931 -3.69447 0.29586 1.000 53.97255 194 LYS A C 1
ATOM 1519 O O . LYS A 1 194 ? 24.38335 -4.34298 0.32769 1.000 49.72684 194 LYS A O 1
ATOM 1525 N N . VAL A 1 195 ? 26.63367 -4.25393 0.37875 1.000 51.95201 195 VAL A N 1
ATOM 1526 C CA . VAL A 1 195 ? 26.81277 -5.69067 0.54288 1.000 52.96936 195 VAL A CA 1
ATOM 1527 C C . VAL A 1 195 ? 27.80380 -6.00644 1.66274 1.000 52.44661 195 VAL A C 1
ATOM 1528 O O . VAL A 1 195 ? 28.88755 -5.42172 1.73484 1.000 47.94250 195 VAL A O 1
ATOM 1532 N N . LEU A 1 196 ? 27.41903 -6.92749 2.54102 1.000 47.89400 196 LEU A N 1
ATOM 1533 C CA . LEU A 1 196 ? 28.32569 -7.44759 3.55774 1.000 44.45536 196 LEU A CA 1
ATOM 1534 C C . LEU A 1 196 ? 28.63801 -8.91044 3.27214 1.000 40.65489 196 LEU A C 1
ATOM 1535 O O . LEU A 1 196 ? 27.73091 -9.73187 3.12943 1.000 41.22051 196 LEU A O 1
ATOM 1540 N N . ILE A 1 197 ? 29.92251 -9.22946 3.17006 1.000 33.42627 197 ILE A N 1
ATOM 1541 C CA . ILE A 1 197 ? 30.34913 -10.61767 3.04714 1.000 41.19989 197 ILE A CA 1
ATOM 1542 C C . ILE A 1 197 ? 31.02991 -11.06627 4.33133 1.000 40.97414 197 ILE A C 1
ATOM 1543 O O . ILE A 1 197 ? 32.00492 -10.45726 4.76762 1.000 43.60634 197 ILE A O 1
ATOM 1548 N N . VAL A 1 198 ? 30.51063 -12.12618 4.93946 1.000 41.70965 198 VAL A N 1
ATOM 1549 C CA . VAL A 1 198 ? 31.14025 -12.69815 6.12510 1.000 41.94246 198 VAL A CA 1
ATOM 1550 C C . VAL A 1 198 ? 31.69616 -14.07541 5.79061 1.000 43.51990 198 VAL A C 1
ATOM 1551 O O . VAL A 1 198 ? 30.97406 -14.94257 5.30351 1.000 47.66561 198 VAL A O 1
ATOM 1555 N N . HIS A 1 199 ? 32.98172 -14.27924 6.04871 1.000 35.59541 199 HIS A N 1
ATOM 1556 C CA . HIS A 1 199 ? 33.63214 -15.50538 5.60920 1.000 38.92521 199 HIS A CA 1
ATOM 1557 C C . HIS A 1 199 ? 34.75628 -15.91134 6.55256 1.000 46.09388 199 HIS A C 1
ATOM 1558 O O . HIS A 1 199 ? 35.55852 -15.07379 6.96486 1.000 48.59503 199 HIS A O 1
ATOM 1565 N N . GLY A 1 200 ? 34.80879 -17.19937 6.88833 1.000 44.82619 200 GLY A N 1
ATOM 1566 C CA . GLY A 1 200 ? 35.84498 -17.73360 7.75993 1.000 44.88893 200 GLY A CA 1
ATOM 1567 C C . GLY A 1 200 ? 37.07087 -18.19647 6.99046 1.000 51.91147 200 GLY A C 1
ATOM 1568 O O . GLY A 1 200 ? 36.95172 -18.89465 5.98142 1.000 42.93159 200 GLY A O 1
ATOM 1569 N N . THR A 1 201 ? 38.25296 -17.81514 7.47027 1.000 57.48349 201 THR A N 1
ATOM 1570 C CA . THR A 1 201 ? 39.50106 -18.09470 6.75843 1.000 53.94135 201 THR A CA 1
ATOM 1571 C C . THR A 1 201 ? 39.78369 -19.58902 6.63547 1.000 46.85193 201 THR A C 1
ATOM 1572 O O . THR A 1 201 ? 40.49835 -20.01880 5.73337 1.000 48.20021 201 THR A O 1
ATOM 1576 N N . ASN A 1 202 ? 39.22932 -20.38200 7.54411 1.000 41.83699 202 ASN A N 1
ATOM 1577 C CA . ASN A 1 202 ? 39.46596 -21.81760 7.51504 1.000 43.71354 202 ASN A CA 1
ATOM 1578 C C . ASN A 1 202 ? 38.26521 -22.56049 6.94524 1.000 43.96806 202 ASN A C 1
ATOM 1579 O O . ASN A 1 202 ? 38.08042 -23.75064 7.20116 1.000 46.70008 202 ASN A O 1
ATOM 1584 N N . ASP A 1 203 ? 37.44598 -21.85067 6.17354 1.000 37.80274 203 ASP A N 1
ATOM 1585 C CA . ASP A 1 203 ? 36.29663 -22.47174 5.53098 1.000 41.59103 203 ASP A CA 1
ATOM 1586 C C . ASP A 1 203 ? 36.78626 -23.57029 4.59733 1.000 45.12311 203 ASP A C 1
ATOM 1587 O O . ASP A 1 203 ? 37.57015 -23.32077 3.68049 1.000 50.25955 203 ASP A O 1
ATOM 1592 N N A GLU A 1 204 ? 36.34429 -24.79887 4.82808 0.498 46.31046 204 GLU A N 1
ATOM 1593 N N B GLU A 1 204 ? 36.28280 -24.77216 4.84741 0.502 46.20046 204 GLU A N 1
ATOM 1594 C CA A GLU A 1 204 ? 36.79148 -25.90952 3.99273 0.498 48.55328 204 GLU A CA 1
ATOM 1595 C CA B GLU A 1 204 ? 36.70452 -25.98192 4.15935 0.502 48.78493 204 GLU A CA 1
ATOM 1596 C C A GLU A 1 204 ? 35.67205 -26.41686 3.09075 0.498 50.04465 204 GLU A C 1
ATOM 1597 C C B GLU A 1 204 ? 35.66593 -26.42475 3.13056 0.502 50.09041 204 GLU A C 1
ATOM 1598 O O A GLU A 1 204 ? 35.80566 -27.45356 2.44223 0.498 53.82336 204 GLU A O 1
ATOM 1599 O O B GLU A 1 204 ? 35.85264 -27.41955 2.42985 0.502 53.91580 204 GLU A O 1
ATOM 1610 N N . ALA A 1 205 ? 34.56794 -25.68045 3.05312 1.000 47.00365 205 ALA A N 1
ATOM 1611 C CA . ALA A 1 205 ? 33.47542 -26.00011 2.14310 1.000 44.80688 205 ALA A CA 1
ATOM 1612 C C . ALA A 1 205 ? 33.45551 -25.00288 0.99471 1.000 43.97167 205 ALA A C 1
ATOM 1613 O O . ALA A 1 205 ? 33.33963 -25.38198 -0.16641 1.000 43.13416 205 ALA A O 1
ATOM 1615 N N . VAL A 1 206 ? 33.55336 -23.72357 1.34082 1.000 44.46698 206 VAL A N 1
ATOM 1616 C CA . VAL A 1 206 ? 33.70332 -22.65504 0.36258 1.000 44.19784 206 VAL A CA 1
ATOM 1617 C C . VAL A 1 206 ? 34.95318 -21.86796 0.71380 1.000 52.54080 206 VAL A C 1
ATOM 1618 O O . VAL A 1 206 ? 34.95256 -21.07122 1.65554 1.000 35.53151 206 VAL A O 1
ATOM 1622 N N . GLU A 1 207 ? 36.01995 -22.09826 -0.04331 1.000 51.50817 207 GLU A N 1
ATOM 1623 C CA . GLU A 1 207 ? 37.33102 -21.56392 0.29890 1.000 49.74620 207 GLU A CA 1
ATOM 1624 C C . GLU A 1 207 ? 37.32028 -20.04211 0.30249 1.000 52.95484 207 GLU A C 1
ATOM 1625 O O . GLU A 1 207 ? 36.66195 -19.40802 -0.52270 1.000 52.62083 207 GLU A O 1
ATOM 1631 N N . TYR A 1 208 ? 38.03860 -19.47571 1.26688 1.000 53.04980 208 TYR A N 1
ATOM 1632 C CA . TYR A 1 208 ? 38.06239 -18.03850 1.52989 1.000 54.08268 208 TYR A CA 1
ATOM 1633 C C . TYR A 1 208 ? 38.37851 -17.19526 0.28729 1.000 49.42308 208 TYR A C 1
ATOM 1634 O O . TYR A 1 208 ? 37.93626 -16.05015 0.17855 1.000 45.12094 208 TYR A O 1
ATOM 1643 N N . LYS A 1 209 ? 39.12928 -17.76458 -0.65188 1.000 47.18747 209 LYS A N 1
ATOM 1644 C CA . LYS A 1 209 ? 39.52804 -17.03801 -1.85369 1.000 55.57055 209 LYS A CA 1
ATOM 1645 C C . LYS A 1 209 ? 38.34286 -16.69397 -2.76128 1.000 51.31124 209 LYS A C 1
ATOM 1646 O O . LYS A 1 209 ? 38.44379 -15.80797 -3.60902 1.000 49.67499 209 LYS A O 1
ATOM 1652 N N . VAL A 1 210 ? 37.22216 -17.38935 -2.58450 1.000 46.38268 210 VAL A N 1
ATOM 1653 C CA . VAL A 1 210 ? 36.02711 -17.10884 -3.37977 1.000 41.96457 210 VAL A CA 1
ATOM 1654 C C . VAL A 1 210 ? 35.54053 -15.69183 -3.09704 1.000 47.85673 210 VAL A C 1
ATOM 1655 O O . VAL A 1 210 ? 35.12834 -14.97440 -4.01111 1.000 45.09813 210 VAL A O 1
ATOM 1659 N N . SER A 1 211 ? 35.62459 -15.28284 -1.83315 1.000 44.08193 211 SER A N 1
ATOM 1660 C CA . SER A 1 211 ? 35.18012 -13.95427 -1.42998 1.000 48.16913 211 SER A CA 1
ATOM 1661 C C . SER A 1 211 ? 36.07378 -12.86995 -2.03217 1.000 45.34833 211 SER A C 1
ATOM 1662 O O . SER A 1 211 ? 35.60285 -11.76885 -2.32597 1.000 44.04963 211 SER A O 1
ATOM 1665 N N . ASP A 1 212 ? 37.35505 -13.18489 -2.21779 1.000 51.84736 212 ASP A N 1
ATOM 1666 C CA . ASP A 1 212 ? 38.26770 -12.29989 -2.94461 1.000 56.66882 212 ASP A CA 1
ATOM 1667 C C . ASP A 1 212 ? 37.72330 -12.03535 -4.34033 1.000 54.73904 212 ASP A C 1
ATOM 1668 O O . ASP A 1 212 ? 37.55804 -10.88394 -4.74917 1.000 57.45415 212 ASP A O 1
ATOM 1673 N N . ARG A 1 213 ? 37.44873 -13.12021 -5.06101 1.000 51.19920 213 ARG A N 1
ATOM 1674 C CA . ARG A 1 213 ? 36.90017 -13.05911 -6.41296 1.000 50.46784 213 ARG A CA 1
ATOM 1675 C C . ARG A 1 213 ? 35.62855 -12.22660 -6.49202 1.000 53.72852 213 ARG A C 1
ATOM 1676 O O . ARG A 1 213 ? 35.44478 -11.44110 -7.42230 1.000 53.67724 213 ARG A O 1
ATOM 1684 N N . ILE A 1 214 ? 34.74897 -12.41660 -5.51445 1.000 48.97404 214 ILE A N 1
ATOM 1685 C CA . ILE A 1 214 ? 33.45818 -11.74283 -5.49047 1.000 43.34279 214 ILE A CA 1
ATOM 1686 C C . ILE A 1 214 ? 33.61649 -10.23639 -5.32685 1.000 44.20064 214 ILE A C 1
ATOM 1687 O O . ILE A 1 214 ? 32.97038 -9.45306 -6.02664 1.000 46.85328 214 ILE A O 1
ATOM 1692 N N . LEU A 1 215 ? 34.48593 -9.83694 -4.40696 1.000 45.10011 215 LEU A N 1
ATOM 1693 C CA . LEU A 1 215 ? 34.79655 -8.42885 -4.21409 1.000 52.46812 215 LEU A CA 1
ATOM 1694 C C . LEU A 1 215 ? 35.42791 -7.84934 -5.47152 1.000 63.15344 215 LEU A C 1
ATOM 1695 O O . LEU A 1 215 ? 35.02805 -6.78635 -5.94785 1.000 68.01765 215 LEU A O 1
ATOM 1700 N N . LYS A 1 216 ? 36.40466 -8.56593 -6.01528 1.000 69.00552 216 LYS A N 1
ATOM 1701 C CA . LYS A 1 216 ? 37.12075 -8.11408 -7.20053 1.000 71.82861 216 LYS A CA 1
ATOM 1702 C C . LYS A 1 216 ? 36.22994 -8.06189 -8.43937 1.000 70.69776 216 LYS A C 1
ATOM 1703 O O . LYS A 1 216 ? 36.26609 -7.08810 -9.18710 1.000 77.03232 216 LYS A O 1
ATOM 1705 N N . GLU A 1 217 ? 35.42637 -9.09898 -8.65444 1.000 68.09706 217 GLU A N 1
ATOM 1706 C CA . GLU A 1 217 ? 34.65730 -9.21574 -9.89256 1.000 70.09836 217 GLU A CA 1
ATOM 1707 C C . GLU A 1 217 ? 33.22376 -8.67616 -9.82040 1.000 72.21353 217 GLU A C 1
ATOM 1708 O O . GLU A 1 217 ? 32.78561 -7.95350 -10.71651 1.000 77.28801 217 GLU A O 1
ATOM 1714 N N . VAL A 1 218 ? 32.49490 -9.02404 -8.76411 1.000 64.88958 218 VAL A N 1
ATOM 1715 C CA . VAL A 1 218 ? 31.04234 -8.84404 -8.74891 1.000 54.55326 218 VAL A CA 1
ATOM 1716 C C . VAL A 1 218 ? 30.55640 -7.46736 -8.28848 1.000 49.29234 218 VAL A C 1
ATOM 1717 O O . VAL A 1 218 ? 29.69534 -6.86110 -8.93063 1.000 43.55905 218 VAL A O 1
ATOM 1721 N N . TYR A 1 219 ? 31.08011 -6.98592 -7.16781 1.000 49.15680 219 TYR A N 1
ATOM 1722 C CA . TYR A 1 219 ? 30.62875 -5.71172 -6.61926 1.000 53.96165 219 TYR A CA 1
ATOM 1723 C C . TYR A 1 219 ? 31.74808 -4.67607 -6.63100 1.000 61.14843 219 TYR A C 1
ATOM 1724 O O . TYR A 1 219 ? 32.89994 -4.99237 -6.92932 1.000 61.96221 219 TYR A O 1
ATOM 1733 N N . GLY A 1 220 ? 31.40253 -3.43508 -6.31203 1.000 62.81298 220 GLY A N 1
ATOM 1734 C CA . GLY A 1 220 ? 32.38196 -2.36769 -6.26793 1.000 63.25558 220 GLY A CA 1
ATOM 1735 C C . GLY A 1 220 ? 32.75149 -2.03075 -4.83992 1.000 71.41691 220 GLY A C 1
ATOM 1736 O O . GLY A 1 220 ? 32.93094 -2.92208 -4.00827 1.000 72.59437 220 GLY A O 1
ATOM 1737 N N . ASP A 1 221 ? 32.85489 -0.73817 -4.54964 1.000 77.07792 221 ASP A N 1
ATOM 1738 C CA . ASP A 1 221 ? 33.16114 -0.27894 -3.20088 1.000 77.79071 221 ASP A CA 1
ATOM 1739 C C . ASP A 1 221 ? 31.92792 -0.36512 -2.30913 1.000 63.96586 221 ASP A C 1
ATOM 1740 O O . ASP A 1 221 ? 31.99919 -0.08744 -1.11205 1.000 63.45104 221 ASP A O 1
ATOM 1745 N N . ASN A 1 222 ? 30.79846 -0.75061 -2.89871 1.000 57.97304 222 ASN A N 1
ATOM 1746 C CA . ASN A 1 222 ? 29.56260 -0.94666 -2.14710 1.000 58.86159 222 ASN A CA 1
ATOM 1747 C C . ASN A 1 222 ? 29.59056 -2.23020 -1.32030 1.000 59.38906 222 ASN A C 1
ATOM 1748 O O . ASN A 1 222 ? 28.75357 -2.43055 -0.43798 1.000 54.99624 222 ASN A O 1
ATOM 1753 N N . ALA A 1 223 ? 30.55839 -3.09601 -1.60981 1.000 56.40534 223 ALA A N 1
ATOM 1754 C CA . ALA A 1 223 ? 30.71985 -4.34690 -0.87341 1.000 51.72349 223 ALA A CA 1
ATOM 1755 C C . ALA A 1 223 ? 31.82214 -4.24154 0.17456 1.000 57.90937 223 ALA A C 1
ATOM 1756 O O . ALA A 1 223 ? 32.85399 -3.60948 -0.05067 1.000 54.80229 223 ALA A O 1
ATOM 1758 N N . THR A 1 224 ? 31.58235 -4.87238 1.32065 1.000 59.01747 224 THR A N 1
ATOM 1759 C CA . THR A 1 224 ? 32.52060 -4.89748 2.44009 1.000 56.90291 224 THR A CA 1
ATOM 1760 C C . THR A 1 224 ? 32.61761 -6.31740 2.98933 1.000 56.02037 224 THR A C 1
ATOM 1761 O O . THR A 1 224 ? 31.60665 -7.00853 3.10178 1.000 59.14644 224 THR A O 1
ATOM 1765 N N . ARG A 1 225 ? 33.82629 -6.76450 3.31714 1.000 51.11511 225 ARG A N 1
ATOM 1766 C CA . ARG A 1 225 ? 33.98119 -8.09487 3.89367 1.000 55.65239 225 ARG A CA 1
ATOM 1767 C C . ARG A 1 225 ? 34.42063 -8.07773 5.34809 1.000 58.82367 225 ARG A C 1
ATOM 1768 O O . ARG A 1 225 ? 35.38541 -7.40602 5.71498 1.000 62.49552 225 ARG A O 1
ATOM 1776 N N . VAL A 1 226 ? 33.70186 -8.83022 6.17282 1.000 53.50430 226 VAL A N 1
ATOM 1777 C CA . VAL A 1 226 ? 34.15350 -9.11895 7.52270 1.000 54.79030 226 VAL A CA 1
ATOM 1778 C C . VAL A 1 226 ? 34.81551 -10.49116 7.52964 1.000 50.77803 226 VAL A C 1
ATOM 1779 O O . VAL A 1 226 ? 34.18379 -11.50095 7.21709 1.000 52.05115 226 VAL A O 1
ATOM 1783 N N . THR A 1 227 ? 36.09730 -10.51181 7.87137 1.000 49.31773 227 THR A N 1
ATOM 1784 C CA . THR A 1 227 ? 36.87780 -11.74005 7.88828 1.000 49.16819 227 THR A CA 1
ATOM 1785 C C . THR A 1 227 ? 36.93503 -12.33213 9.29620 1.000 51.31131 227 THR A C 1
ATOM 1786 O O . THR A 1 227 ? 37.34479 -11.65771 10.23875 1.000 53.19946 227 THR A O 1
ATOM 1790 N N . ILE A 1 228 ? 36.51842 -13.58820 9.44129 1.000 52.51563 228 ILE A N 1
ATOM 1791 C CA . ILE A 1 228 ? 36.56177 -14.26326 10.74186 1.000 47.32517 228 ILE A CA 1
ATOM 1792 C C . ILE A 1 228 ? 37.69225 -15.28992 10.78211 1.000 51.65882 228 ILE A C 1
ATOM 1793 O O . ILE A 1 228 ? 37.55511 -16.39649 10.26146 1.000 46.65600 228 ILE A O 1
ATOM 1798 N N . GLU A 1 229 ? 38.80657 -14.91597 11.40843 1.000 56.07247 229 GLU A N 1
ATOM 1799 C CA . GLU A 1 229 ? 40.02432 -15.72674 11.37984 1.000 53.83905 229 GLU A CA 1
ATOM 1800 C C . GLU A 1 229 ? 39.84651 -17.08262 12.05899 1.000 51.95189 229 GLU A C 1
ATOM 1801 O O . GLU A 1 229 ? 39.27388 -17.16982 13.14876 1.000 49.82562 229 GLU A O 1
ATOM 1803 N N . ASN A 1 230 ? 40.33557 -18.12423 11.38168 1.000 50.32671 230 ASN A N 1
ATOM 1804 C CA . ASN A 1 230 ? 40.35251 -19.51438 11.85986 1.000 51.70131 230 ASN A CA 1
ATOM 1805 C C . ASN A 1 230 ? 39.00125 -20.23190 11.80908 1.000 45.02112 230 ASN A C 1
ATOM 1806 O O . ASN A 1 230 ? 38.94851 -21.45786 11.91707 1.000 43.64994 230 ASN A O 1
ATOM 1811 N N . ALA A 1 231 ? 37.91848 -19.47799 11.63441 1.000 43.18436 231 ALA A N 1
ATOM 1812 C CA . ALA A 1 231 ? 36.57238 -20.05562 11.61390 1.000 43.07255 231 ALA A CA 1
ATOM 1813 C C . ALA A 1 231 ? 36.34954 -21.01135 10.44394 1.000 48.99373 231 ALA A C 1
ATOM 1814 O O . ALA A 1 231 ? 36.88318 -20.82079 9.34672 1.000 51.59751 231 ALA A O 1
ATOM 1816 N N . ASP A 1 232 ? 35.54707 -22.04095 10.68556 1.000 41.36930 232 ASP A N 1
ATOM 1817 C CA . ASP A 1 232 ? 35.18814 -22.97989 9.63574 1.000 39.87129 232 ASP A CA 1
ATOM 1818 C C . ASP A 1 232 ? 33.93077 -22.49366 8.90748 1.000 40.12661 232 ASP A C 1
ATOM 1819 O O . ASP A 1 232 ? 33.49411 -21.35603 9.10049 1.000 31.85173 232 ASP A O 1
ATOM 1824 N N . HIS A 1 233 ? 33.34409 -23.36287 8.09160 1.000 37.37956 233 HIS A N 1
ATOM 1825 C CA . HIS A 1 233 ? 32.30497 -22.94671 7.15111 1.000 40.83597 233 HIS A CA 1
ATOM 1826 C C . HIS A 1 233 ? 31.10195 -22.23149 7.77687 1.000 43.80366 233 HIS A C 1
ATOM 1827 O O . HIS A 1 233 ? 30.69362 -21.17636 7.28877 1.000 43.23240 233 HIS A O 1
ATOM 1834 N N . THR A 1 234 ? 30.53243 -22.79416 8.84060 1.000 37.18677 234 THR A N 1
ATOM 1835 C CA . THR A 1 234 ? 29.32812 -22.21926 9.44323 1.000 37.44046 234 THR A CA 1
ATOM 1836 C C . THR A 1 234 ? 29.57821 -21.51952 10.78294 1.000 35.79377 234 THR A C 1
ATOM 1837 O O . THR A 1 234 ? 28.65207 -21.35283 11.58309 1.000 34.05486 234 THR A O 1
ATOM 1841 N N . PHE A 1 235 ? 30.82262 -21.10761 11.01439 1.000 32.47504 235 PHE A N 1
ATOM 1842 C CA . PHE A 1 235 ? 31.19165 -20.39211 12.23409 1.000 38.80430 235 PHE A CA 1
ATOM 1843 C C . PHE A 1 235 ? 30.80673 -21.21894 13.45667 1.000 37.53400 235 PHE A C 1
ATOM 1844 O O . PHE A 1 235 ? 30.04486 -20.77507 14.31715 1.000 39.75105 235 PHE A O 1
ATOM 1863 N N . SER A 1 237 ? 31.54591 -22.05463 16.43330 1.000 39.41909 237 SER A N 1
ATOM 1864 C CA . SER A 1 237 ? 31.97461 -21.78859 17.80436 1.000 41.59114 237 SER A CA 1
ATOM 1865 C C . SER A 1 237 ? 31.13150 -20.64441 18.33460 1.000 44.78825 237 SER A C 1
ATOM 1866 O O . SER A 1 237 ? 30.49973 -19.92744 17.55882 1.000 41.08109 237 SER A O 1
ATOM 1869 N N . LEU A 1 238 ? 31.12073 -20.46427 19.64945 1.000 39.46515 238 LEU A N 1
ATOM 1870 C CA . LEU A 1 238 ? 30.32652 -19.40156 20.24546 1.000 44.32134 238 LEU A CA 1
ATOM 1871 C C . LEU A 1 238 ? 30.79825 -18.01952 19.78382 1.000 45.67483 238 LEU A C 1
ATOM 1872 O O . LEU A 1 238 ? 29.98161 -17.16869 19.43313 1.000 42.93002 238 LEU A O 1
ATOM 1877 N N . GLU A 1 239 ? 32.11034 -17.80210 19.76770 1.000 39.71477 239 GLU A N 1
ATOM 1878 C CA . GLU A 1 239 ? 32.65843 -16.50825 19.36788 1.000 45.41134 239 GLU A CA 1
ATOM 1879 C C . GLU A 1 239 ? 32.41095 -16.21968 17.88310 1.000 42.27217 239 GLU A C 1
ATOM 1880 O O . GLU A 1 239 ? 32.04500 -15.10393 17.51132 1.000 46.65194 239 GLU A O 1
ATOM 1883 N N . TRP A 1 240 ? 32.59127 -17.22777 17.03885 1.000 43.01501 240 TRP A N 1
ATOM 1884 C CA . TRP A 1 240 ? 32.47965 -17.03041 15.59875 1.000 42.71043 240 TRP A CA 1
ATOM 1885 C C . TRP A 1 240 ? 31.06230 -16.68767 15.16628 1.000 41.47297 240 TRP A C 1
ATOM 1886 O O . TRP A 1 240 ? 30.85062 -15.72923 14.42077 1.000 45.70014 240 TRP A O 1
ATOM 1897 N N . GLU A 1 241 ? 30.08858 -17.46603 15.62518 1.000 37.94033 241 GLU A N 1
ATOM 1898 C CA . GLU A 1 241 ? 28.71057 -17.21604 15.23440 1.000 36.05509 241 GLU A CA 1
ATOM 1899 C C . GLU A 1 241 ? 28.21818 -15.89987 15.83460 1.000 38.59850 241 GLU A C 1
ATOM 1900 O O . GLU A 1 241 ? 27.41370 -15.19707 15.21970 1.000 35.66905 241 GLU A O 1
ATOM 1906 N N . LYS A 1 242 ? 28.72405 -15.54772 17.01466 1.000 39.71992 242 LYS A N 1
ATOM 1907 C CA . LYS A 1 242 ? 28.39875 -14.26283 17.62087 1.000 39.15147 242 LYS A CA 1
ATOM 1908 C C . LYS A 1 242 ? 28.90560 -13.13078 16.72992 1.000 41.11034 242 LYS A C 1
ATOM 1909 O O . LYS A 1 242 ? 28.17114 -12.18672 16.43951 1.000 47.88019 242 LYS A O 1
ATOM 1915 N N . LYS A 1 243 ? 30.15137 -13.23389 16.27616 1.000 37.54402 243 LYS A N 1
ATOM 1916 C CA . LYS A 1 243 ? 30.70483 -12.19975 15.40904 1.000 47.61880 243 LYS A CA 1
ATOM 1917 C C . LYS A 1 243 ? 29.94985 -12.12229 14.07954 1.000 46.69662 243 LYS A C 1
ATOM 1918 O O . LYS A 1 243 ? 29.63558 -11.03063 13.60729 1.000 49.20141 243 LYS A O 1
ATOM 1924 N N . ALA A 1 244 ? 29.65388 -13.27243 13.48261 1.000 43.53187 244 ALA A N 1
ATOM 1925 C CA . ALA A 1 244 ? 28.92421 -13.29647 12.21771 1.000 34.01141 244 ALA A CA 1
ATOM 1926 C C . ALA A 1 244 ? 27.54051 -12.67082 12.37970 1.000 39.18498 244 ALA A C 1
ATOM 1927 O O . ALA A 1 244 ? 27.12434 -11.84560 11.56804 1.000 35.88302 244 ALA A O 1
ATOM 1929 N N . ILE A 1 245 ? 26.83864 -13.04383 13.44380 1.000 36.89286 245 ILE A N 1
ATOM 1930 C CA . ILE A 1 245 ? 25.50379 -12.51676 13.69281 1.000 40.87511 245 ILE A CA 1
ATOM 1931 C C . ILE A 1 245 ? 25.51674 -11.01403 13.98990 1.000 42.82108 245 ILE A C 1
ATOM 1932 O O . ILE A 1 245 ? 24.78916 -10.23851 13.36079 1.000 39.05637 245 ILE A O 1
ATOM 1937 N N . GLU A 1 246 ? 26.35518 -10.59792 14.93244 1.000 42.34763 246 GLU A N 1
ATOM 1938 C CA . GLU A 1 246 ? 26.36616 -9.20331 15.36797 1.000 42.69892 246 GLU A CA 1
ATOM 1939 C C . GLU A 1 246 ? 26.78205 -8.23430 14.26216 1.000 46.07270 246 GLU A C 1
ATOM 1940 O O . GLU A 1 246 ? 26.15335 -7.18643 14.08958 1.000 46.62768 246 GLU A O 1
ATOM 1946 N N . GLU A 1 247 ? 27.82560 -8.57848 13.51167 1.000 37.67600 247 GLU A N 1
ATOM 1947 C CA . GLU A 1 247 ? 28.23853 -7.75289 12.37697 1.000 48.88771 247 GLU A CA 1
ATOM 1948 C C . GLU A 1 247 ? 27.10386 -7.65797 11.36099 1.000 47.96569 247 GLU A C 1
ATOM 1949 O O . GLU A 1 247 ? 26.84896 -6.58882 10.80072 1.000 48.01114 247 GLU A O 1
ATOM 1955 N N . SER A 1 248 ? 26.41461 -8.77741 11.14485 1.000 46.04298 248 SER A N 1
ATOM 1956 C CA . SER A 1 248 ? 25.32954 -8.83686 10.16748 1.000 43.67265 248 SER A CA 1
ATOM 1957 C C . SER A 1 248 ? 24.13493 -8.00102 10.60747 1.000 43.13454 248 SER A C 1
ATOM 1958 O O . SER A 1 248 ? 23.52380 -7.30297 9.79669 1.000 50.09210 248 SER A O 1
ATOM 1961 N N . VAL A 1 249 ? 23.79745 -8.08278 11.89027 1.000 37.51961 249 VAL A N 1
ATOM 1962 C CA . VAL A 1 249 ? 22.69694 -7.29538 12.43296 1.000 43.39321 249 VAL A CA 1
ATOM 1963 C C . VAL A 1 249 ? 23.01302 -5.80132 12.38093 1.000 43.64126 249 VAL A C 1
ATOM 1964 O O . VAL A 1 249 ? 22.16611 -4.99852 11.98213 1.000 50.58759 249 VAL A O 1
ATOM 1968 N N . GLU A 1 250 ? 24.23046 -5.43553 12.77594 1.000 43.49253 250 GLU A N 1
ATOM 1969 C CA . GLU A 1 250 ? 24.66222 -4.03762 12.74249 1.000 47.32520 250 GLU A CA 1
ATOM 1970 C C . GLU A 1 250 ? 24.59200 -3.47448 11.32906 1.000 49.41411 250 GLU A C 1
ATOM 1971 O O . GLU A 1 250 ? 24.14455 -2.34559 11.12215 1.000 54.26396 250 GLU A O 1
ATOM 1977 N N . PHE A 1 251 ? 25.03424 -4.27176 10.36227 1.000 43.40461 251 PHE A N 1
ATOM 1978 C CA . PHE A 1 251 ? 24.95162 -3.89712 8.95539 1.000 47.50045 251 PHE A CA 1
ATOM 1979 C C . PHE A 1 251 ? 23.50166 -3.64396 8.55385 1.000 47.40244 251 PHE A C 1
ATOM 1980 O O . PHE A 1 251 ? 23.17653 -2.59716 7.98762 1.000 53.67686 251 PHE A O 1
ATOM 1988 N N . PHE A 1 252 ? 22.63552 -4.60485 8.86265 1.000 41.10646 252 PHE A N 1
ATOM 1989 C CA . PHE A 1 252 ? 21.21219 -4.51212 8.54503 1.000 42.01170 252 PHE A CA 1
ATOM 1990 C C . PHE A 1 252 ? 20.54770 -3.35757 9.28875 1.000 45.70252 252 PHE A C 1
ATOM 1991 O O . PHE A 1 252 ? 19.65021 -2.69796 8.76418 1.000 39.80342 252 PHE A O 1
ATOM 2009 N N . LYS A 1 254 ? 22.02283 -0.54620 10.17177 1.000 57.21757 254 LYS A N 1
ATOM 2010 C CA . LYS A 1 254 ? 22.45671 0.66405 9.49360 1.000 54.51462 254 LYS A CA 1
ATOM 2011 C C . LYS A 1 254 ? 21.73390 0.84450 8.15728 1.000 57.10994 254 LYS A C 1
ATOM 2012 O O . LYS A 1 254 ? 21.30438 1.94916 7.81749 1.000 55.21859 254 LYS A O 1
ATOM 2015 N N . GLU A 1 255 ? 21.57946 -0.24329 7.40875 1.000 51.47464 255 GLU A N 1
ATOM 2016 C CA . GLU A 1 255 ? 21.01922 -0.15644 6.06250 1.000 57.87212 255 GLU A CA 1
ATOM 2017 C C . GLU A 1 255 ? 19.49378 -0.08376 6.02020 1.000 59.27365 255 GLU A C 1
ATOM 2018 O O . GLU A 1 255 ? 18.93193 0.54385 5.12240 1.000 59.03736 255 GLU A O 1
ATOM 2024 N N . LEU A 1 256 ? 18.81737 -0.70998 6.97939 1.000 54.03421 256 LEU A N 1
ATOM 2025 C CA . LEU A 1 256 ? 17.36983 -0.89387 6.86552 1.000 55.30896 256 LEU A CA 1
ATOM 2026 C C . LEU A 1 256 ? 16.50129 -0.00440 7.75256 1.000 59.18515 256 LEU A C 1
ATOM 2027 O O . LEU A 1 256 ? 15.29510 0.09135 7.52843 1.000 62.33401 256 LEU A O 1
ATOM 2032 N N . LEU A 1 257 ? 17.08122 0.64904 8.75134 1.000 59.47078 257 LEU A N 1
ATOM 2033 C CA . LEU A 1 257 ? 16.25132 1.24573 9.79826 1.000 71.59974 257 LEU A CA 1
ATOM 2034 C C . LEU A 1 257 ? 15.97859 2.76005 9.74716 1.000 83.22210 257 LEU A C 1
ATOM 2035 O O . LEU A 1 257 ? 15.07353 3.23307 10.43703 1.000 88.45462 257 LEU A O 1
ATOM 2040 N N . LYS A 1 258 ? 16.71927 3.52664 8.95283 1.000 90.27007 258 LYS A N 1
ATOM 2041 C CA . LYS A 1 258 ? 16.54387 4.98270 9.00608 1.000 101.79841 258 LYS A CA 1
ATOM 2042 C C . LYS A 1 258 ? 16.45306 5.69784 7.65419 1.000 110.34215 258 LYS A C 1
ATOM 2043 O O . LYS A 1 258 ? 15.47664 6.40151 7.39815 1.000 115.80349 258 LYS A O 1
ATOM 2045 N N . GLY A 1 259 ? 17.46753 5.51591 6.80870 1.000 109.30211 259 GLY A N 1
ATOM 2046 C CA . GLY A 1 259 ? 17.63245 6.27237 5.57115 1.000 103.13455 259 GLY A CA 1
ATOM 2047 C C . GLY A 1 259 ? 16.39914 6.56545 4.73282 1.000 100.85366 259 GLY A C 1
ATOM 2048 O O . GLY A 1 259 ? 15.46291 5.77053 4.67214 1.000 99.72191 259 GLY A O 1
ATOM 2049 N N . MET B 2 1 ? -1.13106 -35.20624 5.27271 1.000 40.22208 1 MET B N 1
ATOM 2050 C CA . MET B 2 1 ? -1.14007 -33.76713 5.51024 1.000 41.96569 1 MET B CA 1
ATOM 2051 C C . MET B 2 1 ? -0.17155 -33.40769 6.63248 1.000 44.30353 1 MET B C 1
ATOM 2052 O O . MET B 2 1 ? 0.00187 -34.15737 7.59503 1.000 42.77176 1 MET B O 1
ATOM 2057 N N . GLN B 2 2 ? 0.47667 -32.26104 6.48722 1.000 35.22847 2 GLN B N 1
ATOM 2058 C CA . GLN B 2 2 ? 1.50493 -31.83227 7.42076 1.000 34.13920 2 GLN B CA 1
ATOM 2059 C C . GLN B 2 2 ? 1.23449 -30.39475 7.82235 1.000 38.88395 2 GLN B C 1
ATOM 2060 O O . GLN B 2 2 ? 0.99782 -29.53873 6.97208 1.000 37.31540 2 GLN B O 1
ATOM 2077 N N . ALA B 2 4 ? 2.32813 -27.21518 10.93334 1.000 34.21698 4 ALA B N 1
ATOM 2078 C CA . ALA B 2 4 ? 3.08917 -26.81344 12.10280 1.000 33.97345 4 ALA B CA 1
ATOM 2079 C C . ALA B 2 4 ? 2.17815 -26.75740 13.31658 1.000 38.71049 4 ALA B C 1
ATOM 2080 O O . ALA B 2 4 ? 0.99807 -26.42467 13.20589 1.000 37.87721 4 ALA B O 1
ATOM 2082 N N . VAL B 2 5 ? 2.73032 -27.10046 14.47343 1.000 34.94079 5 VAL B N 1
ATOM 2083 C CA . VAL B 2 5 ? 1.98503 -27.05794 15.72425 1.000 31.00447 5 VAL B CA 1
ATOM 2084 C C . VAL B 2 5 ? 2.81750 -26.41149 16.82547 1.000 36.71180 5 VAL B C 1
ATOM 2085 O O . VAL B 2 5 ? 4.04584 -26.36927 16.74557 1.000 33.07971 5 VAL B O 1
ATOM 2089 N N . GLU B 2 6 ? 2.13947 -25.89930 17.84743 1.000 42.38265 6 GLU B N 1
ATOM 2090 C CA . GLU B 2 6 ? 2.80515 -25.29010 18.99312 1.000 43.76620 6 GLU B CA 1
ATOM 2091 C C . GLU B 2 6 ? 2.36379 -25.94540 20.29048 1.000 50.00744 6 GLU B C 1
ATOM 2092 O O . GLU B 2 6 ? 1.28045 -26.52106 20.37216 1.000 46.92214 6 GLU B O 1
ATOM 2098 N N . ILE B 2 7 ? 3.21970 -25.85186 21.29938 1.000 44.44249 7 ILE B N 1
ATOM 2099 C CA . ILE B 2 7 ? 2.84523 -26.14537 22.67495 1.000 48.24250 7 ILE B CA 1
ATOM 2100 C C . ILE B 2 7 ? 3.40998 -25.04692 23.55466 1.000 51.22617 7 ILE B C 1
ATOM 2101 O O . ILE B 2 7 ? 4.60653 -24.76358 23.51019 1.000 48.55903 7 ILE B O 1
ATOM 2106 N N . THR B 2 8 ? 2.54897 -24.41536 24.34101 1.000 47.48410 8 THR B N 1
ATOM 2107 C CA . THR B 2 8 ? 3.00602 -23.40541 25.28379 1.000 43.97261 8 THR B CA 1
ATOM 2108 C C . THR B 2 8 ? 2.69568 -23.84268 26.70964 1.000 50.57282 8 THR B C 1
ATOM 2109 O O . THR B 2 8 ? 1.53840 -24.05133 27.06380 1.000 56.09485 8 THR B O 1
ATOM 2113 N N . TYR B 2 9 ? 3.74024 -23.99644 27.51780 1.000 50.97987 9 TYR B N 1
ATOM 2114 C CA . TYR B 2 9 ? 3.58368 -24.38681 28.91492 1.000 55.45306 9 TYR B CA 1
ATOM 2115 C C . TYR B 2 9 ? 4.70083 -23.77789 29.75801 1.000 53.57274 9 TYR B C 1
ATOM 2116 O O . TYR B 2 9 ? 5.85135 -23.72734 29.32659 1.000 46.23852 9 TYR B O 1
ATOM 2125 N N . ASN B 2 10 ? 4.35088 -23.30540 30.95318 1.000 60.02269 10 ASN B N 1
ATOM 2126 C CA . ASN B 2 10 ? 5.30850 -22.66567 31.85476 1.000 55.78768 10 ASN B CA 1
ATOM 2127 C C . ASN B 2 10 ? 6.04381 -21.48795 31.21577 1.000 51.65516 10 ASN B C 1
ATOM 2128 O O . ASN B 2 10 ? 7.21754 -21.25621 31.49907 1.000 51.20720 10 ASN B O 1
ATOM 2133 N N . GLY B 2 11 ? 5.35779 -20.75574 30.34472 1.000 51.23773 11 GLY B N 1
ATOM 2134 C CA . GLY B 2 11 ? 5.97755 -19.64966 29.63967 1.000 56.26529 11 GLY B CA 1
ATOM 2135 C C . GLY B 2 11 ? 6.99101 -20.10362 28.60094 1.000 52.80558 11 GLY B C 1
ATOM 2136 O O . GLY B 2 11 ? 7.73777 -19.28753 28.06031 1.000 55.71860 11 GLY B O 1
ATOM 2137 N N . LYS B 2 12 ? 7.02310 -21.40723 28.33146 1.000 51.85842 12 LYS B N 1
ATOM 2138 C CA . LYS B 2 12 ? 7.86074 -21.96783 27.27191 1.000 49.73009 12 LYS B CA 1
ATOM 2139 C C . LYS B 2 12 ? 7.01238 -22.33187 26.06410 1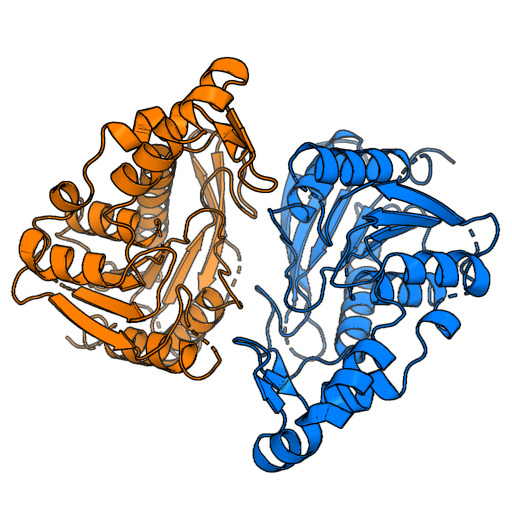.000 53.18709 12 LYS B C 1
ATOM 2140 O O . LYS B 2 12 ? 5.96122 -22.94352 26.21106 1.000 57.18112 12 LYS B O 1
ATOM 2146 N N . THR B 2 13 ? 7.47348 -21.98288 24.86941 1.000 51.22058 13 THR B N 1
ATOM 2147 C CA . THR B 2 13 ? 6.79389 -22.42168 23.65702 1.000 48.47753 13 THR B CA 1
ATOM 2148 C C . THR B 2 13 ? 7.63794 -23.43761 22.89350 1.000 45.91148 13 THR B C 1
ATOM 2149 O O . THR B 2 13 ? 8.78011 -23.15502 22.52840 1.000 43.57529 13 THR B O 1
ATOM 2153 N N . LEU B 2 14 ? 7.07595 -24.62546 22.67566 1.000 44.02380 14 LEU B N 1
ATOM 2154 C CA . LEU B 2 14 ? 7.69270 -25.63055 21.81231 1.000 40.47572 14 LEU B CA 1
ATOM 2155 C C . LEU B 2 14 ? 7.07785 -25.53705 20.42702 1.000 41.40598 14 LEU B C 1
ATOM 2156 O O . LEU B 2 14 ? 5.87142 -25.34691 20.29228 1.000 39.78833 14 LEU B O 1
ATOM 2161 N N . ARG B 2 15 ? 7.90495 -25.67613 19.39899 1.000 36.68695 15 ARG B N 1
ATOM 2162 C CA . ARG B 2 15 ? 7.40703 -25.63786 18.03436 1.000 37.49221 15 ARG B CA 1
ATOM 2163 C C . ARG B 2 15 ? 7.68214 -26.96324 17.33507 1.000 35.19226 15 ARG B C 1
ATOM 2164 O O . ARG B 2 15 ? 8.73411 -27.57625 17.52592 1.000 30.79291 15 ARG B O 1
ATOM 2172 N N . GLY B 2 16 ? 6.71727 -27.42619 16.54790 1.000 33.64182 16 GLY B N 1
ATOM 2173 C CA . GLY B 2 16 ? 6.84385 -28.71772 15.90538 1.000 37.90327 16 GLY B CA 1
ATOM 2174 C C . GLY B 2 16 ? 5.99221 -28.92325 14.66854 1.000 34.28966 16 GLY B C 1
ATOM 2175 O O . GLY B 2 16 ? 5.36653 -27.99246 14.15669 1.000 40.22333 16 GLY B O 1
ATOM 2176 N N . MET B 2 17 ? 5.97907 -30.16619 14.19506 1.000 31.42477 17 MET B N 1
ATOM 2177 C CA . MET B 2 17 ? 5.19774 -30.56750 13.02989 1.000 30.71494 17 MET B CA 1
ATOM 2178 C C . MET B 2 17 ? 4.27828 -31.73523 13.35748 1.000 38.03780 17 MET B C 1
ATOM 2179 O O . MET B 2 17 ? 4.62209 -32.60802 14.15399 1.000 29.63785 17 MET B O 1
ATOM 2184 N N . MET B 2 18 ? 3.11061 -31.75042 12.72727 1.000 36.64500 18 MET B N 1
ATOM 2185 C CA . MET B 2 18 ? 2.16985 -32.84499 12.89813 1.000 33.72816 18 MET B CA 1
ATOM 2186 C C . MET B 2 18 ? 1.74771 -33.41162 11.54991 1.000 38.43263 18 MET B C 1
ATOM 2187 O O . MET B 2 18 ? 1.37381 -32.66382 10.64579 1.000 32.77834 18 MET B O 1
ATOM 2192 N N . HIS B 2 19 ? 1.81458 -34.73599 11.42817 1.000 36.58550 19 HIS B N 1
ATOM 2193 C CA . HIS B 2 19 ? 1.40367 -35.44479 10.21530 1.000 33.60138 19 HIS B CA 1
ATOM 2194 C C . HIS B 2 19 ? 0.13483 -36.26261 10.43756 1.000 39.15559 19 HIS B C 1
ATOM 2195 O O . HIS B 2 19 ? -0.03874 -36.86969 11.49065 1.000 40.22681 19 HIS B O 1
ATOM 2202 N N . LEU B 2 20 ? -0.74455 -36.27777 9.43893 1.000 37.58311 20 LEU B N 1
ATOM 2203 C CA . LEU B 2 20 ? -1.88750 -37.19183 9.41809 1.000 43.96823 20 LEU B CA 1
ATOM 2204 C C . LEU B 2 20 ? -2.04190 -37.78129 8.02084 1.000 43.63616 20 LEU B C 1
ATOM 2205 O O . LEU B 2 20 ? -1.75607 -37.10518 7.03252 1.000 38.92172 20 LEU B O 1
ATOM 2210 N N . PRO B 2 21 ? -2.47172 -39.04979 7.93332 1.000 41.19487 21 PRO B N 1
ATOM 2211 C CA . PRO B 2 21 ? -2.75892 -39.65884 6.62806 1.000 45.08165 21 PRO B CA 1
ATOM 2212 C C . PRO B 2 21 ? -3.85526 -38.91470 5.86535 1.000 45.28630 21 PRO B C 1
ATOM 2213 O O . PRO B 2 21 ? -4.81434 -38.44258 6.47686 1.000 50.46206 21 PRO B O 1
ATOM 2217 N N . ASP B 2 22 ? -3.70206 -38.80539 4.54711 1.000 50.58490 22 ASP B N 1
ATOM 2218 C CA . ASP B 2 22 ? -4.68752 -38.12971 3.70236 1.000 58.96898 22 ASP B CA 1
ATOM 2219 C C . ASP B 2 22 ? -5.88062 -39.02401 3.38838 1.000 67.39866 22 ASP B C 1
ATOM 2220 O O . ASP B 2 22 ? -7.03489 -38.61153 3.52634 1.000 73.43318 22 ASP B O 1
ATOM 2225 N N . ASP B 2 23 ? -5.58826 -40.24778 2.95620 1.000 74.50620 23 ASP B N 1
ATOM 2226 C CA . ASP B 2 23 ? -6.60868 -41.15910 2.44800 1.000 79.82308 23 ASP B CA 1
ATOM 2227 C C . ASP B 2 23 ? -7.26137 -41.98177 3.55302 1.000 82.67303 23 ASP B C 1
ATOM 2228 O O . ASP B 2 23 ? -8.13230 -42.81030 3.28492 1.000 87.56817 23 ASP B O 1
ATOM 2230 N N . VAL B 2 24 ? -6.83228 -41.76294 4.79220 1.000 80.75272 24 VAL B N 1
ATOM 2231 C CA . VAL B 2 24 ? -7.42930 -42.45392 5.92798 1.000 82.30164 24 VAL B CA 1
ATOM 2232 C C . VAL B 2 24 ? -7.85390 -41.46470 7.00336 1.000 83.14379 24 VAL B C 1
ATOM 2233 O O . VAL B 2 24 ? -7.25596 -41.41165 8.07804 1.000 86.90863 24 VAL B O 1
ATOM 2247 N N . GLY B 2 26 ? -10.24238 -40.05504 9.99974 1.000 82.40613 26 GLY B N 1
ATOM 2248 C CA . GLY B 2 26 ? -10.80440 -40.78820 11.11948 1.000 81.14621 26 GLY B CA 1
ATOM 2249 C C . GLY B 2 26 ? -9.88060 -40.67980 12.31889 1.000 77.23290 26 GLY B C 1
ATOM 2250 O O . GLY B 2 26 ? -9.16203 -39.69121 12.46488 1.000 73.60164 26 GLY B O 1
ATOM 2261 N N . VAL B 2 28 ? -6.57751 -42.11779 14.16079 1.000 64.41622 28 VAL B N 1
ATOM 2262 C CA . VAL B 2 28 ? -5.40158 -42.82011 13.64899 1.000 55.69684 28 VAL B CA 1
ATOM 2263 C C . VAL B 2 28 ? -4.32965 -43.08129 14.70782 1.000 54.15264 28 VAL B C 1
ATOM 2264 O O . VAL B 2 28 ? -4.28259 -42.39240 15.72927 1.000 47.25326 28 VAL B O 1
ATOM 2268 N N . PRO B 2 29 ? -3.46554 -44.08785 14.46308 1.000 51.99149 29 PRO B N 1
ATOM 2269 C CA . PRO B 2 29 ? -2.28234 -44.30406 15.30285 1.000 50.50426 29 PRO B CA 1
ATOM 2270 C C . PRO B 2 29 ? -1.29567 -43.14729 15.17205 1.000 47.98845 29 PRO B C 1
ATOM 2271 O O . PRO B 2 29 ? -1.17020 -42.58244 14.08878 1.000 48.80224 29 PRO B O 1
ATOM 2275 N N . MET B 2 30 ? -0.60789 -42.80654 16.25610 1.000 46.83764 30 MET B N 1
ATOM 2276 C CA . MET B 2 30 ? 0.34545 -41.70380 16.23753 1.000 43.87190 30 MET B CA 1
ATOM 2277 C C . MET B 2 30 ? 1.69875 -42.13247 16.79617 1.000 47.50033 30 MET B C 1
ATOM 2278 O O . MET B 2 30 ? 1.77003 -42.84540 17.79607 1.000 48.71841 30 MET B O 1
ATOM 2283 N N . VAL B 2 31 ? 2.76700 -41.69670 16.13543 1.000 44.00029 31 VAL B N 1
ATOM 2284 C CA . VAL B 2 31 ? 4.12383 -41.92280 16.61819 1.000 45.03270 31 VAL B CA 1
ATOM 2285 C C . VAL B 2 31 ? 4.77721 -40.59940 17.00153 1.000 42.89524 31 VAL B C 1
ATOM 2286 O O . VAL B 2 31 ? 4.83925 -39.67054 16.19967 1.000 41.03350 31 VAL B O 1
ATOM 2290 N N . ILE B 2 32 ? 5.25272 -40.50951 18.23747 1.000 40.38255 32 ILE B N 1
ATOM 2291 C CA . ILE B 2 32 ? 5.96147 -39.31592 18.68770 1.000 38.46083 32 ILE B CA 1
ATOM 2292 C C . ILE B 2 32 ? 7.46909 -39.51015 18.54720 1.000 41.91933 32 ILE B C 1
ATOM 2293 O O . ILE B 2 32 ? 8.02525 -40.48655 19.05383 1.000 40.84403 32 ILE B O 1
ATOM 2298 N N . MET B 2 33 ? 8.12791 -38.58220 17.85856 1.000 33.82362 33 MET B N 1
ATOM 2299 C CA . MET B 2 33 ? 9.56299 -38.69356 17.61564 1.000 36.91776 33 MET B CA 1
ATOM 2300 C C . MET B 2 33 ? 10.37621 -37.67270 18.40828 1.000 37.11382 33 MET B C 1
ATOM 2301 O O . MET B 2 33 ? 10.09531 -36.47663 18.37555 1.000 40.36936 33 MET B O 1
ATOM 2306 N N . PHE B 2 34 ? 11.39745 -38.15920 19.10621 1.000 34.78409 34 PHE B N 1
ATOM 2307 C CA . PHE B 2 34 ? 12.26047 -37.30500 19.91600 1.000 39.72582 34 PHE B CA 1
ATOM 2308 C C . PHE B 2 34 ? 13.65641 -37.21428 19.31224 1.000 33.17252 34 PHE B C 1
ATOM 2309 O O . PHE B 2 34 ? 14.30358 -38.23890 19.10553 1.000 33.22857 34 PHE B O 1
ATOM 23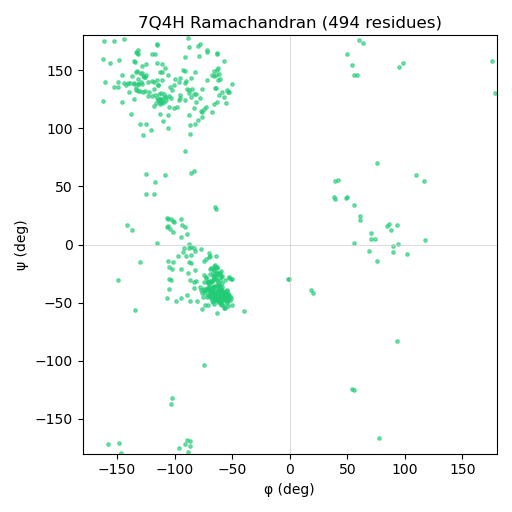17 N N . HIS B 2 35 ? 14.12470 -35.99603 19.03758 1.000 35.53953 35 HIS B N 1
ATOM 2318 C CA . HIS B 2 35 ? 15.41145 -35.82169 18.36026 1.000 33.03524 35 HIS B CA 1
ATOM 2319 C C . HIS B 2 35 ? 16.58777 -35.96786 19.31320 1.000 35.19170 35 HIS B C 1
ATOM 2320 O O . HIS B 2 35 ? 16.41201 -36.04236 20.52891 1.000 37.15638 35 HIS B O 1
ATOM 2327 N N . GLY B 2 36 ? 17.78799 -36.01007 18.74299 1.000 31.44347 36 GLY B N 1
ATOM 2328 C CA . GLY B 2 36 ? 18.99635 -36.25816 19.51196 1.000 29.54411 36 GLY B CA 1
ATOM 2329 C C . GLY B 2 36 ? 19.69560 -35.02387 20.05204 1.000 28.56763 36 GLY B C 1
ATOM 2330 O O . GLY B 2 36 ? 19.18692 -33.90456 19.97513 1.000 30.12568 36 GLY B O 1
ATOM 2331 N N . PHE B 2 37 ? 20.88619 -35.23779 20.59622 1.000 33.09725 37 PHE B N 1
ATOM 2332 C CA . PHE B 2 37 ? 21.67581 -34.18754 21.23511 1.000 30.82128 37 PHE B CA 1
ATOM 2333 C C . PHE B 2 37 ? 22.35706 -33.24208 20.23817 1.000 35.53532 37 PHE B C 1
ATOM 2334 O O . PHE B 2 37 ? 23.26618 -33.65378 19.51627 1.000 39.65750 37 PHE B O 1
ATOM 2342 N N . THR B 2 38 ? 21.92651 -31.97592 20.25785 1.000 31.22710 38 THR B N 1
ATOM 2343 C CA . THR B 2 38 ? 22.26244 -30.92228 19.27887 1.000 31.40452 38 THR B CA 1
ATOM 2344 C C . THR B 2 38 ? 21.53219 -31.10836 17.94207 1.000 33.94054 38 THR B C 1
ATOM 2345 O O . THR B 2 38 ? 21.75870 -30.35542 16.99554 1.000 34.04609 38 THR B O 1
ATOM 2349 N N . GLY B 2 39 ? 20.65211 -32.09871 17.86521 1.000 28.33083 39 GLY B N 1
ATOM 2350 C CA . GLY B 2 39 ? 19.84256 -32.27711 16.67470 1.000 31.02789 39 GLY B CA 1
ATOM 2351 C C . GLY B 2 39 ? 18.57958 -31.44391 16.75368 1.000 38.31838 39 GLY B C 1
ATOM 2352 O O . GLY B 2 39 ? 18.41942 -30.63696 17.67147 1.000 27.05854 39 GLY B O 1
ATOM 2353 N N . ASN B 2 40 ? 17.68808 -31.63447 15.78386 1.000 30.52967 40 ASN B N 1
ATOM 2354 C CA . ASN B 2 40 ? 16.35544 -31.03487 15.81918 1.000 32.14719 40 ASN B CA 1
ATOM 2355 C C . ASN B 2 40 ? 15.33268 -31.96323 15.15861 1.000 31.75225 40 ASN B C 1
ATOM 2356 O O . ASN B 2 40 ? 15.68542 -33.04988 14.69706 1.000 30.75837 40 ASN B O 1
ATOM 2361 N N . LYS B 2 41 ? 14.07266 -31.53317 15.11732 1.000 24.91666 41 LYS B N 1
ATOM 2362 C CA . LYS B 2 41 ? 12.95904 -32.38991 14.70161 1.000 27.59614 41 LYS B CA 1
ATOM 2363 C C . LYS B 2 41 ? 13.04458 -32.87991 13.25267 1.000 26.47208 41 LYS B C 1
ATOM 2364 O O . LYS B 2 41 ? 12.36338 -33.83475 12.88293 1.000 29.27949 41 LYS B O 1
ATOM 2370 N N . VAL B 2 42 ? 13.84534 -32.20322 12.43364 1.000 26.54861 42 VAL B N 1
ATOM 2371 C CA . VAL B 2 42 ? 14.09083 -32.63115 11.05609 1.000 25.64824 42 VAL B CA 1
ATOM 2372 C C . VAL B 2 42 ? 15.09765 -33.77782 11.08493 1.000 31.83534 42 VAL B C 1
ATOM 2373 O O . VAL B 2 42 ? 15.00200 -34.74513 10.32720 1.000 30.60713 42 VAL B O 1
ATOM 2377 N N . GLU B 2 43 ? 16.04363 -33.64720 12.01151 1.000 23.78150 43 GLU B N 1
ATOM 2378 C CA . GLU B 2 43 ? 17.15623 -34.57463 12.21154 1.000 17.60407 43 GLU B CA 1
ATOM 2379 C C . GLU B 2 43 ? 18.05735 -34.72738 11.00299 1.000 27.97590 43 GLU B C 1
ATOM 2380 O O . GLU B 2 43 ? 17.80959 -34.16094 9.93592 1.000 22.71542 43 GLU B O 1
ATOM 2386 N N . SER B 2 44 ? 19.11216 -35.50579 11.20695 1.000 24.13672 44 SER B N 1
ATOM 2387 C CA . SER B 2 44 ? 20.19368 -35.68068 10.24784 1.000 24.46718 44 SER B CA 1
ATOM 2388 C C . SER B 2 44 ? 19.68017 -36.12907 8.87841 1.000 27.44056 44 SER B C 1
ATOM 2389 O O . SER B 2 44 ? 18.88322 -37.06034 8.78767 1.000 26.18615 44 SER B O 1
ATOM 2392 N N . HIS B 2 45 ? 20.16558 -35.46792 7.82534 1.000 29.71353 45 HIS B N 1
ATOM 2393 C CA . HIS B 2 45 ? 19.69329 -35.65932 6.44074 1.000 30.00054 45 HIS B CA 1
ATOM 2394 C C . HIS B 2 45 ? 18.17248 -35.84058 6.34743 1.000 28.53356 45 HIS B C 1
ATOM 2395 O O . HIS B 2 45 ? 17.67897 -36.65479 5.56533 1.000 27.56319 45 HIS B O 1
ATOM 2402 N N . PHE B 2 46 ? 17.45314 -35.07253 7.16790 1.000 25.53305 46 PHE B N 1
ATOM 2403 C CA . PHE B 2 46 ? 15.98832 -35.00299 7.16361 1.000 26.63533 46 PHE B CA 1
ATOM 2404 C C . PHE B 2 46 ? 15.33630 -36.34214 7.47709 1.000 26.24518 46 PHE B C 1
ATOM 2405 O O . PHE B 2 46 ? 14.19456 -36.57156 7.09813 1.000 28.39773 46 PHE B O 1
ATOM 2413 N N . ILE B 2 47 ? 16.04284 -37.22456 8.17573 1.000 26.63675 47 ILE B N 1
ATOM 2414 C CA . ILE B 2 47 ? 15.54274 -38.58437 8.35950 1.000 21.36182 47 ILE B CA 1
ATOM 2415 C C . ILE B 2 47 ? 14.21547 -38.65938 9.14120 1.000 26.45509 47 ILE B C 1
ATOM 2416 O O . ILE B 2 47 ? 13.39905 -39.54515 8.88422 1.000 28.99934 47 ILE B O 1
ATOM 2421 N N . PHE B 2 48 ? 13.97300 -37.72871 10.06334 1.000 26.48623 48 PHE B N 1
ATOM 2422 C CA . PHE B 2 48 ? 12.70017 -37.72718 10.79012 1.000 22.19629 48 PHE B CA 1
ATOM 2423 C C . PHE B 2 48 ? 11.53347 -37.32704 9.88214 1.000 31.37280 48 PHE B C 1
ATOM 2424 O O . PHE B 2 48 ? 10.43274 -37.87444 9.98618 1.000 28.94543 48 PHE B O 1
ATOM 2432 N N . VAL B 2 49 ? 11.77522 -36.35720 9.00716 1.000 28.98866 49 VAL B N 1
ATOM 2433 C CA . VAL B 2 49 ? 10.75870 -35.92441 8.05340 1.000 33.09820 49 VAL B CA 1
ATOM 2434 C C . VAL B 2 49 ? 10.40617 -37.08763 7.13554 1.000 26.33547 49 VAL B C 1
ATOM 2435 O O . VAL B 2 49 ? 9.22939 -37.37375 6.90893 1.000 32.97284 49 VAL B O 1
ATOM 2439 N N . LYS B 2 50 ? 11.43544 -37.76014 6.62419 1.000 30.76257 50 LYS B N 1
ATOM 2440 C CA . LYS B 2 50 ? 11.25158 -38.94994 5.79857 1.000 30.58435 50 LYS B CA 1
ATOM 2441 C C . LYS B 2 50 ? 10.46959 -40.02865 6.54247 1.000 31.76742 50 LYS B C 1
ATOM 2442 O O . LYS B 2 50 ? 9.59416 -40.67641 5.96986 1.000 28.07667 50 LYS B O 1
ATOM 2448 N N . MET B 2 51 ? 10.77348 -40.20839 7.82387 1.000 29.62474 51 MET B N 1
ATOM 2449 C CA . MET B 2 51 ? 10.08654 -41.20849 8.63058 1.000 28.80603 51 MET B CA 1
ATOM 2450 C C . MET B 2 51 ? 8.60528 -40.86224 8.78439 1.000 31.45413 51 MET B C 1
ATOM 2451 O O . MET B 2 51 ? 7.74499 -41.73371 8.65068 1.000 34.87479 51 MET B O 1
ATOM 2456 N N . SER B 2 52 ? 8.30748 -39.59335 9.05832 1.000 33.29184 52 SER B N 1
ATOM 2457 C CA . SER B 2 52 ? 6.92180 -39.13710 9.17934 1.000 32.89174 52 SER B CA 1
ATOM 2458 C C . SER B 2 52 ? 6.12012 -39.42460 7.91596 1.000 33.89712 52 SER B C 1
ATOM 2459 O O . SER B 2 52 ? 4.97906 -39.88938 7.97929 1.000 31.83135 52 SER B O 1
ATOM 2462 N N . ARG B 2 53 ? 6.72170 -39.14368 6.76653 1.000 35.64619 53 ARG B N 1
ATOM 2463 C CA . ARG B 2 53 ? 6.05339 -39.33927 5.48654 1.000 35.47633 53 ARG B CA 1
ATOM 2464 C C . ARG B 2 53 ? 5.88779 -40.81969 5.15376 1.000 35.24435 53 ARG B C 1
ATOM 2465 O O . ARG B 2 53 ? 4.90207 -41.21180 4.52825 1.000 35.42420 53 ARG B O 1
ATOM 2473 N N . ALA B 2 54 ? 6.83464 -41.64638 5.58626 1.000 33.19503 54 ALA B N 1
ATOM 2474 C CA . ALA B 2 54 ? 6.71257 -43.08478 5.39114 1.000 33.37860 54 ALA B CA 1
ATOM 2475 C C . ALA B 2 54 ? 5.58085 -43.65347 6.24909 1.000 35.14945 54 ALA B C 1
ATOM 2476 O O . ALA B 2 54 ? 4.84627 -44.53169 5.80706 1.000 36.77133 54 ALA B O 1
ATOM 2478 N N . LEU B 2 55 ? 5.44512 -43.14968 7.47333 1.000 36.25716 55 LEU B N 1
ATOM 2479 C CA . LEU B 2 55 ? 4.35145 -43.55821 8.35624 1.000 43.72547 55 LEU B CA 1
ATOM 2480 C C . LEU B 2 55 ? 3.00558 -43.09049 7.80698 1.000 47.04403 55 LEU B C 1
ATOM 2481 O O . LEU B 2 55 ? 2.01040 -43.81508 7.87077 1.000 40.12598 55 LEU B O 1
ATOM 2486 N N . GLU B 2 56 ? 2.99347 -41.86803 7.28338 1.000 48.65306 56 GLU B N 1
ATOM 2487 C CA . GLU B 2 56 ? 1.80225 -41.26382 6.70072 1.000 47.87045 56 GLU B CA 1
ATOM 2488 C C . GLU B 2 56 ? 1.19988 -42.17136 5.63534 1.000 45.91287 56 GLU B C 1
ATOM 2489 O O . GLU B 2 56 ? -0.01506 -42.36908 5.57430 1.000 39.58008 56 GLU B O 1
ATOM 2495 N N . LYS B 2 57 ? 2.07519 -42.74510 4.81888 1.000 45.31916 57 LYS B N 1
ATOM 2496 C CA . LYS B 2 57 ? 1.67654 -43.57195 3.68923 1.000 46.87867 57 LYS B CA 1
ATOM 2497 C C . LYS B 2 57 ? 0.98252 -44.87137 4.10048 1.000 51.68578 57 LYS B C 1
ATOM 2498 O O . LYS B 2 57 ? 0.15919 -45.39666 3.35279 1.000 50.73909 57 LYS B O 1
ATOM 2504 N N . VAL B 2 58 ? 1.31977 -45.40030 5.27463 1.000 45.23988 58 VAL B N 1
ATOM 2505 C CA . VAL B 2 58 ? 0.69231 -46.63244 5.74606 1.000 43.19861 58 VAL B CA 1
ATOM 2506 C C . VAL B 2 58 ? -0.39951 -46.34987 6.78196 1.000 46.70812 58 VAL B C 1
ATOM 2507 O O . VAL B 2 58 ? -0.89764 -47.26688 7.43224 1.000 52.98912 58 VAL B O 1
ATOM 2511 N N . GLY B 2 59 ? -0.77025 -45.07993 6.92796 1.000 45.29628 59 GLY B N 1
ATOM 2512 C CA . GLY B 2 59 ? -1.92301 -44.70725 7.73346 1.000 42.90981 59 GLY B CA 1
ATOM 2513 C C . GLY B 2 59 ? -1.62844 -44.36735 9.18187 1.000 46.17961 59 GLY B C 1
ATOM 2514 O O . GLY B 2 59 ? -2.52653 -44.34715 10.02351 1.000 41.56219 59 GLY B O 1
ATOM 2515 N N . ILE B 2 60 ? -0.36432 -44.09839 9.48109 1.000 44.42171 60 ILE B N 1
ATOM 2516 C CA . ILE B 2 60 ? 0.01999 -43.72960 10.83582 1.000 43.13366 60 ILE B CA 1
AT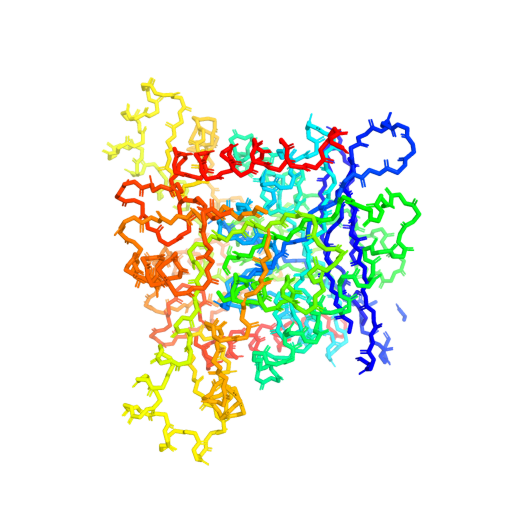OM 2517 C C . ILE B 2 60 ? 0.49875 -42.28070 10.87576 1.000 41.65362 60 ILE B C 1
ATOM 2518 O O . ILE B 2 60 ? 1.32763 -41.86695 10.06531 1.000 38.00970 60 ILE B O 1
ATOM 2523 N N . GLY B 2 61 ? -0.04602 -41.50708 11.80806 1.000 39.65041 61 GLY B N 1
ATOM 2524 C CA . GLY B 2 61 ? 0.33315 -40.11560 11.95288 1.000 41.87858 61 GLY B CA 1
ATOM 2525 C C . GLY B 2 61 ? 1.52318 -39.96816 12.87902 1.000 43.16956 61 GLY B C 1
ATOM 2526 O O . GLY B 2 61 ? 2.00364 -40.95137 13.44317 1.000 39.08464 61 GLY B O 1
ATOM 2527 N N . SER B 2 62 ? 1.99711 -38.73806 13.04473 1.000 41.13466 62 SER B N 1
ATOM 2528 C CA . SER B 2 62 ? 3.14312 -38.48145 13.90612 1.000 36.01896 62 SER B CA 1
ATOM 2529 C C . SER B 2 62 ? 3.24976 -37.01470 14.30147 1.000 40.82011 62 SER B C 1
ATOM 2530 O O . SER B 2 62 ? 2.66050 -36.13902 13.66467 1.000 37.49974 62 SER B O 1
ATOM 2533 N N . VAL B 2 63 ? 3.98155 -36.76208 15.38239 1.000 42.09631 63 VAL B N 1
ATOM 2534 C CA . VAL B 2 63 ? 4.40354 -35.41450 15.73677 1.000 36.00469 63 VAL B CA 1
ATOM 2535 C C . VAL B 2 63 ? 5.87991 -35.45469 16.09256 1.000 36.57554 63 VAL B C 1
ATOM 2536 O O . VAL B 2 63 ? 6.39127 -36.46587 16.57658 1.000 32.78974 63 VAL B O 1
ATOM 2540 N N . ARG B 2 64 ? 6.56420 -34.35299 15.81790 1.000 32.33311 64 ARG B N 1
ATOM 2541 C CA . ARG B 2 64 ? 7.94985 -34.18221 16.22122 1.000 33.30384 64 ARG B CA 1
ATOM 2542 C C . ARG B 2 64 ? 8.17868 -32.72111 16.56229 1.000 33.50931 64 ARG B C 1
ATOM 2543 O O . ARG B 2 64 ? 7.93993 -31.82669 15.74381 1.000 34.53354 64 ARG B O 1
ATOM 2551 N N . PHE B 2 65 ? 8.62058 -32.48724 17.79081 1.000 32.72772 65 PHE B N 1
ATOM 2552 C CA . PHE B 2 65 ? 8.85105 -31.14580 18.29346 1.000 26.40671 65 PHE B CA 1
ATOM 2553 C C . PHE B 2 65 ? 10.33504 -30.89037 18.49097 1.000 28.07296 65 PHE B C 1
ATOM 2554 O O . PHE B 2 65 ? 11.12009 -31.82528 18.66963 1.000 33.59766 65 PHE B O 1
ATOM 2562 N N . ASP B 2 66 ? 10.72415 -29.62169 18.45731 1.000 30.74559 66 ASP B N 1
ATOM 2563 C CA . ASP B 2 66 ? 12.03686 -29.23568 18.95191 1.000 25.43576 66 ASP B CA 1
ATOM 2564 C C . ASP B 2 66 ? 11.95884 -29.05633 20.46069 1.000 35.84176 66 ASP B C 1
ATOM 2565 O O . ASP B 2 66 ? 11.07254 -28.36314 20.95810 1.000 34.71162 66 ASP B O 1
ATOM 2570 N N . PHE B 2 67 ? 12.87179 -29.69193 21.18715 1.000 33.51939 67 PHE B N 1
ATOM 2571 C CA . PHE B 2 67 ? 12.95760 -29.48026 22.62645 1.000 38.87900 67 PHE B CA 1
ATOM 2572 C C . PHE B 2 67 ? 13.29715 -28.02290 22.92344 1.000 42.51389 67 PHE B C 1
ATOM 2573 O O . PHE B 2 67 ? 13.92620 -27.34218 22.10565 1.000 36.09135 67 PHE B O 1
ATOM 2581 N N . TYR B 2 68 ? 12.86552 -27.54772 24.08719 1.000 39.47467 68 TYR B N 1
ATOM 2582 C CA . TYR B 2 68 ? 13.20289 -26.20696 24.53769 1.000 34.82350 68 TYR B CA 1
ATOM 2583 C C . TYR B 2 68 ? 14.72005 -26.03164 24.51024 1.000 33.64093 68 TYR B C 1
ATOM 2584 O O . TYR B 2 68 ? 15.46148 -26.89640 24.98121 1.000 32.83430 68 TYR B O 1
ATOM 2593 N N . GLY B 2 69 ? 15.17746 -24.93252 23.91809 1.000 30.72751 69 GLY B N 1
ATOM 2594 C CA . GLY B 2 69 ? 16.59994 -24.66155 23.82072 1.000 29.50653 69 GLY B CA 1
ATOM 2595 C C . GLY B 2 69 ? 17.20210 -25.13949 22.50893 1.000 34.25073 69 GLY B C 1
ATOM 2596 O O . GLY B 2 69 ? 18.40110 -24.98306 22.27375 1.000 32.74359 69 GLY B O 1
ATOM 2597 N N . SER B 2 70 ? 16.36683 -25.71713 21.65029 1.000 32.29414 70 SER B N 1
ATOM 2598 C CA . SER B 2 70 ? 16.83323 -26.27772 20.38123 1.000 31.32597 70 SER B CA 1
ATOM 2599 C C . SER B 2 70 ? 15.97812 -25.84848 19.19896 1.000 30.93500 70 SER B C 1
ATOM 2600 O O . SER B 2 70 ? 14.77281 -25.64136 19.33228 1.000 25.30425 70 SER B O 1
ATOM 2603 N N . GLY B 2 71 ? 16.60944 -25.74404 18.03334 1.000 32.32533 71 GLY B N 1
ATOM 2604 C CA . GLY B 2 71 ? 15.89386 -25.54947 16.78404 1.000 32.28870 71 GLY B CA 1
ATOM 2605 C C . GLY B 2 71 ? 14.93402 -24.37570 16.76484 1.000 33.76050 71 GLY B C 1
ATOM 2606 O O . GLY B 2 71 ? 15.32701 -23.24504 17.03707 1.000 31.77311 71 GLY B O 1
ATOM 2607 N N . GLU B 2 72 ? 13.66972 -24.64718 16.44953 1.000 33.31621 72 GLU B N 1
ATOM 2608 C CA . GLU B 2 72 ? 12.67148 -23.59005 16.29654 1.000 33.45983 72 GLU B CA 1
ATOM 2609 C C . GLU B 2 72 ? 12.00612 -23.19178 17.61496 1.000 37.84654 72 GLU B C 1
ATOM 2610 O O . GLU B 2 72 ? 11.36414 -22.14322 17.70846 1.000 34.40430 72 GLU B O 1
ATOM 2616 N N . SER B 2 73 ? 12.15946 -24.02887 18.63204 1.000 31.72443 73 SER B N 1
ATOM 2617 C CA . SER B 2 73 ? 11.50973 -23.77729 19.91457 1.000 33.10619 73 SER B CA 1
ATOM 2618 C C . SER B 2 73 ? 12.16481 -22.62076 20.66021 1.000 35.21643 73 SER B C 1
ATOM 2619 O O . SER B 2 73 ? 13.26468 -22.18311 20.31362 1.000 33.95197 73 SER B O 1
ATOM 2622 N N . ASP B 2 74 ? 11.47396 -22.13067 21.68480 1.000 38.15702 74 ASP B N 1
ATOM 2623 C CA . ASP B 2 74 ? 12.00077 -21.07695 22.54395 1.000 34.45417 74 ASP B CA 1
ATOM 2624 C C . ASP B 2 74 ? 13.24135 -21.54561 23.28052 1.000 39.00406 74 ASP B C 1
ATOM 2625 O O . ASP B 2 74 ? 13.51355 -22.74532 23.36211 1.000 39.67194 74 ASP B O 1
ATOM 2630 N N . GLY B 2 75 ? 13.98332 -20.58874 23.82668 1.000 43.51804 75 GLY B N 1
ATOM 2631 C CA . GLY B 2 75 ? 15.04858 -20.88833 24.76290 1.000 43.30014 75 GLY B CA 1
ATOM 2632 C C . GLY B 2 75 ? 16.45167 -20.93652 24.19323 1.000 45.43034 75 GLY B C 1
ATOM 2633 O O . GLY B 2 75 ? 16.65261 -21.15373 22.99887 1.000 43.47302 75 GLY B O 1
ATOM 2634 N N . ASP B 2 76 ? 17.42582 -20.71177 25.06803 1.000 45.69811 76 ASP B N 1
ATOM 2635 C CA . ASP B 2 76 ? 18.82849 -20.90871 24.74248 1.000 47.11389 76 ASP B CA 1
ATOM 2636 C C . ASP B 2 76 ? 19.21002 -22.33551 25.10370 1.000 47.11077 76 ASP B C 1
ATOM 2637 O O . ASP B 2 76 ? 18.65178 -22.91465 26.04115 1.000 41.85020 76 ASP B O 1
ATOM 2642 N N . PHE B 2 77 ? 20.15751 -22.89447 24.35701 1.000 43.49662 77 PHE B N 1
ATOM 2643 C CA . PHE B 2 77 ? 20.68333 -24.22803 24.63000 1.000 35.44282 77 PHE B CA 1
ATOM 2644 C C . PHE B 2 77 ? 21.22731 -24.31741 26.05823 1.000 42.11398 77 PHE B C 1
ATOM 2645 O O . PHE B 2 77 ? 21.18727 -25.37642 26.68671 1.000 40.11436 77 PHE B O 1
ATOM 2653 N N . SER B 2 78 ? 21.72106 -23.19423 26.57347 1.000 41.17396 78 SER B N 1
ATOM 2654 C CA . SER B 2 78 ? 22.27730 -23.15334 27.92008 1.000 40.88729 78 SER B CA 1
ATOM 2655 C C . SER B 2 78 ? 21.20503 -23.30838 28.99873 1.000 45.99129 78 SER B C 1
ATOM 2656 O O . SER B 2 78 ? 21.53309 -23.48570 30.16602 1.000 49.60751 78 SER B O 1
ATOM 2659 N N . GLU B 2 79 ? 19.93252 -23.24147 28.61025 1.000 46.32656 79 GLU B N 1
ATOM 2660 C CA . GLU B 2 79 ? 18.82445 -23.42507 29.55310 1.000 52.34101 79 GLU B CA 1
ATOM 2661 C C . GLU B 2 79 ? 18.34485 -24.87008 29.63086 1.000 43.37611 79 GLU B C 1
ATOM 2662 O O . GLU B 2 79 ? 17.48793 -25.19944 30.44905 1.000 49.62747 79 GLU B O 1
ATOM 2668 N N . MET B 2 80 ? 18.87156 -25.72655 28.76312 1.000 38.66956 80 MET B N 1
ATOM 2669 C CA . MET B 2 80 ? 18.35399 -27.08592 28.63900 1.000 41.78068 80 MET B CA 1
ATOM 2670 C C . MET B 2 80 ? 19.13528 -28.08703 29.47672 1.000 40.04786 80 MET B C 1
ATOM 2671 O O . MET B 2 80 ? 20.35251 -27.99324 29.61858 1.000 44.27592 80 MET B O 1
ATOM 2676 N N . THR B 2 81 ? 18.40320 -29.04224 30.03428 1.000 36.94131 81 THR B N 1
ATOM 2677 C CA . THR B 2 81 ? 18.97408 -30.20057 30.69500 1.000 34.56926 81 THR B CA 1
ATOM 2678 C C . THR B 2 81 ? 18.21703 -31.40315 30.17865 1.000 37.86141 81 THR B C 1
ATOM 2679 O O . THR B 2 81 ? 17.16575 -31.24898 29.56210 1.000 37.60358 81 THR B O 1
ATOM 2683 N N . PHE B 2 82 ? 18.75003 -32.59532 30.41600 1.000 48.64121 82 PHE B N 1
ATOM 2684 C CA . PHE B 2 82 ? 18.05246 -33.82354 30.05297 1.000 47.14666 82 PHE B CA 1
ATOM 2685 C C . PHE B 2 82 ? 16.65401 -33.83097 30.66643 1.000 43.66022 82 PHE B C 1
ATOM 2686 O O . PHE B 2 82 ? 15.66715 -34.12838 29.98805 1.000 42.32656 82 PHE B O 1
ATOM 2694 N N . SER B 2 83 ? 16.57482 -33.48245 31.94802 1.000 42.89594 83 SER B N 1
ATOM 2695 C CA . SER B 2 83 ? 15.30580 -33.47133 32.66027 1.000 42.07137 83 SER B CA 1
ATOM 2696 C C . SER B 2 83 ? 14.34159 -32.46292 32.04530 1.000 44.49594 83 SER B C 1
ATOM 2697 O O . SER B 2 83 ? 13.13668 -32.70887 31.97833 1.000 45.17752 83 SER B O 1
ATOM 2700 N N . SER B 2 84 ? 14.86526 -31.33436 31.57865 1.000 45.04695 84 SER B N 1
ATOM 2701 C CA . SER B 2 84 ? 14.00519 -30.32757 30.96813 1.000 45.58786 84 SER B CA 1
ATOM 2702 C C . SER B 2 84 ? 13.44536 -30.84460 29.64602 1.000 45.03912 84 SER B C 1
ATOM 2703 O O . SER B 2 84 ? 12.33114 -30.49373 29.25690 1.000 46.61560 84 SER B O 1
ATOM 2706 N N . GLU B 2 85 ? 14.21054 -31.68998 28.96159 1.000 45.21883 85 GLU B N 1
ATOM 2707 C CA . GLU B 2 85 ? 13.72579 -32.31623 27.73611 1.000 40.31340 85 GLU B CA 1
ATOM 2708 C C . GLU B 2 85 ? 12.71693 -33.41537 28.06576 1.000 42.60448 85 GLU B C 1
ATOM 2709 O O . GLU B 2 85 ? 11.77411 -33.65359 27.30820 1.000 39.00527 85 GLU B O 1
ATOM 2715 N N . LEU B 2 86 ? 12.90968 -34.07216 29.20557 1.000 50.91876 86 LEU B N 1
ATOM 2716 C CA . LEU B 2 86 ? 11.94472 -35.05260 29.68724 1.000 52.65672 86 LEU B CA 1
ATOM 2717 C C . LEU B 2 86 ? 10.59555 -34.40015 29.96379 1.000 45.99285 86 LEU B C 1
ATOM 2718 O O . LEU B 2 86 ? 9.54741 -34.96932 29.65768 1.000 49.84088 86 LEU B O 1
ATOM 2723 N N . GLU B 2 87 ? 10.62316 -33.20396 30.54026 1.000 44.62859 87 GLU B N 1
ATOM 2724 C CA . GLU B 2 87 ? 9.38715 -32.49184 30.82433 1.000 47.28861 87 GLU B CA 1
ATOM 2725 C C . GLU B 2 87 ? 8.71328 -32.07716 29.52281 1.000 47.86553 87 GLU B C 1
ATOM 2726 O O . GLU B 2 87 ? 7.49619 -32.20573 29.38572 1.000 46.07035 87 GLU B O 1
ATOM 2732 N N . ASP B 2 88 ? 9.50722 -31.58990 28.56918 1.000 45.83418 88 ASP B N 1
ATOM 2733 C CA . ASP B 2 88 ? 8.99958 -31.30940 27.23004 1.000 44.15614 88 ASP B CA 1
ATOM 2734 C C . ASP B 2 88 ? 8.25648 -32.52149 26.68086 1.000 38.53669 88 ASP B C 1
ATOM 2735 O O . ASP B 2 88 ? 7.15758 -32.39882 26.13906 1.000 36.75440 88 ASP B O 1
ATOM 2740 N N . ALA B 2 89 ? 8.86553 -33.69237 26.83824 1.000 36.11945 89 ALA B N 1
ATOM 2741 C CA . ALA B 2 89 ? 8.32393 -34.93315 26.29212 1.000 40.09408 89 ALA B CA 1
ATOM 2742 C C . ALA B 2 89 ? 6.93222 -35.24457 26.84078 1.000 40.33479 89 ALA B C 1
ATOM 2743 O O . ALA B 2 89 ? 6.03833 -35.65067 26.09620 1.000 40.99250 89 ALA B O 1
ATOM 2745 N N . ARG B 2 90 ? 6.74889 -35.05119 28.14202 1.000 40.78489 90 ARG B N 1
ATOM 2746 C CA . ARG B 2 90 ? 5.45124 -35.28995 28.75778 1.000 43.68320 90 ARG B CA 1
ATOM 2747 C C . ARG B 2 90 ? 4.40838 -34.34822 28.16306 1.000 46.56572 90 ARG B C 1
ATOM 2748 O O . ARG B 2 90 ? 3.28916 -34.75589 27.84654 1.000 41.08625 90 ARG B O 1
ATOM 2756 N N . GLN B 2 91 ? 4.79402 -33.08843 27.99408 1.000 46.03590 91 GLN B N 1
ATOM 2757 C CA . GLN B 2 91 ? 3.92339 -32.08675 27.38945 1.000 51.40597 91 GLN B CA 1
ATOM 2758 C C . GLN B 2 91 ? 3.59984 -32.43160 25.93659 1.000 50.90534 91 GLN B C 1
ATOM 2759 O O . GLN B 2 91 ? 2.54042 -32.06846 25.42683 1.000 59.74434 91 GLN B O 1
ATOM 2765 N N . ILE B 2 92 ? 4.51277 -33.13250 25.27085 1.000 42.47091 92 ILE B N 1
ATOM 2766 C CA . ILE B 2 92 ? 4.30760 -33.52106 23.87592 1.000 40.22656 92 ILE B CA 1
ATOM 2767 C C . ILE B 2 92 ? 3.30413 -34.67356 23.76137 1.000 45.56912 92 ILE B C 1
ATOM 2768 O O . ILE B 2 92 ? 2.39688 -34.64099 22.92679 1.000 46.02506 92 ILE B O 1
ATOM 2773 N N . LEU B 2 93 ? 3.46947 -35.68210 24.61150 1.000 51.05205 93 LEU B N 1
ATOM 2774 C CA . LEU B 2 93 ? 2.55073 -36.81558 24.66672 1.000 51.54803 93 LEU B CA 1
ATOM 2775 C C . LEU B 2 93 ? 1.13523 -36.36888 25.03390 1.000 52.47825 93 LEU B C 1
ATOM 2776 O O . LEU B 2 93 ? 0.15073 -36.87544 24.48825 1.000 54.94205 93 LEU B O 1
ATOM 2781 N N . LYS B 2 94 ? 1.03936 -35.41833 25.95850 1.000 44.36742 94 LYS B N 1
ATOM 2782 C CA . LYS B 2 94 ? -0.24894 -34.84286 26.32808 1.000 50.50195 94 LYS B CA 1
ATOM 2783 C C . LYS B 2 94 ? -0.89832 -34.18499 25.11907 1.000 57.72831 94 LYS B C 1
ATOM 2784 O O . LYS B 2 94 ? -2.08016 -34.40294 24.84525 1.000 53.85096 94 LYS B O 1
ATOM 2790 N N . PHE B 2 95 ? -0.10995 -33.39274 24.39426 1.000 50.60480 95 PHE B N 1
ATOM 2791 C CA . PHE B 2 95 ? -0.57589 -32.72613 23.18279 1.000 45.75875 95 PHE B CA 1
ATOM 2792 C C . PHE B 2 95 ? -1.18519 -33.72589 22.20913 1.000 46.90178 95 PHE B C 1
ATOM 2793 O O . PHE B 2 95 ? -2.27578 -33.51093 21.68085 1.000 44.49647 95 PHE B O 1
ATOM 2801 N N . VAL B 2 96 ? -0.46650 -34.81854 21.97599 1.000 45.88734 96 VAL B N 1
ATOM 2802 C CA . VAL B 2 96 ? -0.92094 -35.85833 21.06482 1.000 46.66970 96 VAL B CA 1
ATOM 2803 C C . VAL B 2 96 ? -2.23055 -36.48659 21.52529 1.000 53.63792 96 VAL B C 1
ATOM 2804 O O . VAL B 2 96 ? -3.16431 -36.64236 20.73874 1.000 53.12378 96 VAL B O 1
ATOM 2808 N N . LYS B 2 97 ? -2.29935 -36.83062 22.80603 1.000 54.81558 97 LYS B N 1
ATOM 2809 C CA . LYS B 2 97 ? -3.48282 -37.47257 23.37062 1.000 57.04358 97 LYS B CA 1
ATOM 2810 C C . LYS B 2 97 ? -4.74679 -36.62905 23.21908 1.000 59.08505 97 LYS B C 1
ATOM 2811 O O . LYS B 2 97 ? -5.85197 -37.16614 23.14710 1.000 64.86094 97 LYS B O 1
ATOM 2817 N N . GLU B 2 98 ? -4.58252 -35.31233 23.15207 1.000 55.08953 98 GLU B N 1
ATOM 2818 C CA . GLU B 2 98 ? -5.72124 -34.40120 23.12767 1.000 58.28797 98 GLU B CA 1
ATOM 2819 C C . GLU B 2 98 ? -6.20489 -34.05226 21.72226 1.000 61.71484 98 GLU B C 1
ATOM 2820 O O . GLU B 2 98 ? -7.19044 -33.33007 21.56161 1.000 64.54472 98 GLU B O 1
ATOM 2826 N N . GLN B 2 99 ? -5.51369 -34.55514 20.70609 1.000 51.21942 99 GLN B N 1
ATOM 2827 C CA . GLN B 2 99 ? -5.95672 -34.34849 19.33446 1.000 52.70028 99 GLN B CA 1
ATOM 2828 C C . GLN B 2 99 ? -7.13498 -35.26944 19.05056 1.000 53.32119 99 GLN B C 1
ATOM 2829 O O . GLN B 2 99 ? -7.09462 -36.45200 19.38785 1.000 52.33949 99 GLN B O 1
ATOM 2835 N N . PRO B 2 100 ? -8.19462 -34.72793 18.43177 1.000 57.19487 100 PRO B N 1
ATOM 2836 C CA . PRO B 2 100 ? -9.40878 -35.50664 18.16166 1.000 60.34855 100 PRO B CA 1
ATOM 2837 C C . PRO B 2 100 ? -9.18479 -36.56199 17.08040 1.000 64.66810 100 PRO B C 1
ATOM 2838 O O . PRO B 2 100 ? -10.06386 -37.38368 16.82913 1.000 65.70055 100 PRO B O 1
ATOM 2842 N N . THR B 2 101 ? -8.01690 -36.52356 16.44627 1.000 59.16501 101 THR B N 1
ATOM 2843 C CA . THR B 2 101 ? -7.65922 -37.48494 15.41236 1.000 53.86594 101 THR B CA 1
ATOM 2844 C C . THR B 2 101 ? -6.80898 -38.60813 15.98494 1.000 53.18007 101 THR B C 1
ATOM 2845 O O . THR B 2 101 ? -6.54478 -39.60455 15.31393 1.000 52.91550 101 THR B O 1
ATOM 2849 N N . THR B 2 102 ? -6.37654 -38.43901 17.22942 1.000 40.22149 102 THR B N 1
ATOM 2850 C CA . THR B 2 102 ? -5.48994 -39.40910 17.85935 1.000 52.52784 102 THR B CA 1
ATOM 2851 C C . THR B 2 102 ? -6.26214 -40.60345 18.40002 1.000 57.77770 102 THR B C 1
ATOM 2852 O O . THR B 2 102 ? -7.17487 -40.44275 19.20632 1.000 70.00428 102 THR B O 1
ATOM 2856 N N . ASP B 2 103 ? -5.90300 -41.79799 17.93946 1.000 54.49067 103 ASP B N 1
ATOM 2857 C CA . ASP B 2 103 ? -6.38603 -43.02620 18.56207 1.000 58.78809 103 ASP B CA 1
ATOM 2858 C C . ASP B 2 103 ? -5.50099 -43.32058 19.77161 1.000 58.82292 103 ASP B C 1
ATOM 2859 O O . ASP B 2 103 ? -4.37753 -43.80102 19.62237 1.000 60.18975 103 ASP B O 1
ATOM 2864 N N . PRO B 2 104 ? -6.01947 -43.04990 20.97960 1.000 63.60732 104 PRO B N 1
ATOM 2865 C CA . PRO B 2 104 ? -5.26396 -43.14613 22.23568 1.000 64.87679 104 PRO B CA 1
ATOM 2866 C C . PRO B 2 104 ? -4.80196 -44.57140 22.55461 1.000 63.22736 104 PRO B C 1
ATOM 2867 O O . PRO B 2 104 ? -4.00207 -44.77023 23.47194 1.000 52.54830 104 PRO B O 1
ATOM 2871 N N . GLU B 2 105 ? -5.30101 -45.54304 21.79534 1.000 63.96692 105 GLU B N 1
ATOM 2872 C CA . GLU B 2 105 ? -4.91152 -46.94010 21.94911 1.000 70.05188 105 GLU B CA 1
ATOM 2873 C C . GLU B 2 105 ? -3.61648 -47.25225 21.21561 1.000 63.96920 105 GLU B C 1
ATOM 2874 O O . GLU B 2 105 ? -2.83533 -48.10514 21.63769 1.000 60.89084 105 GLU B O 1
ATOM 2880 N N . ARG B 2 106 ? -3.39863 -46.55667 20.10772 1.000 62.06192 106 ARG B N 1
ATOM 2881 C CA . ARG B 2 106 ? -2.35666 -46.93813 19.17049 1.000 62.97253 106 ARG B CA 1
ATOM 2882 C C . ARG B 2 106 ? -1.27591 -45.86213 19.04246 1.000 58.28773 106 ARG B C 1
ATOM 2883 O O . ARG B 2 106 ? -0.95026 -45.41699 17.94102 1.000 51.85668 106 ARG B O 1
ATOM 2891 N N . ILE B 2 107 ? -0.71758 -45.46126 20.18315 1.000 54.51235 107 ILE B N 1
ATOM 2892 C CA . ILE B 2 107 ? 0.33895 -44.45390 20.22871 1.000 53.13717 107 ILE B CA 1
ATOM 2893 C C . ILE B 2 107 ? 1.71696 -45.07673 20.44606 1.000 54.92927 107 ILE B C 1
ATOM 2894 O O . ILE B 2 107 ? 1.92142 -45.81788 21.40604 1.000 51.73474 107 ILE B O 1
ATOM 2899 N N . GLY B 2 108 ? 2.65980 -44.76104 19.56123 1.000 46.81347 108 GLY B N 1
ATOM 2900 C CA . GLY B 2 108 ? 4.01984 -45.25631 19.68788 1.000 47.45621 108 GLY B CA 1
ATOM 2901 C C . GLY B 2 108 ? 5.05116 -44.15920 19.89680 1.000 46.58161 108 GLY B C 1
ATOM 2902 O O . GLY B 2 108 ? 4.78155 -42.98140 19.65203 1.000 44.04139 108 GLY B O 1
ATOM 2903 N N . LEU B 2 109 ? 6.24077 -44.54725 20.35076 1.000 44.88965 109 LEU B N 1
ATOM 2904 C CA . LEU B 2 109 ? 7.33114 -43.59818 20.56782 1.000 39.06662 109 LEU B CA 1
ATOM 2905 C C . LEU B 2 109 ? 8.57167 -43.97429 19.76962 1.000 36.51360 109 LEU B C 1
ATOM 2906 O O . LEU B 2 109 ? 8.91951 -45.14907 19.67087 1.000 34.64616 109 LEU B O 1
ATOM 2911 N N . LEU B 2 110 ? 9.23970 -42.96790 19.21349 1.000 35.45320 110 LEU B N 1
ATOM 2912 C CA . LEU B 2 110 ? 10.50472 -43.16322 18.51169 1.000 32.73739 110 LEU B CA 1
ATOM 2913 C C . LEU B 2 110 ? 11.51658 -42.13951 19.00589 1.000 35.32371 110 LEU B C 1
ATOM 2914 O O . LEU B 2 110 ? 11.18137 -40.97153 19.19271 1.000 34.62637 110 LEU B O 1
ATOM 2919 N N . GLY B 2 111 ? 12.75440 -42.57804 19.21905 1.000 28.85608 111 GLY B N 1
ATOM 2920 C CA . GLY B 2 111 ? 13.80277 -41.67935 19.66627 1.000 28.43430 111 GLY B CA 1
ATOM 2921 C C . GLY B 2 111 ? 15.16371 -41.99555 19.07769 1.000 34.30078 111 GLY B C 1
ATOM 2922 O O . GLY B 2 111 ? 15.54527 -43.15931 18.96456 1.000 36.55992 111 GLY B O 1
ATOM 2923 N N . LEU B 2 112 ? 15.89356 -40.95045 18.69993 1.000 32.33720 112 LEU B N 1
ATOM 2924 C CA . LEU B 2 112 ? 17.25766 -41.09259 18.19787 1.000 37.32646 112 LEU B CA 1
ATOM 2925 C C . LEU B 2 112 ? 18.27741 -40.61319 19.23643 1.000 37.31343 112 LEU B C 1
ATOM 2926 O O . LEU B 2 112 ? 18.15837 -39.50466 19.76782 1.000 33.44343 112 LEU B O 1
ATOM 2947 N N . MET B 2 114 ? 20.07263 -39.51803 22.19932 1.000 38.96823 114 MET B N 1
ATOM 2948 C CA . MET B 2 114 ? 19.59613 -39.00906 23.48806 1.000 40.47734 114 MET B CA 1
ATOM 2949 C C . MET B 2 114 ? 18.07256 -38.94441 23.49598 1.000 32.50213 114 MET B C 1
ATOM 2950 O O . MET B 2 114 ? 17.43919 -39.09132 24.54203 1.000 33.44745 114 MET B O 1
ATOM 2955 N N . GLY B 2 115 ? 17.49089 -38.74127 22.31679 1.000 36.16017 115 GLY B N 1
ATOM 2956 C CA . GLY B 2 115 ? 16.04809 -38.79713 22.16130 1.000 36.81549 115 GLY B CA 1
ATOM 2957 C C . GLY B 2 115 ? 15.53087 -40.20671 22.38309 1.000 38.49274 115 GLY B C 1
ATOM 2958 O O . GLY B 2 115 ? 14.38164 -40.40383 22.78182 1.000 38.02689 115 GLY B O 1
ATOM 2959 N N . GLY B 2 116 ? 16.38484 -41.19066 22.11579 1.000 36.57122 116 GLY B N 1
ATOM 2960 C CA . GLY B 2 116 ? 16.05335 -42.58086 22.36999 1.000 38.25471 116 GLY B CA 1
ATOM 2961 C C . GLY B 2 116 ? 16.01875 -42.86483 23.85898 1.000 44.61517 116 GLY B C 1
ATOM 2962 O O . GLY B 2 116 ? 15.24241 -43.69877 24.32847 1.000 43.40641 116 GLY B O 1
ATOM 2963 N N . ALA B 2 117 ? 16.86302 -42.16120 24.60727 1.000 43.84063 117 ALA B N 1
ATOM 2964 C CA . ALA B 2 117 ? 16.88831 -42.28995 26.06032 1.000 42.39632 117 ALA B CA 1
ATOM 2965 C C . ALA B 2 117 ? 15.63676 -41.66349 26.66229 1.000 40.29718 117 ALA B C 1
ATOM 2966 O O . ALA B 2 117 ? 15.07075 -42.18622 27.61956 1.000 43.88207 117 ALA B O 1
ATOM 2968 N N . ILE B 2 118 ? 15.20764 -40.54266 26.08746 1.000 41.62908 118 ILE B N 1
ATOM 2969 C CA . ILE B 2 118 ? 13.96635 -39.89462 26.49195 1.000 35.58495 118 ILE B CA 1
ATOM 2970 C C . ILE B 2 118 ? 12.78957 -40.83708 26.28255 1.000 42.37932 118 ILE B C 1
ATOM 2971 O O . ILE B 2 118 ? 11.94709 -41.01045 27.16948 1.000 40.69052 118 ILE B O 1
ATOM 2976 N N . ALA B 2 119 ? 12.75393 -41.45248 25.10306 1.000 40.61550 119 ALA B N 1
ATOM 2977 C CA . ALA B 2 119 ? 11.65867 -42.33273 24.70431 1.000 39.72838 119 ALA B CA 1
ATOM 2978 C C . ALA B 2 119 ? 11.51636 -43.52626 25.64506 1.000 41.12337 119 ALA B C 1
ATOM 2979 O O . ALA B 2 119 ? 10.40551 -43.88575 26.03072 1.000 47.02079 119 ALA B O 1
ATOM 2981 N N . GLY B 2 120 ? 12.64042 -44.13502 26.01285 1.000 40.99909 120 GLY B N 1
ATOM 2982 C CA . GLY B 2 120 ? 12.62177 -45.28492 26.90229 1.000 42.28693 120 GLY B CA 1
ATOM 2983 C C . GLY B 2 120 ? 12.05298 -44.94123 28.26697 1.000 45.90497 120 GLY B C 1
ATOM 2984 O O . GLY B 2 120 ? 11.26362 -45.69792 28.83566 1.000 48.89537 120 GLY B O 1
ATOM 2985 N N . ILE B 2 121 ? 12.45310 -43.78680 28.78928 1.000 49.18688 121 ILE B N 1
ATOM 2986 C CA . ILE B 2 121 ? 11.97870 -43.33042 30.09037 1.000 54.66761 121 ILE B CA 1
ATOM 2987 C C . ILE B 2 121 ? 10.49620 -42.96992 30.03084 1.000 54.69455 121 ILE B C 1
ATOM 2988 O O . ILE B 2 121 ? 9.72069 -43.35907 30.90528 1.000 49.54784 121 ILE B O 1
ATOM 2993 N N . VAL B 2 122 ? 10.10222 -42.24373 28.98817 1.000 51.50569 122 VAL B N 1
ATOM 2994 C CA . VAL B 2 122 ? 8.70133 -41.87300 28.80700 1.000 49.13853 122 VAL B CA 1
ATOM 2995 C C . VAL B 2 122 ? 7.82391 -43.10632 28.61175 1.000 50.73857 122 VAL B C 1
ATOM 2996 O O . VAL B 2 122 ? 6.75491 -43.21103 29.21552 1.000 57.12460 122 VAL B O 1
ATOM 3000 N N . ALA B 2 123 ? 8.28461 -44.04320 27.78451 1.000 50.16523 123 ALA B N 1
ATOM 3001 C CA . ALA B 2 123 ? 7.53214 -45.26824 27.52149 1.000 46.13645 123 ALA B CA 1
ATOM 3002 C C . ALA B 2 123 ? 7.21934 -46.00398 28.81663 1.000 54.91267 123 ALA B C 1
ATOM 3003 O O . ALA B 2 123 ? 6.08654 -46.41588 29.03716 1.000 54.40236 123 ALA B O 1
ATOM 3005 N N . ARG B 2 124 ? 8.22294 -46.15396 29.67550 1.000 54.14101 124 ARG B N 1
ATOM 3006 C CA . ARG B 2 124 ? 8.04458 -46.84875 30.94619 1.000 55.94592 124 ARG B CA 1
ATOM 3007 C C . ARG B 2 124 ? 7.13690 -46.06885 31.89281 1.000 61.86180 124 ARG B C 1
ATOM 3008 O O . ARG B 2 124 ? 6.21078 -46.63692 32.47385 1.000 60.96108 124 ARG B O 1
ATOM 3016 N N . GLU B 2 125 ? 7.40608 -44.77371 32.04822 1.000 62.34632 125 GLU B N 1
ATOM 3017 C CA . GLU B 2 125 ? 6.57438 -43.89929 32.87649 1.000 63.73439 125 GLU B CA 1
ATOM 3018 C C . GLU B 2 125 ? 5.09957 -44.00756 32.51203 1.000 67.26322 125 GLU B C 1
ATOM 3019 O O . GLU B 2 125 ? 4.22577 -43.82369 33.35760 1.000 72.86232 125 GLU B O 1
ATOM 3025 N N . TYR B 2 126 ? 4.83355 -44.30496 31.24511 1.000 60.83669 126 TYR B N 1
ATOM 3026 C CA . TYR B 2 126 ? 3.47175 -44.44178 30.74954 1.000 59.35049 126 TYR B CA 1
ATOM 3027 C C . TYR B 2 126 ? 3.28056 -45.79833 30.08056 1.000 55.40147 126 TYR B C 1
ATOM 3028 O O . TYR B 2 126 ? 2.67177 -45.88798 29.01240 1.000 55.82800 126 TYR B O 1
ATOM 3037 N N . LYS B 2 127 ? 3.79287 -46.85228 30.71503 1.000 53.45093 127 LYS B N 1
ATOM 3038 C CA . LYS B 2 127 ? 3.83274 -48.18120 30.09942 1.000 62.83496 127 LYS B CA 1
ATOM 3039 C C . LYS B 2 127 ? 2.45217 -48.71975 29.73662 1.000 72.89884 127 LYS B C 1
ATOM 3040 O O . LYS B 2 127 ? 2.32463 -49.56775 28.85279 1.000 75.81426 127 LYS B O 1
ATOM 3046 N N . ASP B 2 128 ? 1.41946 -48.21536 30.40292 1.000 69.15059 128 ASP B N 1
ATOM 3047 C CA . ASP B 2 128 ? 0.06916 -48.72468 30.20554 1.000 70.61238 128 ASP B CA 1
ATOM 3048 C C . ASP B 2 128 ? -0.66007 -48.03302 29.05703 1.000 70.31846 128 ASP B C 1
ATOM 3049 O O . ASP B 2 128 ? -1.79048 -48.39435 28.73402 1.000 73.49621 128 ASP B O 1
ATOM 3054 N N . GLU B 2 129 ? -0.01997 -47.04652 28.43514 1.000 63.46888 129 GLU B N 1
ATOM 3055 C CA . GLU B 2 129 ? -0.64413 -46.33554 27.32342 1.000 60.77269 129 GLU B CA 1
ATOM 3056 C C . GLU B 2 129 ? 0.32323 -45.99030 26.18928 1.000 56.52478 129 GLU B C 1
ATOM 3057 O O . GLU B 2 129 ? 0.02394 -45.13582 25.35516 1.000 55.15512 129 GLU B O 1
ATOM 3063 N N . ILE B 2 130 ? 1.47850 -46.64966 26.16360 1.000 54.26060 130 ILE B N 1
ATOM 3064 C CA . ILE B 2 130 ? 2.38555 -46.57379 25.01856 1.000 53.47419 130 ILE B CA 1
ATOM 3065 C C . ILE B 2 130 ? 2.48940 -47.95329 24.37640 1.000 53.86903 130 ILE B C 1
ATOM 3066 O O . ILE B 2 130 ? 3.06308 -48.87480 24.95674 1.000 58.45013 130 ILE B O 1
ATOM 3082 N N . ALA B 2 132 ? 3.94516 -49.20155 21.53599 1.000 53.55430 132 ALA B N 1
ATOM 3083 C CA . ALA B 2 132 ? 5.18509 -49.69510 20.94511 1.000 45.72903 132 ALA B CA 1
ATOM 3084 C C . ALA B 2 132 ? 6.29064 -48.65668 21.05554 1.000 46.37194 132 ALA B C 1
ATOM 3085 O O . ALA B 2 132 ? 6.02776 -47.46076 21.19064 1.000 45.34135 132 ALA B O 1
ATOM 3087 N N . LEU B 2 133 ? 7.53085 -49.12421 20.98931 1.000 43.70499 133 LEU B N 1
ATOM 3088 C CA . LEU B 2 133 ? 8.68410 -48.24942 21.14205 1.000 45.30823 133 LEU B CA 1
ATOM 3089 C C . LEU B 2 133 ? 9.78126 -48.61116 20.15565 1.000 45.72529 133 LEU B C 1
ATOM 3090 O O . LEU B 2 133 ? 10.14628 -49.77879 20.02497 1.000 46.89263 133 LEU B O 1
ATOM 3095 N N . VAL B 2 134 ? 10.30065 -47.60603 19.45961 1.000 36.51843 134 VAL B N 1
ATOM 3096 C CA . VAL B 2 134 ? 11.43926 -47.80383 18.57557 1.000 31.49016 134 VAL B CA 1
ATOM 3097 C C . VAL B 2 134 ? 12.61278 -46.94393 19.02457 1.000 30.91687 134 VAL B C 1
ATOM 3098 O O . VAL B 2 134 ? 12.47360 -45.73729 19.22551 1.000 37.47957 134 VAL B O 1
ATOM 3102 N N . LEU B 2 135 ? 13.76741 -47.57779 19.18970 1.000 39.47863 135 LEU B N 1
ATOM 3103 C CA . LEU B 2 135 ? 14.97519 -46.87403 19.58802 1.000 33.55492 135 LEU B CA 1
ATOM 3104 C C . LEU B 2 135 ? 15.99614 -46.87343 18.46354 1.000 30.92926 135 LEU B C 1
ATOM 3105 O O . LEU B 2 135 ? 16.42914 -47.93180 18.00101 1.000 40.54312 135 LEU B O 1
ATOM 3110 N N . TRP B 2 136 ? 16.37973 -45.68266 18.02008 1.000 27.07344 136 TRP B N 1
ATOM 3111 C CA . TRP B 2 136 ? 17.46669 -45.55124 17.05304 1.000 27.95895 136 TRP B CA 1
ATOM 3112 C C . TRP B 2 136 ? 18.74045 -45.15679 17.78059 1.000 29.06357 136 TRP B C 1
ATOM 3113 O O . TRP B 2 136 ? 18.79941 -44.07892 18.37462 1.000 37.00829 136 TRP B O 1
ATOM 3124 N N . ALA B 2 137 ? 19.74966 -46.02329 17.71226 1.000 28.16436 137 ALA B N 1
ATOM 3125 C CA . ALA B 2 137 ? 21.03503 -45.80529 18.38040 1.000 36.42808 137 ALA B CA 1
ATOM 3126 C C . ALA B 2 137 ? 20.87507 -45.17665 19.77422 1.000 33.99931 137 ALA B C 1
ATOM 3127 O O . ALA B 2 137 ? 21.45651 -44.12840 20.04941 1.000 33.59218 137 ALA B O 1
ATOM 3129 N N . PRO B 2 138 ? 20.07370 -45.81203 20.65092 1.000 36.64822 138 PRO B N 1
ATOM 3130 C CA . PRO B 2 138 ? 19.66675 -45.17115 21.91129 1.000 35.15749 138 PRO B CA 1
ATOM 3131 C C . PRO B 2 138 ? 20.84288 -44.88630 22.84224 1.000 35.77144 138 PRO B C 1
ATOM 3132 O O . PRO B 2 138 ? 21.57889 -45.80187 23.21070 1.000 38.22660 138 PRO B O 1
ATOM 3136 N N . ALA B 2 139 ? 21.01328 -43.61695 23.20752 1.000 35.71450 139 ALA B N 1
ATOM 3137 C CA . ALA B 2 139 ? 22.12243 -43.19712 24.06367 1.000 36.04840 139 ALA B CA 1
ATOM 3138 C C . ALA B 2 139 ? 21.80172 -43.41597 25.54033 1.000 44.05268 139 ALA B C 1
ATOM 3139 O O . ALA B 2 139 ? 21.72367 -42.46650 26.32340 1.000 45.14570 139 ALA B O 1
ATOM 3141 N N . PHE B 2 140 ? 21.60781 -44.67439 25.91730 1.000 40.70675 140 PHE B N 1
ATOM 3142 C CA . PHE B 2 140 ? 21.36175 -45.00669 27.31517 1.000 41.35221 140 PHE B CA 1
ATOM 3143 C C . PHE B 2 140 ? 22.61017 -44.76457 28.16360 1.000 44.93693 140 PHE B C 1
ATOM 3144 O O . PHE B 2 140 ? 22.52328 -44.62620 29.38135 1.000 44.76513 140 PHE B O 1
ATOM 3152 N N . ASN B 2 141 ? 23.77075 -44.70642 27.51576 1.000 40.54953 141 ASN B N 1
ATOM 3153 C CA . ASN B 2 141 ? 25.02492 -44.44833 28.22056 1.000 44.21958 141 ASN B CA 1
ATOM 3154 C C . ASN B 2 141 ? 25.38755 -42.96748 28.22604 1.000 55.14718 141 ASN B C 1
ATOM 3155 O O . ASN B 2 141 ? 26.53398 -42.60495 28.49136 1.000 51.39410 141 ASN B O 1
ATOM 3160 N N . MET B 2 142 ? 24.40525 -42.11964 27.92677 1.000 53.94972 142 MET B N 1
ATOM 3161 C CA . MET B 2 142 ? 24.60032 -40.66830 27.89832 1.000 48.10289 142 MET B CA 1
ATOM 3162 C C . MET B 2 142 ? 25.25073 -40.09540 29.17908 1.000 51.21117 142 MET B C 1
ATOM 3163 O O . MET B 2 142 ? 26.20118 -39.31582 29.07153 1.000 47.08924 142 MET B O 1
ATOM 3168 N N . PRO B 2 143 ? 24.76075 -40.47347 30.38528 1.000 48.96632 143 PRO B N 1
ATOM 3169 C CA . PRO B 2 143 ? 25.38434 -39.88162 31.57905 1.000 46.58340 143 PRO B CA 1
ATOM 3170 C C . PRO B 2 143 ? 26.86666 -40.20834 31.66059 1.000 60.27102 143 PRO B C 1
ATOM 3171 O O . PRO B 2 143 ? 27.69413 -39.33338 31.91662 1.000 65.29151 143 PRO B O 1
ATOM 3175 N N . GLU B 2 144 ? 27.18511 -41.47323 31.41942 1.000 66.25636 144 GLU B N 1
ATOM 3176 C CA . GLU B 2 144 ? 28.55930 -41.94261 31.38986 1.000 66.18814 144 GLU B CA 1
ATOM 3177 C C . GLU B 2 144 ? 29.37006 -41.24785 30.29836 1.000 62.14785 144 GLU B C 1
ATOM 3178 O O . GLU B 2 144 ? 30.49199 -40.80262 30.54230 1.000 55.10571 144 GLU B O 1
ATOM 3184 N N . LEU B 2 145 ? 28.79887 -41.15307 29.09897 1.000 59.90583 145 LEU B N 1
ATOM 3185 C CA . LEU B 2 145 ? 29.44962 -40.45986 27.98930 1.000 59.74255 145 LEU B CA 1
ATOM 3186 C C . LEU B 2 145 ? 29.80389 -39.02220 28.35419 1.000 65.52742 145 LEU B C 1
ATOM 3187 O O . LEU B 2 145 ? 30.89908 -38.54529 28.04794 1.000 68.73051 145 LEU B O 1
ATOM 3192 N N . ILE B 2 146 ? 28.87542 -38.34131 29.01904 1.000 64.81297 146 ILE B N 1
ATOM 3193 C CA . ILE B 2 146 ? 29.05651 -36.94503 29.39835 1.000 63.19174 146 ILE B CA 1
ATOM 3194 C C . ILE B 2 146 ? 30.01849 -36.79852 30.58204 1.000 65.43802 146 ILE B C 1
ATOM 3195 O O . ILE B 2 146 ? 30.83403 -35.87545 30.61489 1.000 63.63642 146 ILE B O 1
ATOM 3200 N N . MET B 2 147 ? 29.93508 -37.71642 31.54144 1.000 66.27521 147 MET B N 1
ATOM 3201 C CA . MET B 2 147 ? 30.82008 -37.69123 32.70918 1.000 73.46624 147 MET B CA 1
ATOM 3202 C C . MET B 2 147 ? 32.28892 -37.81067 32.32128 1.000 75.15812 147 MET B C 1
ATOM 3203 O O . MET B 2 147 ? 33.15989 -37.20231 32.94809 1.000 74.71958 147 MET B O 1
ATOM 3208 N N . ASN B 2 148 ? 32.55537 -38.59757 31.28562 1.000 77.81358 148 ASN B N 1
ATOM 3209 C CA . ASN B 2 148 ? 33.91227 -38.78222 30.79297 1.000 83.58535 148 ASN B CA 1
ATOM 3210 C C . ASN B 2 148 ? 34.48176 -37.49226 30.21474 1.000 82.67442 148 ASN B C 1
ATOM 3211 O O . ASN B 2 148 ? 35.63363 -37.14725 30.46952 1.000 86.65799 148 ASN B O 1
ATOM 3216 N N . GLU B 2 149 ? 33.66951 -36.77876 29.44137 1.000 75.43239 149 GLU B N 1
ATOM 3217 C CA . GLU B 2 149 ? 34.08634 -35.49720 28.88575 1.000 73.92650 149 GLU B CA 1
ATOM 3218 C C . GLU B 2 149 ? 34.28722 -34.47561 29.99930 1.000 69.84582 149 GLU B C 1
ATOM 3219 O O . GLU B 2 149 ? 35.11312 -33.56969 29.88095 1.000 66.03898 149 GLU B O 1
ATOM 3225 N N . SER B 2 150 ? 33.52804 -34.63251 31.08056 1.000 71.17497 150 SER B N 1
ATOM 3226 C CA . SER B 2 150 ? 33.63023 -33.73625 32.22492 1.000 72.78955 150 SER B CA 1
ATOM 3227 C C . SER B 2 150 ? 35.00826 -33.83757 32.86526 1.000 75.37961 150 SER B C 1
ATOM 3228 O O . SER B 2 150 ? 35.64185 -32.82463 33.16039 1.000 75.22518 150 SER B O 1
ATOM 3231 N N . VAL B 2 151 ? 35.48055 -35.06279 33.06229 1.000 75.36414 151 VAL B N 1
ATOM 3232 C CA . VAL B 2 151 ? 36.79198 -35.26937 33.65821 1.000 75.50822 151 VAL B CA 1
ATOM 3233 C C . VAL B 2 151 ? 37.89874 -34.90853 32.66074 1.000 74.77433 151 VAL B C 1
ATOM 3234 O O . VAL B 2 151 ? 38.98023 -34.47415 33.05971 1.000 74.32288 151 VAL B O 1
ATOM 3238 N N . LYS B 2 152 ? 37.61673 -35.05603 31.36710 1.000 75.90919 152 LYS B N 1
ATOM 3239 C CA . LYS B 2 152 ? 38.61028 -34.77872 30.33445 1.000 78.43268 152 LYS B CA 1
ATOM 3240 C C . LYS B 2 152 ? 38.84071 -33.28317 30.16000 1.000 78.48354 152 LYS B C 1
ATOM 3241 O O . LYS B 2 152 ? 39.97933 -32.81969 30.19882 1.000 82.07212 152 LYS B O 1
ATOM 3247 N N . GLN B 2 153 ? 37.76566 -32.52637 29.96393 1.000 72.69335 153 GLN B N 1
ATOM 3248 C CA . GLN B 2 153 ? 37.90674 -31.09190 29.75229 1.000 67.77727 153 GLN B CA 1
ATOM 3249 C C . GLN B 2 153 ? 36.72513 -30.25911 30.25227 1.000 62.48895 153 GLN B C 1
ATOM 3250 O O . GLN B 2 153 ? 36.91863 -29.10643 30.63710 1.000 61.55464 153 GLN B O 1
ATOM 3256 N N . TYR B 2 154 ? 35.51507 -30.82126 30.24249 1.000 59.84586 154 TYR B N 1
ATOM 3257 C CA . TYR B 2 154 ? 34.32189 -30.04091 30.58759 1.000 58.65213 154 TYR B CA 1
ATOM 3258 C C . TYR B 2 154 ? 34.42393 -29.50452 32.00234 1.000 60.62795 154 TYR B C 1
ATOM 3259 O O . TYR B 2 154 ? 34.21387 -28.31681 32.23206 1.000 55.40061 154 TYR B O 1
ATOM 3268 N N . GLY B 2 155 ? 34.73971 -30.39379 32.94100 1.000 59.76366 155 GLY B N 1
ATOM 3269 C CA . GLY B 2 155 ? 34.89476 -30.02677 34.33632 1.000 57.52799 155 GLY B CA 1
ATOM 3270 C C . GLY B 2 155 ? 35.81376 -28.83538 34.48846 1.000 53.59851 155 GLY B C 1
ATOM 3271 O O . GLY B 2 155 ? 35.44427 -27.84042 35.10609 1.000 56.96960 155 GLY B O 1
ATOM 3272 N N . ALA B 2 156 ? 36.99896 -28.92504 33.89229 1.000 49.94770 156 ALA B N 1
ATOM 3273 C CA . ALA B 2 156 ? 37.98068 -27.84692 33.96424 1.000 48.02274 156 ALA B CA 1
ATOM 3274 C C . ALA B 2 156 ? 37.45645 -26.55985 33.32366 1.000 46.24616 156 ALA B C 1
ATOM 3275 O O . ALA B 2 156 ? 37.52967 -25.48194 33.91987 1.000 44.89451 156 ALA B O 1
ATOM 3277 N N . ILE B 2 157 ? 36.92205 -26.68240 32.11137 1.000 48.96748 157 ILE B N 1
ATOM 3278 C CA . ILE B 2 157 ? 36.38415 -25.53549 31.38781 1.000 45.91637 157 ILE B CA 1
ATOM 3279 C C . ILE B 2 157 ? 35.15743 -24.95602 32.09636 1.000 42.37319 157 ILE B C 1
ATOM 3280 O O . ILE B 2 157 ? 35.05649 -23.74285 32.28316 1.000 42.79747 157 ILE B O 1
ATOM 3285 N N . MET B 2 158 ? 34.23347 -25.82683 32.49482 1.000 47.36761 158 MET B N 1
ATOM 3286 C CA . MET B 2 158 ? 33.03108 -25.39667 33.20649 1.000 57.94387 158 MET B CA 1
ATOM 3287 C C . MET B 2 158 ? 33.33377 -24.72959 34.52203 1.000 63.32521 158 MET B C 1
ATOM 3288 O O . MET B 2 158 ? 32.65130 -23.76725 34.89668 1.000 63.40381 158 MET B O 1
ATOM 3293 N N . GLU B 2 159 ? 34.31618 -25.26832 35.24093 1.000 69.87707 159 GLU B N 1
ATOM 3294 C CA . GLU B 2 159 ? 34.70473 -24.67798 36.50672 1.000 78.40040 159 GLU B CA 1
ATOM 3295 C C . GLU B 2 159 ? 35.02841 -23.21953 36.30620 1.000 74.64458 159 GLU B C 1
ATOM 3296 O O . GLU B 2 159 ? 34.63980 -22.36933 37.09955 1.000 70.10440 159 GLU B O 1
ATOM 3302 N N . GLN B 2 160 ? 35.69575 -22.93623 35.19717 1.000 69.59321 160 GLN B N 1
ATOM 3303 C CA . GLN B 2 160 ? 36.12968 -21.58470 34.88095 1.000 65.40556 160 GLN B CA 1
ATOM 3304 C C . GLN B 2 160 ? 35.03599 -20.74074 34.22169 1.000 60.47356 160 GLN B C 1
ATOM 3305 O O . GLN B 2 160 ? 34.91243 -19.55125 34.51134 1.000 54.18882 160 GLN B O 1
ATOM 3311 N N . LEU B 2 161 ? 34.23240 -21.35656 33.35528 1.000 52.72041 161 LEU B N 1
ATOM 3312 C CA . LEU B 2 161 ? 33.25449 -20.61191 32.55469 1.000 47.15956 161 LEU B CA 1
ATOM 3313 C C . LEU B 2 161 ? 31.80656 -20.75721 33.01428 1.000 50.38294 161 LEU B C 1
ATOM 3314 O O . LEU B 2 161 ? 30.99786 -19.84815 32.81653 1.000 54.90257 161 LEU B O 1
ATOM 3319 N N . GLY B 2 162 ? 31.47363 -21.90206 33.60209 1.000 47.71622 162 GLY B N 1
ATOM 3320 C CA . GLY B 2 162 ? 30.09131 -22.20982 33.92757 1.000 46.16941 162 GLY B CA 1
ATOM 3321 C C . GLY B 2 162 ? 29.42690 -22.92159 32.76397 1.000 48.54496 162 GLY B C 1
ATOM 3322 O O . GLY B 2 162 ? 28.28751 -23.37977 32.85214 1.000 43.97746 162 GLY B O 1
ATOM 3323 N N . PHE B 2 163 ? 30.15618 -23.01236 31.66014 1.000 45.21570 163 PHE B N 1
ATOM 3324 C CA . PHE B 2 163 ? 29.66863 -23.70260 30.47497 1.000 47.27262 163 PHE B CA 1
ATOM 3325 C C . PHE B 2 163 ? 30.84056 -24.23557 29.66694 1.000 41.00031 163 PHE B C 1
ATOM 3326 O O . PHE B 2 163 ? 31.99809 -23.98531 30.00508 1.000 41.03690 163 PHE B O 1
ATOM 3334 N N . VAL B 2 164 ? 30.53548 -24.97288 28.60430 1.000 40.35364 164 VAL B N 1
ATOM 3335 C CA . VAL B 2 164 ? 31.54108 -25.36251 27.62252 1.000 43.09440 164 VAL B CA 1
ATOM 3336 C C . VAL B 2 164 ? 30.96420 -25.24287 26.20757 1.000 42.81541 164 VAL B C 1
ATOM 3337 O O . VAL B 2 164 ? 29.80056 -25.56986 25.96411 1.000 38.67591 164 VAL B O 1
ATOM 3341 N N . ASP B 2 165 ? 31.78164 -24.74089 25.28681 1.000 42.76208 165 ASP B N 1
ATOM 3342 C CA . ASP B 2 165 ? 31.41795 -24.68087 23.87299 1.000 37.03600 165 ASP B CA 1
ATOM 3343 C C . ASP B 2 165 ? 31.57711 -26.06723 23.26214 1.000 35.66810 165 ASP B C 1
ATOM 3344 O O . ASP B 2 165 ? 32.68596 -26.59761 23.19922 1.000 45.77606 165 ASP B O 1
ATOM 3349 N N . ILE B 2 166 ? 30.47477 -26.66816 22.82729 1.000 38.66273 166 ILE B N 1
ATOM 3350 C CA . ILE B 2 166 ? 30.56181 -27.96353 22.16804 1.000 39.38141 166 ILE B CA 1
ATOM 3351 C C . ILE B 2 166 ? 30.33817 -27.82645 20.65945 1.000 44.76224 166 ILE B C 1
ATOM 3352 O O . ILE B 2 166 ? 29.99115 -28.79400 19.98434 1.000 42.07745 166 ILE B O 1
ATOM 3357 N N . GLY B 2 167 ? 30.55392 -26.62001 20.14070 1.000 38.92577 167 GLY B N 1
ATOM 3358 C CA . GLY B 2 167 ? 30.50606 -26.38072 18.70823 1.000 43.13289 167 GLY B CA 1
ATOM 3359 C C . GLY B 2 167 ? 29.40894 -25.42838 18.27140 1.000 43.42998 167 GLY B C 1
ATOM 3360 O O . GLY B 2 167 ? 28.60360 -25.75882 17.40197 1.000 44.35926 167 GLY B O 1
ATOM 3361 N N . GLY B 2 168 ? 29.38480 -24.23722 18.85939 1.000 40.32358 168 GLY B N 1
ATOM 3362 C CA . GLY B 2 168 ? 28.31635 -23.29094 18.60267 1.000 33.79446 168 GLY B CA 1
ATOM 3363 C C . GLY B 2 168 ? 27.10535 -23.55730 19.47882 1.000 40.97787 168 GLY B C 1
ATOM 3364 O O . GLY B 2 168 ? 26.00667 -23.07251 19.20010 1.000 41.64184 168 GLY B O 1
ATOM 3365 N N . HIS B 2 169 ? 27.30398 -24.34745 20.53236 1.000 39.86420 169 HIS B N 1
ATOM 3366 C CA . HIS B 2 169 ? 26.27847 -24.55303 21.55523 1.000 35.18948 169 HIS B CA 1
ATOM 3367 C C . HIS B 2 169 ? 26.90285 -24.33551 22.92144 1.000 40.94457 169 HIS B C 1
ATOM 3368 O O . HIS B 2 169 ? 27.97399 -24.87061 23.21057 1.000 36.03210 169 HIS B O 1
ATOM 3375 N N . LYS B 2 170 ? 26.23084 -23.55042 23.75504 1.000 42.44792 170 LYS B N 1
ATOM 3376 C CA . LYS B 2 170 ? 26.66988 -23.33284 25.12707 1.000 44.77345 170 LYS B CA 1
ATOM 3377 C C . LYS B 2 170 ? 26.10346 -24.42896 26.03094 1.000 44.42937 170 LYS B C 1
ATOM 3378 O O . LYS B 2 170 ? 24.96365 -24.33898 26.48590 1.000 39.20886 170 LYS B O 1
ATOM 3384 N N . LEU B 2 171 ? 26.88975 -25.47534 26.27187 1.000 40.10710 171 LEU B N 1
ATOM 3385 C CA . LEU B 2 171 ? 26.47196 -26.53476 27.18865 1.000 35.55377 171 LEU B CA 1
ATOM 3386 C C . LEU B 2 171 ? 26.78017 -26.12628 28.62564 1.000 39.99725 171 LEU B C 1
ATOM 3387 O O . LEU B 2 171 ? 27.93946 -25.93582 28.99056 1.000 46.15119 171 LEU B O 1
ATOM 3392 N N . SER B 2 172 ? 25.73951 -25.99825 29.44281 1.000 43.40329 172 SER B N 1
ATOM 3393 C CA . SER B 2 172 ? 25.88177 -25.41021 30.77254 1.000 49.48182 172 SER B CA 1
ATOM 3394 C C . SER B 2 172 ? 26.18867 -26.42889 31.86570 1.000 51.74644 172 SER B C 1
ATOM 3395 O O . SER B 2 172 ? 25.94909 -27.62486 31.70600 1.000 42.65511 172 SER B O 1
ATOM 3398 N N . LYS B 2 173 ? 26.70495 -25.91897 32.98171 1.000 45.41565 173 LYS B N 1
ATOM 3399 C CA . LYS B 2 173 ? 27.02261 -26.72498 34.16054 1.000 46.14588 173 LYS B CA 1
ATOM 3400 C C . LYS B 2 173 ? 25.81542 -27.52906 34.63103 1.000 44.22469 173 LYS B C 1
ATOM 3401 O O . LYS B 2 173 ? 25.93868 -28.69258 35.01342 1.000 47.41093 173 LYS B O 1
ATOM 3407 N N . ASP B 2 174 ? 24.64286 -26.90562 34.56995 1.000 46.71406 174 ASP B N 1
ATOM 3408 C CA . ASP B 2 174 ? 23.40461 -27.54105 35.01141 1.000 48.74466 174 ASP B CA 1
ATOM 3409 C C . ASP B 2 174 ? 23.08950 -28.80590 34.21224 1.000 46.68278 174 ASP B C 1
ATOM 3410 O O . ASP B 2 174 ? 22.48177 -29.73412 34.74145 1.000 43.07859 174 ASP B O 1
ATOM 3415 N N . PHE B 2 175 ? 23.49907 -28.86153 32.94605 1.000 39.97426 175 PHE B N 1
ATOM 3416 C CA . PHE B 2 175 ? 23.25765 -30.07600 32.17321 1.000 41.42110 175 PHE B CA 1
ATOM 3417 C C . PHE B 2 175 ? 24.04866 -31.25427 32.71970 1.000 40.12770 175 PHE B C 1
ATOM 3418 O O . PHE B 2 175 ? 23.51902 -32.35341 32.87328 1.000 48.03379 175 PHE B O 1
ATOM 3426 N N . VAL B 2 176 ? 25.32867 -31.03039 32.97778 1.000 42.06933 176 VAL B N 1
ATOM 3427 C CA . VAL B 2 176 ? 26.21294 -32.10462 33.41157 1.000 52.53757 176 VAL B CA 1
ATOM 3428 C C . VAL B 2 176 ? 25.87244 -32.56142 34.83012 1.000 51.86191 176 VAL B C 1
ATOM 3429 O O . VAL B 2 176 ? 25.96981 -33.74702 35.14809 1.000 58.04869 176 VAL B O 1
ATOM 3433 N N . GLU B 2 177 ? 25.44259 -31.63226 35.67552 1.000 54.17931 177 GLU B N 1
ATOM 3434 C CA . GLU B 2 177 ? 25.02924 -32.00142 37.02662 1.000 59.52296 177 GLU B CA 1
ATOM 3435 C C . GLU B 2 177 ? 23.73011 -32.79995 36.99997 1.000 59.15924 177 GLU B C 1
ATOM 3436 O O . GLU B 2 177 ? 23.59191 -33.79459 37.70990 1.000 60.12355 177 GLU B O 1
ATOM 3442 N N . ASP B 2 178 ? 22.79055 -32.36474 36.16568 1.000 52.73515 178 ASP B N 1
ATOM 3443 C CA . ASP B 2 178 ? 21.49614 -33.02861 36.04019 1.000 56.92228 178 ASP B CA 1
ATOM 3444 C C . ASP B 2 178 ? 21.64119 -34.47457 35.58045 1.000 58.48133 178 ASP B C 1
ATOM 3445 O O . ASP B 2 178 ? 21.04876 -35.38276 36.16228 1.000 52.41589 178 ASP B O 1
ATOM 3450 N N . ILE B 2 179 ? 22.44690 -34.68945 34.54694 1.000 54.86853 179 ILE B N 1
ATOM 3451 C CA . ILE B 2 179 ? 22.51615 -35.99980 33.91048 1.000 53.44039 179 ILE B CA 1
ATOM 3452 C C . ILE B 2 179 ? 23.43650 -36.96706 34.65568 1.000 49.87283 179 ILE B C 1
ATOM 3453 O O . ILE B 2 179 ? 23.30279 -38.18351 34.51831 1.000 50.64138 179 ILE B O 1
ATOM 3458 N N . SER B 2 180 ? 24.35781 -36.43068 35.45108 1.000 45.71768 180 SER B N 1
ATOM 3459 C CA . SER B 2 180 ? 25.23966 -37.26406 36.26194 1.000 64.69945 180 SER B CA 1
ATOM 3460 C C . SER B 2 180 ? 24.43609 -38.06633 37.27632 1.000 74.57414 180 SER B C 1
ATOM 3461 O O . SER B 2 180 ? 24.85908 -39.13827 37.71400 1.000 78.43534 180 SER B O 1
ATOM 3464 N N . LYS B 2 181 ? 23.27295 -37.53233 37.64036 1.000 70.02742 181 LYS B N 1
ATOM 3465 C CA . LYS B 2 181 ? 22.43991 -38.10832 38.68864 1.000 62.26861 181 LYS B CA 1
ATOM 3466 C C . LYS B 2 181 ? 21.37516 -39.04075 38.12814 1.000 60.53358 181 LYS B C 1
ATOM 3467 O O . LYS B 2 181 ? 20.50669 -39.50645 38.86574 1.000 51.35227 181 LYS B O 1
ATOM 3473 N N . LEU B 2 182 ? 21.43340 -39.30155 36.82418 1.000 59.94494 182 LEU B N 1
ATOM 3474 C CA . LEU B 2 182 ? 20.42293 -40.12864 36.17123 1.000 59.31122 182 LEU B CA 1
ATOM 3475 C C . LEU B 2 182 ? 20.98705 -41.45831 35.67387 1.000 56.64661 182 LEU B C 1
ATOM 3476 O O . LEU B 2 182 ? 22.15613 -41.55456 35.30346 1.000 61.84170 182 LEU B O 1
ATOM 3481 N N . ASN B 2 183 ? 20.14066 -42.48265 35.67873 1.000 60.59508 183 ASN B N 1
ATOM 3482 C CA . ASN B 2 183 ? 20.47740 -43.77764 35.09701 1.000 61.19360 183 ASN B CA 1
ATOM 3483 C C . ASN B 2 183 ? 19.34945 -44.22232 34.17369 1.000 59.91568 183 ASN B C 1
ATOM 3484 O O . ASN B 2 183 ? 18.29553 -44.66959 34.63612 1.000 49.49554 183 ASN B O 1
ATOM 3489 N N . ILE B 2 184 ? 19.58043 -44.09568 32.86838 1.000 56.45936 184 ILE B N 1
ATOM 3490 C CA . ILE B 2 184 ? 18.54445 -44.33726 31.86477 1.000 57.84004 184 ILE B CA 1
ATOM 3491 C C . ILE B 2 184 ? 18.16845 -45.81488 31.75956 1.000 55.69025 184 ILE B C 1
ATOM 3492 O O . ILE B 2 184 ? 17.00126 -46.15069 31.54031 1.000 51.89690 184 ILE B O 1
ATOM 3497 N N . PHE B 2 185 ? 19.15400 -46.69254 31.92490 1.000 54.11977 185 PHE B N 1
ATOM 3498 C CA . PHE B 2 185 ? 18.91606 -48.13394 31.89267 1.000 54.68852 185 PHE B CA 1
ATOM 3499 C C . PHE B 2 185 ? 17.82475 -48.53999 32.88009 1.000 56.55177 185 PHE B C 1
ATOM 3500 O O . PHE B 2 185 ? 16.94964 -49.35017 32.56300 1.000 59.02307 185 PHE B O 1
ATOM 3508 N N . GLU B 2 186 ? 17.87790 -47.94962 34.07016 1.000 54.98657 186 GLU B N 1
ATOM 3509 C CA . GLU B 2 186 ? 16.97470 -48.29526 35.16125 1.000 63.29061 186 GLU B CA 1
ATOM 3510 C C . GLU B 2 186 ? 15.58657 -47.69360 34.99458 1.000 62.62845 186 GLU B C 1
ATOM 3511 O O . GLU B 2 186 ? 14.57984 -48.33751 35.29305 1.000 56.14029 186 GLU B O 1
ATOM 3517 N N . LEU B 2 187 ? 15.53745 -46.45467 34.51883 1.000 61.06173 187 LEU B N 1
ATOM 3518 C CA . LEU B 2 187 ? 14.27458 -45.74390 34.35689 1.000 59.54817 187 LEU B CA 1
ATOM 3519 C C . LEU B 2 187 ? 13.46709 -46.29469 33.18177 1.000 61.98441 187 LEU B C 1
ATOM 3520 O O . LEU B 2 187 ? 12.28190 -45.99167 33.03122 1.000 60.40917 187 LEU B O 1
ATOM 3525 N N . SER B 2 188 ? 14.11584 -47.11686 32.36261 1.000 64.88760 188 SER B N 1
ATOM 3526 C CA . SER B 2 188 ? 13.47130 -47.73095 31.20659 1.000 58.51636 188 SER B CA 1
ATOM 3527 C C . SER B 2 188 ? 13.11598 -49.18951 31.48087 1.000 57.80093 188 SER B C 1
ATOM 3528 O O . SER B 2 188 ? 12.26289 -49.76948 30.80959 1.000 57.99716 188 SER B O 1
ATOM 3531 N N . LYS B 2 189 ? 13.79876 -49.76854 32.46304 1.000 61.96719 189 LYS B N 1
ATOM 3532 C CA . LYS B 2 189 ? 13.52033 -51.11565 32.94666 1.000 69.18863 189 LYS B CA 1
ATOM 3533 C C . LYS B 2 189 ? 12.05527 -51.23152 33.36159 1.000 72.73612 189 LYS B C 1
ATOM 3534 O O . LYS B 2 189 ? 11.58509 -50.46956 34.20780 1.000 72.37176 189 LYS B O 1
ATOM 3540 N N . GLY B 2 190 ? 11.32759 -52.16366 32.75425 1.000 71.08856 190 GLY B N 1
ATOM 3541 C CA . GLY B 2 190 ? 9.95814 -52.42703 33.16281 1.000 70.66775 190 GLY B CA 1
ATOM 3542 C C . GLY B 2 190 ? 8.88269 -52.17471 32.12164 1.000 74.08201 190 GLY B C 1
ATOM 3543 O O . GLY B 2 190 ? 7.69316 -52.29589 32.41369 1.000 70.62948 190 GLY B O 1
ATOM 3544 N N . TYR B 2 191 ? 9.29252 -51.81677 30.90918 1.000 71.07235 191 TYR B N 1
ATOM 3545 C CA . TYR B 2 191 ? 8.34914 -51.65427 29.80670 1.000 67.31853 191 TYR B CA 1
ATOM 3546 C C . TYR B 2 191 ? 8.11618 -53.00815 29.13577 1.000 65.39172 191 TYR B C 1
ATOM 3547 O O . TYR B 2 191 ? 9.06665 -53.69173 28.75602 1.000 65.16348 191 TYR B O 1
ATOM 3556 N N . ASP B 2 192 ? 6.85102 -53.39504 28.99849 1.000 62.92220 192 ASP B N 1
ATOM 3557 C CA . ASP B 2 192 ? 6.50750 -54.76435 28.61654 1.000 73.24954 192 ASP B CA 1
ATOM 3558 C C . ASP B 2 192 ? 6.05467 -54.91486 27.16906 1.000 71.29053 192 ASP B C 1
ATOM 3559 O O . ASP B 2 192 ? 6.06901 -56.01664 26.62179 1.000 73.26140 192 ASP B O 1
ATOM 3564 N N . LYS B 2 193 ? 5.64697 -53.81554 26.54816 1.000 63.58491 193 LYS B N 1
ATOM 3565 C CA . LYS B 2 193 ? 5.17668 -53.87002 25.17167 1.000 59.75064 193 LYS B CA 1
ATOM 3566 C C . LYS B 2 193 ? 6.35008 -54.04374 24.20468 1.000 58.78155 193 LYS B C 1
ATOM 3567 O O . LYS B 2 193 ? 7.50895 -54.09412 24.61947 1.000 57.75481 193 LYS B O 1
ATOM 3584 N N . VAL B 2 195 ? 9.34686 -53.70405 21.48971 1.000 50.08151 195 VAL B N 1
ATOM 3585 C CA . VAL B 2 195 ? 10.43416 -52.74085 21.31946 1.000 46.30285 195 VAL B CA 1
ATOM 3586 C C . VAL B 2 195 ? 11.33622 -53.09613 20.14090 1.000 53.36643 195 VAL B C 1
ATOM 3587 O O . VAL B 2 195 ? 11.79486 -54.23267 20.01830 1.000 52.27822 195 VAL B O 1
ATOM 3591 N N . LEU B 2 196 ? 11.59433 -52.11343 19.28292 1.000 44.12242 196 LEU B N 1
ATOM 3592 C CA . LEU B 2 196 ? 12.55188 -52.26888 18.19560 1.000 43.26638 196 LEU B CA 1
ATOM 3593 C C . LEU B 2 196 ? 13.76651 -51.37134 18.41025 1.000 43.36297 196 LEU B C 1
ATOM 3594 O O . LEU B 2 196 ? 13.63129 -50.15544 18.53820 1.000 43.84753 196 LEU B O 1
ATOM 3599 N N . ILE B 2 197 ? 14.95079 -51.97092 18.45966 1.000 39.20775 197 ILE B N 1
ATOM 3600 C CA . ILE B 2 197 ? 16.18092 -51.19394 18.50008 1.000 40.03533 197 ILE B CA 1
ATOM 3601 C C . ILE B 2 197 ? 16.83727 -51.25215 17.13180 1.000 40.77264 197 ILE B C 1
ATOM 3602 O O . ILE B 2 197 ? 17.02749 -52.33246 16.57594 1.000 52.69014 197 ILE B O 1
ATOM 3607 N N . VAL B 2 198 ? 17.16558 -50.09067 16.57914 1.000 39.16070 198 VAL B N 1
ATOM 3608 C CA . VAL B 2 198 ? 17.89787 -50.03230 15.31792 1.000 34.95385 198 VAL B CA 1
ATOM 3609 C C . VAL B 2 198 ? 19.24412 -49.35946 15.56112 1.000 37.66425 198 VAL B C 1
ATOM 3610 O O . VAL B 2 198 ? 19.30432 -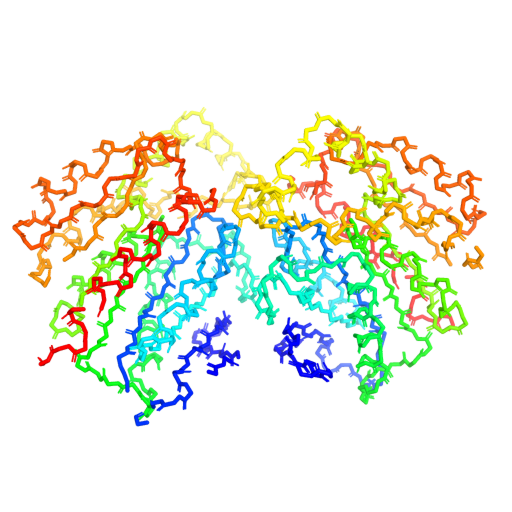48.27682 16.14658 1.000 39.50103 198 VAL B O 1
ATOM 3614 N N . HIS B 2 199 ? 20.32258 -50.00293 15.12169 1.000 33.11372 199 HIS B N 1
ATOM 3615 C CA . HIS B 2 199 ? 21.66745 -49.54188 15.46003 1.000 37.34738 199 HIS B CA 1
ATOM 3616 C C . HIS B 2 199 ? 22.69939 -49.92576 14.40356 1.000 40.36091 199 HIS B C 1
ATOM 3617 O O . HIS B 2 199 ? 22.71189 -51.05687 13.92711 1.000 38.45068 199 HIS B O 1
ATOM 3624 N N . GLY B 2 200 ? 23.56553 -48.98413 14.04134 1.000 42.76467 200 GLY B N 1
ATOM 3625 C CA . GLY B 2 200 ? 24.62788 -49.26096 13.08930 1.000 41.47747 200 GLY B CA 1
ATOM 3626 C C . GLY B 2 200 ? 25.86362 -49.79302 13.78788 1.000 47.28070 200 GLY B C 1
ATOM 3627 O O . GLY B 2 200 ? 26.29216 -49.23748 14.80018 1.000 41.01020 200 GLY B O 1
ATOM 3628 N N . THR B 2 201 ? 26.43865 -50.86661 13.24893 1.000 42.66466 201 THR B N 1
ATOM 3629 C CA . THR B 2 201 ? 27.60959 -51.49715 13.85667 1.000 46.54573 201 THR B CA 1
ATOM 3630 C C . THR B 2 201 ? 28.78093 -50.53188 13.94845 1.000 47.07540 201 THR B C 1
ATOM 3631 O O . THR B 2 201 ? 29.63296 -50.65631 14.82863 1.000 43.59463 201 THR B O 1
ATOM 3635 N N . ASN B 2 202 ? 28.81736 -49.56934 13.03304 1.000 38.60166 202 ASN B N 1
ATOM 3636 C CA . ASN B 2 202 ? 29.93868 -48.64788 12.94600 1.000 41.42444 202 ASN B CA 1
ATOM 3637 C C . ASN B 2 202 ? 29.63559 -47.29266 13.58623 1.000 39.07744 202 ASN B C 1
ATOM 3638 O O . ASN B 2 202 ? 30.30820 -46.29831 13.30983 1.000 42.94786 202 ASN B O 1
ATOM 3643 N N . ASP B 2 203 ? 28.62396 -47.26873 14.44857 1.000 32.33194 203 ASP B N 1
ATOM 3644 C CA . ASP B 2 203 ? 28.23690 -46.06475 15.17790 1.000 34.86298 203 ASP B CA 1
ATOM 3645 C C . ASP B 2 203 ? 29.38508 -45.58741 16.06490 1.000 42.93500 203 ASP B C 1
ATOM 3646 O O . ASP B 2 203 ? 29.93424 -46.36021 16.85184 1.000 48.30596 203 ASP B O 1
ATOM 3651 N N . GLU B 2 204 ? 29.73831 -44.31096 15.94275 1.000 47.82588 204 GLU B N 1
ATOM 3652 C CA . GLU B 2 204 ? 30.86100 -43.76006 16.69504 1.000 52.27007 204 GLU B CA 1
ATOM 3653 C C . GLU B 2 204 ? 30.44502 -42.69483 17.70748 1.000 50.98356 204 GLU B C 1
ATOM 3654 O O . GLU B 2 204 ? 31.29071 -42.11856 18.39130 1.000 50.55600 204 GLU B O 1
ATOM 3660 N N . ALA B 2 205 ? 29.14535 -42.43547 17.79884 1.000 41.06798 205 ALA B N 1
ATOM 3661 C CA . ALA B 2 205 ? 28.61341 -41.55123 18.83012 1.000 40.83333 205 ALA B CA 1
ATOM 3662 C C . ALA B 2 205 ? 28.05594 -42.39275 19.97609 1.000 45.51406 205 ALA B C 1
ATOM 3663 O O . ALA B 2 205 ? 28.35480 -42.15349 21.14753 1.000 48.96027 205 ALA B O 1
ATOM 3665 N N . VAL B 2 206 ? 27.24526 -43.38343 19.61748 1.000 38.61844 206 VAL B N 1
ATOM 3666 C CA . VAL B 2 206 ? 26.74348 -44.36838 20.56543 1.000 41.45085 206 VAL B CA 1
ATOM 3667 C C . VAL B 2 206 ? 27.19136 -45.75705 20.12721 1.000 45.97173 206 VAL B C 1
ATOM 3668 O O . VAL B 2 206 ? 26.57065 -46.36042 19.25111 1.000 41.19580 206 VAL B O 1
ATOM 3672 N N . GLU B 2 207 ? 28.27113 -46.25470 20.72755 1.000 47.48359 207 GLU B N 1
ATOM 3673 C CA . GLU B 2 207 ? 28.83733 -47.54838 20.34711 1.000 49.14522 207 GLU B CA 1
ATOM 3674 C C . GLU B 2 207 ? 27.78234 -48.64820 20.29977 1.000 48.99165 207 GLU B C 1
ATOM 3675 O O . GLU B 2 207 ? 26.89840 -48.72348 21.15871 1.000 43.90207 207 GLU B O 1
ATOM 3681 N N . TYR B 2 208 ? 27.88030 -49.48660 19.27258 1.000 38.97784 208 TYR B N 1
ATOM 3682 C CA . TYR B 2 208 ? 26.93483 -50.57177 19.03770 1.000 40.31322 208 TYR B CA 1
ATOM 3683 C C . TYR B 2 208 ? 26.75914 -51.46979 20.26416 1.000 45.01600 208 TYR B C 1
ATOM 3684 O O . TYR B 2 208 ? 25.69553 -52.06364 20.45578 1.000 50.47545 208 TYR B O 1
ATOM 3693 N N . LYS B 2 209 ? 27.79253 -51.55895 21.10073 1.000 43.98388 209 LYS B N 1
ATOM 3694 C CA . LYS B 2 209 ? 27.74529 -52.40584 22.29006 1.000 44.75533 209 LYS B CA 1
ATOM 3695 C C . LYS B 2 209 ? 26.71027 -51.90869 23.30260 1.000 46.17503 209 LYS B C 1
ATOM 3696 O O . LYS B 2 209 ? 26.23950 -52.67796 24.14000 1.000 49.74692 209 LYS B O 1
ATOM 3702 N N . VAL B 2 210 ? 26.34872 -50.63032 23.22145 1.000 44.11763 210 VAL B N 1
ATOM 3703 C CA . VAL B 2 210 ? 25.34872 -50.06210 24.12524 1.000 47.36968 210 VAL B CA 1
ATOM 3704 C C . VAL B 2 210 ? 24.00083 -50.75776 23.92733 1.000 49.78804 210 VAL B C 1
ATOM 3705 O O . VAL B 2 210 ? 23.23281 -50.93534 24.87610 1.000 47.99397 210 VAL B O 1
ATOM 3709 N N . SER B 2 211 ? 23.73271 -51.18228 22.69631 1.000 43.32148 211 SER B N 1
ATOM 3710 C CA . SER B 2 211 ? 22.48420 -51.86957 22.39138 1.000 51.68076 211 SER B CA 1
ATOM 3711 C C . SER B 2 211 ? 22.46916 -53.28735 22.96275 1.000 49.97467 211 SER B C 1
ATOM 3712 O O . SER B 2 211 ? 21.40204 -53.82360 23.26490 1.000 52.79485 211 SER B O 1
ATOM 3715 N N . ASP B 2 212 ? 23.64578 -53.89320 23.10739 1.000 52.18784 212 ASP B N 1
ATOM 3716 C CA . ASP B 2 212 ? 23.75252 -55.19567 23.76306 1.000 52.81192 212 ASP B CA 1
ATOM 3717 C C . ASP B 2 212 ? 23.30092 -55.08163 25.21498 1.000 57.10998 212 ASP B C 1
ATOM 3718 O O . ASP B 2 212 ? 22.51369 -55.89625 25.70002 1.000 60.00794 212 ASP B O 1
ATOM 3723 N N . ARG B 2 213 ? 23.80766 -54.06080 25.90079 1.000 54.19883 213 ARG B N 1
ATOM 3724 C CA . ARG B 2 213 ? 23.46624 -53.81917 27.29946 1.000 59.56445 213 ARG B CA 1
ATOM 3725 C C . ARG B 2 213 ? 21.96750 -53.62991 27.49967 1.000 61.70466 213 ARG B C 1
ATOM 3726 O O . ARG B 2 213 ? 21.39589 -54.11964 28.47511 1.000 61.65463 213 ARG B O 1
ATOM 3734 N N . ILE B 2 214 ? 21.34117 -52.90730 26.57545 1.000 51.17435 214 ILE B N 1
ATOM 3735 C CA . ILE B 2 214 ? 19.92000 -52.60336 26.67252 1.000 49.84325 214 ILE B CA 1
ATOM 3736 C C . ILE B 2 214 ? 19.09091 -53.87239 26.56189 1.000 53.71293 214 ILE B C 1
ATOM 3737 O O . ILE B 2 214 ? 18.18817 -54.10382 27.36659 1.000 50.80137 214 ILE B O 1
ATOM 3742 N N . LEU B 2 215 ? 19.40736 -54.69520 25.56654 1.000 55.37503 215 LEU B N 1
ATOM 3743 C CA . LEU B 2 215 ? 18.75110 -55.98657 25.39994 1.000 57.53592 215 LEU B CA 1
ATOM 3744 C C . LEU B 2 215 ? 18.90532 -56.84752 26.65259 1.000 62.61714 215 LEU B C 1
ATOM 3745 O O . LEU B 2 215 ? 17.96849 -57.52628 27.07186 1.000 65.73321 215 LEU B O 1
ATOM 3750 N N . LYS B 2 216 ? 20.08968 -56.80436 27.25266 1.000 65.59734 216 LYS B N 1
ATOM 3751 C CA . LYS B 2 216 ? 20.38218 -57.62516 28.41937 1.000 66.94214 216 LYS B CA 1
ATOM 3752 C C . LYS B 2 216 ? 19.72863 -57.07037 29.68812 1.000 72.09915 216 LYS B C 1
ATOM 3753 O O . LYS B 2 216 ? 18.95625 -57.76619 30.34859 1.000 73.77349 216 LYS B O 1
ATOM 3757 N N . GLU B 2 217 ? 20.01815 -55.81109 30.00765 1.000 74.65453 217 GLU B N 1
ATOM 3758 C CA . GLU B 2 217 ? 19.65421 -55.23482 31.30569 1.000 78.08938 217 GLU B CA 1
ATOM 3759 C C . GLU B 2 217 ? 18.26779 -54.59464 31.39102 1.000 71.84330 217 GLU B C 1
ATOM 3760 O O . GLU B 2 217 ? 17.70647 -54.48588 32.48094 1.000 69.55869 217 GLU B O 1
ATOM 3766 N N . VAL B 2 218 ? 17.72111 -54.15130 30.26299 1.000 59.78266 218 VAL B N 1
ATOM 3767 C CA . VAL B 2 218 ? 16.53366 -53.29931 30.30617 1.000 58.69104 218 VAL B CA 1
ATOM 3768 C C . VAL B 2 218 ? 15.24505 -54.00434 29.88184 1.000 61.31478 218 VAL B C 1
ATOM 3769 O O . VAL B 2 218 ? 14.21631 -53.87922 30.54645 1.000 65.25223 218 VAL B O 1
ATOM 3773 N N . TYR B 2 219 ? 15.29574 -54.73676 28.77615 1.000 58.72734 219 TYR B N 1
ATOM 3774 C CA . TYR B 2 219 ? 14.10857 -55.42787 28.28750 1.000 61.86819 219 TYR B CA 1
ATOM 3775 C C . TYR B 2 219 ? 14.31593 -56.93196 28.23202 1.000 63.67476 219 TYR B C 1
ATOM 3776 O O . TYR B 2 219 ? 15.44460 -57.41592 28.28453 1.000 64.99935 219 TYR B O 1
ATOM 3785 N N . GLY B 2 220 ? 13.21432 -57.66487 28.12203 1.000 66.37204 220 GLY B N 1
ATOM 3786 C CA . GLY B 2 220 ? 13.26876 -59.10355 27.96067 1.000 71.60191 220 GLY B CA 1
ATOM 3787 C C . GLY B 2 220 ? 13.03403 -59.51269 26.51934 1.000 76.36362 220 GLY B C 1
ATOM 3788 O O . GLY B 2 220 ? 13.62805 -58.95168 25.59756 1.000 76.99577 220 GLY B O 1
ATOM 3789 N N . ASP B 2 221 ? 12.15109 -60.48751 26.32658 1.000 71.77850 221 ASP B N 1
ATOM 3790 C CA . ASP B 2 221 ? 11.86752 -61.03255 25.00150 1.000 65.87890 221 ASP B CA 1
ATOM 3791 C C . ASP B 2 221 ? 11.13311 -60.05612 24.09492 1.000 56.22640 221 ASP B C 1
ATOM 3792 O O . ASP B 2 221 ? 11.15084 -60.20647 22.87309 1.000 52.94823 221 ASP B O 1
ATOM 3797 N N . ASN B 2 222 ? 10.48206 -59.06302 24.69262 1.000 51.65952 222 ASN B N 1
ATOM 3798 C CA . ASN B 2 222 ? 9.69489 -58.09504 23.93370 1.000 50.74281 222 ASN B CA 1
ATOM 3799 C C . ASN B 2 222 ? 10.54581 -57.15555 23.07857 1.000 47.89910 222 ASN B C 1
ATOM 3800 O O . ASN B 2 222 ? 10.01793 -56.41980 22.24253 1.000 49.79063 222 ASN B O 1
ATOM 3805 N N . ALA B 2 223 ? 11.85943 -57.18677 23.28722 1.000 53.74130 223 ALA B N 1
ATOM 3806 C CA . ALA B 2 223 ? 12.77928 -56.32356 22.55025 1.000 56.10442 223 ALA B CA 1
ATOM 3807 C C . ALA B 2 223 ? 13.50651 -57.07861 21.44503 1.000 54.50145 223 ALA B C 1
ATOM 3808 O O . ALA B 2 223 ? 14.03234 -58.16866 21.66342 1.000 52.60751 223 ALA B O 1
ATOM 3810 N N . THR B 2 224 ? 13.53138 -56.47681 20.25983 1.000 52.62152 224 THR B N 1
ATOM 3811 C CA . THR B 2 224 ? 14.19908 -57.04204 19.09374 1.000 48.48735 224 THR B CA 1
ATOM 3812 C C . THR B 2 224 ? 15.13375 -55.99057 18.49393 1.000 51.76259 224 THR B C 1
ATOM 3813 O O . THR B 2 224 ? 14.85644 -54.79369 18.56786 1.000 49.34933 224 THR B O 1
ATOM 3817 N N . ARG B 2 225 ? 16.24987 -56.42700 17.92170 1.000 50.71431 225 ARG B N 1
ATOM 3818 C CA . ARG B 2 225 ? 17.18736 -55.49316 17.32073 1.000 50.00430 225 ARG B CA 1
ATOM 3819 C C . ARG B 2 225 ? 17.29533 -55.67120 15.81339 1.000 49.92620 225 ARG B C 1
ATOM 3820 O O . ARG B 2 225 ? 17.33424 -56.79261 15.30928 1.000 52.48366 225 ARG B O 1
ATOM 3828 N N . VAL B 2 226 ? 17.32496 -54.55024 15.10002 1.000 45.55698 226 VAL B N 1
ATOM 3829 C CA . VAL B 2 226 ? 17.69377 -54.54975 13.69343 1.000 44.77288 226 VAL B CA 1
ATOM 3830 C C . VAL B 2 226 ? 19.09714 -53.97191 13.56273 1.000 42.67780 226 VAL B C 1
ATOM 3831 O O . VAL B 2 226 ? 19.32161 -52.78590 13.80753 1.000 44.87369 226 VAL B O 1
ATOM 3835 N N . THR B 2 227 ? 20.04172 -54.82904 13.19681 1.000 41.43426 227 THR B N 1
ATOM 3836 C CA . THR B 2 227 ? 21.42152 -54.41414 13.01041 1.000 43.98096 227 THR B CA 1
ATOM 3837 C C . THR B 2 227 ? 21.63107 -53.92116 11.58087 1.000 46.73033 227 THR B C 1
ATOM 3838 O O . THR B 2 227 ? 21.23766 -54.58554 10.61945 1.000 49.43855 227 THR B O 1
ATOM 3842 N N . ILE B 2 228 ? 22.22657 -52.74241 11.43693 1.000 43.49838 228 ILE B N 1
ATOM 3843 C CA . ILE B 2 228 ? 22.54798 -52.23169 10.10943 1.000 46.29289 228 ILE B CA 1
ATOM 3844 C C . ILE B 2 228 ? 24.05627 -52.24078 9.91521 1.000 49.03256 228 ILE B C 1
ATOM 3845 O O . ILE B 2 228 ? 24.77321 -51.42181 10.48901 1.000 45.54934 228 ILE B O 1
ATOM 3850 N N . GLU B 2 229 ? 24.52293 -53.18515 9.10508 1.000 54.63475 229 GLU B N 1
ATOM 3851 C CA . GLU B 2 229 ? 25.94754 -53.41793 8.91425 1.000 54.63548 229 GLU B CA 1
ATOM 3852 C C . GLU B 2 229 ? 26.65609 -52.17290 8.38567 1.000 49.02283 229 GLU B C 1
ATOM 3853 O O . GLU B 2 229 ? 26.18309 -51.54014 7.44180 1.000 48.42494 229 GLU B O 1
ATOM 3859 N N . ASN B 2 230 ? 27.76819 -51.81970 9.03448 1.000 45.73164 230 ASN B N 1
ATOM 3860 C CA . ASN B 2 230 ? 28.66202 -50.72731 8.62350 1.000 49.25559 230 ASN B CA 1
ATOM 3861 C C . ASN B 2 230 ? 28.09451 -49.31112 8.76920 1.000 46.81157 230 ASN B C 1
ATOM 3862 O O . ASN B 2 230 ? 28.81294 -48.33222 8.55194 1.000 44.23196 230 ASN B O 1
ATOM 3867 N N . ALA B 2 231 ? 26.82303 -49.19640 9.14483 1.000 43.98102 231 ALA B N 1
ATOM 3868 C CA . ALA B 2 231 ? 26.17750 -47.88771 9.23479 1.000 36.13505 231 ALA B CA 1
ATOM 3869 C C . ALA B 2 231 ? 26.75087 -47.03927 10.35860 1.000 43.03615 231 ALA B C 1
ATOM 3870 O O . ALA B 2 231 ? 27.13102 -47.55445 11.41186 1.000 46.48573 231 ALA B O 1
ATOM 3872 N N . ASP B 2 232 ? 26.80491 -45.73246 10.12611 1.000 39.74330 232 ASP B N 1
ATOM 3873 C CA . ASP B 2 232 ? 27.21723 -44.79116 11.15826 1.000 38.18680 232 ASP B CA 1
ATOM 3874 C C . ASP B 2 232 ? 26.01704 -44.38763 12.01462 1.000 34.96561 232 ASP B C 1
ATOM 3875 O O . ASP B 2 232 ? 24.93802 -44.97584 11.90543 1.000 34.07439 232 ASP B O 1
ATOM 3880 N N . HIS B 2 233 ? 26.20879 -43.36919 12.84743 1.000 38.80295 233 HIS B N 1
ATOM 3881 C CA . HIS B 2 233 ? 25.24710 -43.03001 13.89435 1.000 37.86676 233 HIS B CA 1
ATOM 3882 C C . HIS B 2 233 ? 23.83334 -42.75093 13.38960 1.000 41.63321 233 HIS B C 1
ATOM 3883 O O . HIS B 2 233 ? 22.87015 -43.34642 13.87694 1.000 39.46264 233 HIS B O 1
ATOM 3890 N N . THR B 2 234 ? 23.70270 -41.84670 12.42223 1.000 31.10967 234 THR B N 1
ATOM 3891 C CA . THR B 2 234 ? 22.37925 -41.43887 11.96333 1.000 33.39078 234 THR B CA 1
ATOM 3892 C C . THR B 2 234 ? 21.98283 -42.10969 10.65116 1.000 34.59397 234 THR B C 1
ATOM 3893 O O . THR B 2 234 ? 21.09245 -41.62821 9.95482 1.000 33.94777 234 THR B O 1
ATOM 3897 N N . PHE B 2 235 ? 22.63912 -43.22196 10.33063 1.000 34.14375 235 PHE B N 1
ATOM 3898 C CA . PHE B 2 235 ? 22.33567 -43.98822 9.12062 1.000 33.05053 235 PHE B CA 1
ATOM 3899 C C . PHE B 2 235 ? 22.51326 -43.11907 7.87651 1.000 30.12617 235 PHE B C 1
ATOM 3900 O O . PHE B 2 235 ? 21.61731 -43.00256 7.03711 1.000 30.65784 235 PHE B O 1
ATOM 3918 N N . SER B 2 237 ? 23.31032 -42.70391 4.81274 1.000 33.90681 237 SER B N 1
ATOM 3919 C CA . SER B 2 237 ? 23.37886 -43.14327 3.42121 1.000 37.96313 237 SER B CA 1
ATOM 3920 C C . SER B 2 237 ? 21.96485 -43.51566 3.01707 1.000 36.87325 237 SER B C 1
ATOM 3921 O O . SER B 2 237 ? 21.15484 -43.86947 3.87135 1.000 29.96765 237 SER B O 1
ATOM 3924 N N . LEU B 2 238 ? 21.65941 -43.43632 1.72683 1.000 31.17927 238 LEU B N 1
ATOM 3925 C CA . LEU B 2 238 ? 20.29993 -43.69340 1.26106 1.000 34.11526 238 LEU B CA 1
ATOM 3926 C C . LEU B 2 238 ? 19.81680 -45.08627 1.66028 1.000 31.12601 238 LEU B C 1
ATOM 3927 O O . LEU B 2 238 ? 18.67586 -45.25212 2.08895 1.000 36.06788 238 LEU B O 1
ATOM 3932 N N A GLU B 2 239 ? 20.69612 -46.07478 1.50764 0.474 33.14291 239 GLU B N 1
ATOM 3933 N N B GLU B 2 239 ? 20.68412 -46.08129 1.55667 0.526 33.25354 239 GLU B N 1
ATOM 3934 C CA A GLU B 2 239 ? 20.38971 -47.46005 1.85216 0.474 36.10491 239 GLU B CA 1
ATOM 3935 C CA B GLU B 2 239 ? 20.27053 -47.43815 1.87505 0.526 35.27165 239 GLU B CA 1
ATOM 3936 C C A GLU B 2 239 ? 20.19219 -47.64458 3.35750 0.474 34.44434 239 GLU B C 1
ATOM 3937 C C B GLU B 2 239 ? 20.24275 -47.73120 3.37449 0.526 33.95336 239 GLU B C 1
ATOM 3938 O O A GLU B 2 239 ? 19.24985 -48.31105 3.79574 0.474 34.53543 239 GLU B O 1
ATOM 3939 O O B GLU B 2 239 ? 19.45702 -48.56866 3.82382 0.526 33.90647 239 GLU B O 1
ATOM 3950 N N . TRP B 2 240 ? 21.09008 -47.04903 4.14364 1.000 33.79550 240 TRP B N 1
ATOM 3951 C CA . TRP B 2 240 ? 21.10295 -47.23225 5.59438 1.000 31.88448 240 TRP B CA 1
ATOM 3952 C C . TRP B 2 240 ? 19.81786 -46.63329 6.13551 1.000 32.79352 240 TRP B C 1
ATOM 3953 O O . TRP B 2 240 ? 19.09298 -47.26096 6.90818 1.000 35.18390 240 TRP B O 1
ATOM 3964 N N . GLU B 2 241 ? 19.55003 -45.41120 5.68924 1.000 32.65016 241 GLU B N 1
ATOM 3965 C CA . GLU B 2 241 ? 18.34232 -44.67220 6.02822 1.000 34.77118 241 GLU B CA 1
ATOM 3966 C C . GLU B 2 241 ? 17.07980 -45.41864 5.59798 1.000 36.83304 241 GLU B C 1
ATOM 3967 O O . GLU B 2 241 ? 16.14323 -45.56289 6.38516 1.000 31.10732 241 GLU B O 1
ATOM 3973 N N . LYS B 2 242 ? 17.06306 -45.89907 4.35474 1.000 34.81559 242 LYS B N 1
ATOM 3974 C CA . LYS B 2 242 ? 15.93901 -46.68921 3.84484 1.000 29.92339 242 LYS B CA 1
ATOM 3975 C C . LYS B 2 242 ? 15.65201 -47.88553 4.74967 1.000 30.97411 242 LYS B C 1
ATOM 3976 O O . LYS B 2 242 ? 14.50423 -48.13883 5.12145 1.000 33.51570 242 LYS B O 1
ATOM 3982 N N . LYS B 2 243 ? 16.70480 -48.61011 5.11232 1.000 32.40361 243 LYS B N 1
ATOM 3983 C CA . LYS B 2 243 ? 16.56519 -49.80012 5.98689 1.000 36.07577 243 LYS B CA 1
ATOM 3984 C C . LYS B 2 243 ? 16.01494 -49.45053 7.34147 1.000 36.06986 243 LYS B C 1
ATOM 3985 O O . LYS B 2 243 ? 15.07849 -50.12050 7.82184 1.000 37.51488 243 LYS B O 1
ATOM 3991 N N . ALA B 2 244 ? 16.57039 -48.42010 7.97002 1.000 35.23010 244 ALA B N 1
ATOM 3992 C CA . ALA B 2 244 ? 16.11938 -47.99569 9.29220 1.000 36.22376 244 ALA B CA 1
ATOM 3993 C C . ALA B 2 244 ? 14.64816 -47.58186 9.26087 1.000 32.51780 244 ALA B C 1
ATOM 3994 O O . ALA B 2 244 ? 13.87242 -47.91847 10.16090 1.000 32.82220 244 ALA B O 1
ATOM 3996 N N . ILE B 2 245 ? 14.26417 -46.86609 8.20945 1.000 31.13371 245 ILE B N 1
ATOM 3997 C CA . ILE B 2 245 ? 12.90496 -46.35658 8.09105 1.000 29.43731 245 ILE B CA 1
ATOM 3998 C C . ILE B 2 245 ? 11.89952 -47.46586 7.79154 1.000 33.84069 245 ILE B C 1
ATOM 3999 O O . ILE B 2 245 ? 10.84236 -47.53429 8.41529 1.000 34.00236 245 ILE B O 1
ATOM 4004 N N . GLU B 2 246 ? 12.23480 -48.34690 6.85600 1.000 39.27120 246 GLU B N 1
ATOM 4005 C CA . GLU B 2 246 ? 11.32207 -49.42379 6.47459 1.000 42.30558 246 GLU B CA 1
ATOM 4006 C C . GLU B 2 246 ? 11.09991 -50.43621 7.59586 1.000 39.50456 246 GLU B C 1
ATOM 4007 O O . GLU B 2 246 ? 9.96894 -50.86491 7.83203 1.000 43.69610 246 GLU B O 1
ATOM 4013 N N . GLU B 2 247 ? 12.17262 -50.81337 8.28566 1.000 38.82007 247 GLU B N 1
ATOM 4014 C CA . GLU B 2 247 ? 12.05541 -51.72654 9.41590 1.000 40.66555 247 GLU B CA 1
ATOM 4015 C C . GLU B 2 247 ? 11.18573 -51.10992 10.50458 1.000 41.78628 247 GLU B C 1
ATOM 4016 O O . GLU B 2 247 ? 10.32703 -51.77724 11.08203 1.000 42.22074 247 GLU B O 1
ATOM 4022 N N . SER B 2 248 ? 11.40565 -49.82707 10.77287 1.000 40.19424 248 SER B N 1
ATOM 4023 C CA . SER B 2 248 ? 10.67163 -49.13912 11.82584 1.000 38.06793 248 SER B CA 1
ATOM 4024 C C . SER B 2 248 ? 9.21000 -48.94064 11.44369 1.000 40.54256 248 SER B C 1
ATOM 4025 O O . SER B 2 248 ? 8.32442 -49.05522 12.29146 1.000 39.47600 248 SER B O 1
ATOM 4028 N N . VAL B 2 249 ? 8.95741 -48.65273 10.16871 1.000 33.16640 249 VAL B N 1
ATOM 4029 C CA . VAL B 2 249 ? 7.58673 -48.49253 9.68744 1.000 37.67283 249 VAL B CA 1
ATOM 4030 C C . VAL B 2 249 ? 6.85222 -49.82837 9.71864 1.000 40.64250 249 VAL B C 1
ATOM 4031 O O . VAL B 2 249 ? 5.70694 -49.89704 10.16881 1.000 47.53494 249 VAL B O 1
ATOM 4035 N N . GLU B 2 250 ? 7.51946 -50.88479 9.25410 1.000 42.41847 250 GLU B N 1
ATOM 4036 C CA . GLU B 2 250 ? 6.94553 -52.23169 9.28190 1.000 49.71050 250 GLU B CA 1
ATOM 4037 C C . GLU B 2 250 ? 6.57153 -52.64098 10.69679 1.000 49.40148 250 GLU B C 1
ATOM 4038 O O . GLU B 2 250 ? 5.49463 -53.19077 10.93785 1.000 52.06087 250 GLU B O 1
ATOM 4044 N N . PHE B 2 251 ? 7.47773 -52.36356 11.62578 1.000 44.45299 251 PHE B N 1
ATOM 4045 C CA . PHE B 2 251 ? 7.27590 -52.66538 13.03592 1.000 40.05887 251 PHE B CA 1
ATOM 4046 C C . PHE B 2 251 ? 6.07318 -51.91048 13.60498 1.000 46.67949 251 PHE B C 1
ATOM 4047 O O . PHE B 2 251 ? 5.21909 -52.50079 14.26465 1.000 48.75989 251 PHE B O 1
ATOM 4055 N N . PHE B 2 252 ? 6.00705 -50.60754 13.34303 1.000 44.18333 252 PHE B N 1
ATOM 4056 C CA . PHE B 2 252 ? 4.89073 -49.79090 13.81200 1.000 45.24669 252 PHE B CA 1
ATOM 4057 C C . PHE B 2 252 ? 3.57914 -50.20885 13.15843 1.000 50.27808 252 PHE B C 1
ATOM 4058 O O . PHE B 2 252 ? 2.51006 -50.08559 13.75278 1.000 50.87213 252 PHE B O 1
ATOM 4077 N N . LYS B 2 254 ? 2.74325 -53.40508 12.19460 1.000 50.41504 254 LYS B N 1
ATOM 4078 C CA . LYS B 2 254 ? 2.31969 -54.62171 12.87672 1.000 51.45387 254 LYS B CA 1
ATOM 4079 C C . LYS B 2 254 ? 1.79495 -54.33615 14.28109 1.000 58.56200 254 LYS B C 1
ATOM 4080 O O . LYS B 2 254 ? 0.80411 -54.92804 14.71117 1.000 59.81848 254 LYS B O 1
ATOM 4086 N N . GLU B 2 255 ? 2.44350 -53.41273 14.98617 1.000 56.57272 255 GLU B N 1
ATOM 4087 C CA . GLU B 2 255 ? 2.14324 -53.16280 16.39396 1.000 53.24949 255 GLU B CA 1
ATOM 4088 C C . GLU B 2 255 ? 1.01361 -52.16168 16.62600 1.000 56.28559 255 GLU B C 1
ATOM 4089 O O . GLU B 2 255 ? 0.30003 -52.25877 17.62279 1.000 58.92658 255 GLU B O 1
ATOM 4095 N N . LEU B 2 256 ? 0.84444 -51.20113 15.72328 1.000 55.03219 256 LEU B N 1
ATOM 4096 C CA . LEU B 2 256 ? -0.13185 -50.13560 15.94565 1.000 53.34086 256 LEU B CA 1
ATOM 4097 C C . LEU B 2 256 ? -1.41665 -50.30218 15.13673 1.000 56.33976 256 LEU B C 1
ATOM 4098 O O . LEU B 2 256 ? -2.48052 -49.88230 15.57865 1.000 57.83729 256 LEU B O 1
ATOM 4103 N N . LEU B 2 257 ? -1.32737 -50.91313 13.96124 1.000 59.49198 257 LEU B N 1
ATOM 4104 C CA . LEU B 2 257 ? -2.48877 -51.01032 13.07771 1.000 64.50029 257 LEU B CA 1
ATOM 4105 C C . LEU B 2 257 ? -3.34502 -52.25389 13.31044 1.000 85.36163 257 LEU B C 1
ATOM 4106 O O . LEU B 2 257 ? -4.57245 -52.17092 13.31929 1.000 88.76009 257 LEU B O 1
ATOM 4111 N N . LYS B 2 258 ? -2.69903 -53.40057 13.49468 1.000 98.25151 258 LYS B N 1
ATOM 4112 C CA . LYS B 2 258 ? -3.41140 -54.67252 13.59924 1.000 103.09305 258 LYS B CA 1
ATOM 4113 C C . LYS B 2 258 ? -4.04672 -54.88662 14.97096 1.000 107.14220 258 LYS B C 1
ATOM 4114 O O . LYS B 2 258 ? -3.36991 -54.80110 15.99731 1.000 108.95698 258 LYS B O 1
ATOM 4116 N N . GLY B 2 259 ? -5.34995 -55.16318 14.97136 1.000 104.08325 259 GLY B N 1
ATOM 4117 C CA . GLY B 2 259 ? -6.08234 -55.52571 16.17359 1.000 100.07784 259 GLY B CA 1
ATOM 4118 C C . GLY B 2 259 ? -5.91439 -54.58361 17.35048 1.000 97.49748 259 GLY B C 1
ATOM 4119 O O . GLY B 2 259 ? -5.32716 -54.95076 18.36933 1.000 97.19717 259 GLY B O 1
#

Organism: Thermoanaerobacter thermohydrosulfuricus (NCBI:txid1516)

Secondary structure (DSSP, 8-state):
-EEEEEE-----EEEEEE--TT--S-EEEEEEE--TT--TT-GGGHHHHHHHHHHHTT-EEEEEPPTTSTTSSS-GGG--HHHHHHHHHHHHHHHHTSTTEEEEEEEEEE--HHHHHHHHHHHTTTT--EEEEES--TTHHHHHHHHIIIIIHHHHHHHSEEESSSSEEEHHHHHHHHT--HHHH-----EEEEEETT-SSS-THHHHHIIIII--TTEEEEEETT--TT--HHHHHHHHHHHHHH---SS--/---EEEEETTEEEEEEEE--S-----EEEEE--TT--TT-GGGHHHHHHHHHHHTT-EEEEEPPTTSTTSSS-GGG--HHHHHHHHHHHHHHHHTSTT--TTSEEEEE--HHHHHHHHHHHTTT---EEEES--TTHHHHHHHHIIIIIHHHHHHHSEEESSS-EEEHHHHHHHHT--HHHHHTT----EEEEETT-SSS-THHHHHHHHHT--TT-EEEEETT--TT--HHHHHHHHHHHHHH---SS--

Nearest PDB structures (foldseek):
  7q4j-assembly1_A  TM=9.955E-01  e=5.996E-48  Thermoanaerobacter thermohydrosulfuricus
  7wwh-assembly2_B  TM=9.391E-01  e=1.025E-29  Parageobacillus thermoglucosidasius
  3pf9-assembly1_A  TM=9.081E-01  e=9.819E-23  Lactobacillus johnsonii
  7xri-assembly1_B  TM=8.946E-01  e=1.938E-22  Lactobacillus acidophilus
  7xrh-assembly1_A  TM=9.059E-01  e=5.899E-22  Lactobacillus acidophilus

B-factor: mean 49.0, std 17.66, range [17.6, 146.43]

Foldseek 3Di:
DKDKDWDDDPHIKIKMKFFAPPDDAAFAEEEEAEDDLAAQCGDVSLNVVLQVLLNVVGYMYMTIGQDQHDPHHHNLQPDALVSSLVVVVRVLVVQCPDRRHDQQRYEYEYLSHLLSRLLVCLVPLVRHQEYEYALHPLVVLVLVVVVCVVPVVVVCVVPQADCPDPGGHGPVRNVVSNPDRSQVSRVNAQYEYEYECAAPSRHPCVVVCSDVRRYDPNYDYDYHYPAYSCGPPVTSCVSSVVVSVVSVRRDDD/DKWDWDADPNWIKIKMKFFADVELAEEEEEFEDDQAACCGDVSLNVVLQVLLSVVGYMYMYIGQDCHDPIHHNLQPDALVSSLVVVVSVVVVQCPDSSYDQQQYEYEYLSHLLSRLLVCQVPLVRYEYEYQLHPQVVLVVLVVVCVVPQVVVCVVVQFDCPDPGTHGPVRNVVSVPDGSLVSNAPRAAYEYEYECAEDVRHPVVVVCSDVRHYDPNYDYDYDYPAYSCAPPVGSVVSSVVVSVVSVRRPDD

InterPro domains:
  IPR022742 Alpha/beta hydrolase domain-containing protein 17C-like [PF12146] (30-159)
  IPR029058 Alpha/Beta hydrolase fold [G3DSA:3.40.50.1820] (2-257)
  IPR029058 Alpha/Beta hydrolase fold [SSF53474] (4-256)
  IPR053145 AB hydrolase superfamily Esterase 10 [PTHR43265] (3-153)